Protein AF-A0A7G6RHZ4-F1 (afdb_monomer)

pLDDT: mean 84.51, std 18.0, range [27.69, 98.56]

Nearest PDB structures (foldseek):
  4x7u-assembly1_B  TM=8.320E-01  e=1.067E-09  Micromonospora griseorubida
  4x7v-assembly1_A  TM=8.408E-01  e=1.644E-09  Micromonospora griseorubida
  4x7z-assembly1_B  TM=8.191E-01  e=2.415E-09  Micromonospora griseorubida
  4xvy-assembly1_B  TM=8.371E-01  e=1.123E-08  Micromonospora griseorubida
  1ct9-assembly2_C  TM=7.275E-01  e=1.987E-10  Escherichia coli

Structure (mmCIF, N/CA/C/O backbone):
data_AF-A0A7G6RHZ4-F1
#
_entry.id   AF-A0A7G6RHZ4-F1
#
loop_
_atom_site.group_PDB
_atom_site.id
_atom_site.type_symbol
_atom_site.label_atom_id
_atom_site.label_alt_id
_atom_site.label_comp_id
_atom_site.label_asym_id
_atom_site.label_entity_id
_atom_site.label_seq_id
_atom_site.pdbx_PDB_ins_code
_atom_site.Cartn_x
_atom_site.Cartn_y
_atom_site.Cartn_z
_atom_site.occupancy
_atom_site.B_iso_or_equiv
_atom_site.auth_seq_id
_atom_site.auth_comp_id
_atom_site.auth_asym_id
_atom_site.auth_atom_id
_atom_site.pdbx_PDB_model_num
ATOM 1 N N . MET A 1 1 ? 2.937 14.760 -0.536 1.00 91.75 1 MET A N 1
ATOM 2 C CA . MET A 1 1 ? 3.507 13.493 -1.042 1.00 91.75 1 MET A CA 1
ATOM 3 C C . MET A 1 1 ? 4.912 13.254 -0.520 1.00 91.75 1 MET A C 1
ATOM 5 O O . MET A 1 1 ? 5.028 12.586 0.490 1.00 91.75 1 MET A O 1
ATOM 9 N N . LEU A 1 2 ? 5.969 13.823 -1.119 1.00 94.19 2 LEU A N 1
ATOM 10 C CA . LEU A 1 2 ? 7.360 13.476 -0.768 1.00 94.19 2 LEU A CA 1
ATOM 11 C C . LEU A 1 2 ? 7.678 13.629 0.728 1.00 94.19 2 LEU A C 1
ATOM 13 O O . LEU A 1 2 ? 8.354 12.790 1.310 1.00 94.19 2 LEU A O 1
ATOM 17 N N . SER A 1 3 ? 7.156 14.670 1.374 1.00 93.44 3 SER A N 1
ATOM 18 C CA . SER A 1 3 ? 7.444 14.930 2.785 1.00 93.44 3 SER A CA 1
ATOM 19 C C . SER A 1 3 ? 6.814 13.913 3.737 1.00 93.44 3 SER A C 1
ATOM 21 O O . SER A 1 3 ? 7.452 13.548 4.717 1.00 93.44 3 SER A O 1
ATOM 23 N N . LEU A 1 4 ? 5.602 13.437 3.443 1.00 92.94 4 LEU A N 1
ATOM 24 C CA . LEU A 1 4 ? 4.753 12.677 4.374 1.00 92.94 4 LEU A CA 1
ATOM 25 C C . LEU A 1 4 ? 4.381 11.270 3.869 1.00 92.94 4 LEU A C 1
ATOM 27 O O . LEU A 1 4 ? 3.649 10.564 4.541 1.00 92.94 4 LEU A O 1
ATOM 31 N N . GLY A 1 5 ? 4.849 10.859 2.686 1.00 93.94 5 GLY A N 1
ATOM 32 C CA . GLY A 1 5 ? 4.570 9.540 2.099 1.00 93.94 5 GLY A CA 1
ATOM 33 C C . GLY A 1 5 ? 3.263 9.439 1.301 1.00 93.94 5 GLY A C 1
ATOM 34 O O . GLY A 1 5 ? 3.130 8.555 0.464 1.00 93.94 5 GLY A O 1
ATOM 35 N N . SER A 1 6 ? 2.337 10.383 1.480 1.00 94.44 6 SER A N 1
ATOM 36 C CA . SER A 1 6 ? 1.030 10.426 0.806 1.00 94.44 6 SER A CA 1
ATOM 37 C C . SER A 1 6 ? 0.615 11.864 0.456 1.00 94.44 6 SER A C 1
ATOM 39 O O . SER A 1 6 ? 1.293 12.845 0.804 1.00 94.44 6 SER A O 1
ATOM 41 N N . ILE A 1 7 ? -0.457 12.022 -0.322 1.00 92.88 7 ILE A N 1
ATOM 42 C CA . ILE A 1 7 ? -0.979 13.331 -0.747 1.00 92.88 7 ILE A CA 1
ATOM 43 C C . ILE A 1 7 ? -2.126 13.733 0.172 1.00 92.88 7 ILE A C 1
ATOM 45 O O . ILE A 1 7 ? -3.057 12.965 0.379 1.00 92.88 7 ILE A O 1
ATOM 49 N N . TYR A 1 8 ? -2.050 14.944 0.719 1.00 92.19 8 TYR A N 1
ATOM 50 C CA . TYR A 1 8 ? -3.019 15.421 1.695 1.00 92.19 8 TYR A CA 1
ATOM 51 C C . TYR A 1 8 ? -4.157 16.166 0.997 1.00 92.19 8 TYR A C 1
ATOM 53 O O . TYR A 1 8 ? -3.932 17.032 0.142 1.00 92.19 8 TYR A O 1
ATOM 61 N N . GLN A 1 9 ? -5.388 15.839 1.386 1.00 90.44 9 GLN A N 1
ATOM 62 C CA . GLN A 1 9 ? -6.584 16.523 0.902 1.00 90.44 9 GLN A CA 1
ATOM 63 C C . GLN A 1 9 ? -6.530 18.031 1.233 1.00 90.44 9 GLN A C 1
ATOM 65 O O . GLN A 1 9 ? -6.012 18.414 2.286 1.00 90.44 9 GLN A O 1
ATOM 70 N N . PRO A 1 10 ? -7.076 18.908 0.366 1.00 92.06 10 PRO A N 1
ATOM 71 C CA . PRO A 1 10 ? -7.828 18.600 -0.857 1.00 92.06 10 PRO A CA 1
ATOM 72 C C . PRO A 1 10 ? -6.958 18.410 -2.107 1.00 92.06 10 PRO A C 1
ATOM 74 O O . PRO A 1 10 ? -7.494 18.226 -3.196 1.00 92.06 10 PRO A O 1
ATOM 77 N N . THR A 1 11 ? -5.633 18.520 -1.998 1.00 91.31 11 THR A N 1
ATOM 78 C CA . THR A 1 11 ? -4.761 18.482 -3.180 1.00 91.31 11 THR A CA 1
ATOM 79 C C . THR A 1 11 ? -4.702 17.089 -3.804 1.00 91.31 11 THR A C 1
ATOM 81 O O . THR A 1 11 ? -4.869 16.085 -3.112 1.00 91.31 11 THR A O 1
ATOM 84 N N . THR A 1 12 ? -4.457 17.033 -5.114 1.00 92.88 12 THR A N 1
ATOM 85 C CA . THR A 1 12 ? -4.124 15.798 -5.835 1.00 92.88 12 THR A CA 1
ATOM 86 C C . THR A 1 12 ? -2.889 16.021 -6.708 1.00 92.88 12 THR A C 1
ATOM 88 O O . THR A 1 12 ? -2.452 17.161 -6.888 1.00 92.88 12 THR A O 1
ATOM 91 N N . LEU A 1 13 ? -2.314 14.954 -7.271 1.00 88.69 13 LEU A N 1
ATOM 92 C CA . LEU A 1 13 ? -1.255 15.092 -8.284 1.00 88.69 13 LEU A CA 1
ATOM 93 C C . LEU A 1 13 ? -1.750 15.621 -9.637 1.00 88.69 13 LEU A C 1
ATOM 95 O O . LEU A 1 13 ? -0.926 15.955 -10.490 1.00 88.69 13 LEU A O 1
ATOM 99 N N . VAL A 1 14 ? -3.064 15.683 -9.860 1.00 87.88 14 VAL A N 1
ATOM 100 C CA . VAL A 1 14 ? -3.639 16.119 -11.133 1.00 87.88 14 VAL A CA 1
ATOM 101 C C . VAL A 1 14 ? -4.059 17.582 -11.027 1.00 87.88 14 VAL A C 1
ATOM 103 O O . VAL A 1 14 ? -4.879 17.963 -10.194 1.00 87.88 14 VAL A O 1
ATOM 106 N N . GLU A 1 15 ? -3.491 18.421 -11.892 1.00 83.25 15 GLU A N 1
ATOM 107 C CA . GLU A 1 15 ? -3.803 19.850 -11.929 1.00 83.25 15 GLU A CA 1
ATOM 108 C C . GLU A 1 15 ? -5.305 20.088 -12.162 1.00 83.25 15 GLU A C 1
ATOM 110 O O . GLU A 1 15 ? -5.913 19.500 -13.056 1.00 83.25 15 GLU A O 1
ATOM 115 N N . GLY A 1 16 ? -5.906 20.956 -11.343 1.00 88.50 16 GLY A N 1
ATOM 116 C CA . GLY A 1 16 ? -7.334 21.281 -11.408 1.00 88.50 16 GLY A CA 1
ATOM 117 C C . GLY A 1 16 ? -8.267 20.229 -10.798 1.00 88.50 16 GLY A C 1
ATOM 118 O O . GLY A 1 16 ? -9.474 20.461 -10.758 1.00 88.50 16 GLY A O 1
ATOM 119 N N . VAL A 1 17 ? -7.736 19.110 -10.294 1.00 92.25 17 VAL A N 1
ATOM 120 C CA . VAL A 1 17 ? -8.511 18.066 -9.614 1.00 92.25 17 VAL A CA 1
ATOM 121 C C . VAL A 1 17 ? -8.251 18.135 -8.114 1.00 92.25 17 VAL A C 1
ATOM 123 O O . VAL A 1 17 ? -7.105 18.138 -7.658 1.00 92.25 17 VAL A O 1
ATOM 126 N N . PHE A 1 18 ? -9.333 18.167 -7.339 1.00 91.31 18 PHE A N 1
ATOM 127 C CA . PHE A 1 18 ? -9.291 18.285 -5.887 1.00 91.31 18 PHE A CA 1
ATOM 128 C C . PHE A 1 18 ? -10.137 17.190 -5.246 1.00 91.31 18 PHE A C 1
ATOM 130 O O . PHE A 1 18 ? -11.252 16.918 -5.694 1.00 91.31 18 PHE A O 1
ATOM 137 N N . ALA A 1 19 ? -9.621 16.593 -4.177 1.00 92.19 19 ALA A N 1
ATOM 138 C CA . ALA A 1 19 ? -10.394 15.697 -3.333 1.00 92.19 19 ALA A CA 1
ATOM 139 C C . ALA A 1 19 ? -11.414 16.508 -2.520 1.00 92.19 19 ALA A C 1
ATOM 141 O O . ALA A 1 19 ? -11.074 17.553 -1.956 1.00 92.19 19 ALA A O 1
ATOM 142 N N . LEU A 1 20 ? -12.655 16.017 -2.433 1.00 93.06 20 LEU A N 1
ATOM 143 C CA . LEU A 1 20 ? -13.654 16.588 -1.532 1.00 93.06 20 LEU A CA 1
ATOM 144 C C . LEU A 1 20 ? -13.174 16.385 -0.082 1.00 93.06 20 LEU A C 1
ATOM 146 O O . LEU A 1 20 ? -12.995 15.234 0.318 1.00 93.06 20 LEU A O 1
ATOM 150 N N . PRO A 1 21 ? -12.958 17.453 0.713 1.00 91.81 21 PRO A N 1
ATOM 151 C CA . PRO A 1 21 ? -12.487 17.293 2.082 1.00 91.81 21 PRO A CA 1
ATOM 152 C C . PRO A 1 21 ? -13.456 16.455 2.917 1.00 91.81 21 PRO A C 1
ATOM 154 O O . PRO A 1 21 ? -14.670 16.663 2.873 1.00 91.81 21 PRO A O 1
ATOM 157 N N . SER A 1 22 ? -12.923 15.548 3.734 1.00 92.25 22 SER A N 1
ATOM 158 C CA . SER A 1 22 ? -13.732 14.740 4.655 1.00 92.25 22 SER A CA 1
ATOM 159 C C . SER A 1 22 ? -14.636 15.600 5.545 1.00 92.25 22 SER A C 1
ATOM 161 O O . SER A 1 22 ? -14.246 16.709 5.926 1.00 92.25 22 SER A O 1
ATOM 163 N N . ALA A 1 23 ? -15.792 15.070 5.948 1.00 93.75 23 ALA A N 1
ATOM 164 C CA . ALA A 1 23 ? -16.765 15.772 6.789 1.00 93.75 23 ALA A CA 1
ATOM 165 C C . ALA A 1 23 ? -17.296 17.086 6.180 1.00 93.75 23 ALA A C 1
ATOM 167 O O . ALA A 1 23 ? -17.743 17.984 6.902 1.00 93.75 23 ALA A O 1
ATOM 168 N N . HIS A 1 24 ? -17.259 17.203 4.849 1.00 94.38 24 HIS A N 1
ATOM 169 C CA . HIS A 1 24 ? -17.890 18.282 4.099 1.00 94.38 24 HIS A CA 1
ATOM 170 C C . HIS A 1 24 ? -18.900 17.730 3.095 1.00 94.38 24 HIS A C 1
ATOM 172 O O . HIS A 1 24 ? -18.756 16.618 2.598 1.00 94.38 24 HIS A O 1
ATOM 178 N N . TYR A 1 25 ? -19.905 18.536 2.758 1.00 95.50 25 TYR A N 1
ATOM 179 C CA . TYR A 1 25 ? -20.731 18.316 1.575 1.00 95.50 25 TYR A CA 1
ATOM 180 C C . TYR A 1 25 ? -20.530 19.458 0.578 1.00 95.50 25 TYR A C 1
ATOM 182 O O . TYR A 1 25 ? -20.314 20.611 0.967 1.00 95.50 25 TYR A O 1
ATOM 190 N N . LEU A 1 26 ? -20.635 19.134 -0.711 1.00 95.44 26 LEU A N 1
ATOM 191 C CA . LEU A 1 26 ? -20.606 20.086 -1.817 1.00 95.44 26 LEU A CA 1
ATOM 192 C C . LEU A 1 26 ? -22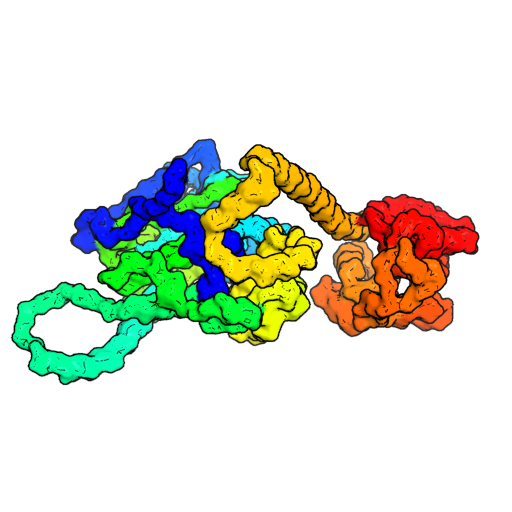.001 20.165 -2.441 1.00 95.44 26 LEU A C 1
ATOM 194 O O . LEU A 1 26 ? -22.497 19.179 -2.978 1.00 95.44 26 LEU A O 1
ATOM 198 N N . ARG A 1 27 ? -22.640 21.336 -2.384 1.00 95.50 27 ARG A N 1
ATOM 199 C CA . ARG A 1 27 ? -23.881 21.603 -3.124 1.00 95.50 27 ARG A CA 1
ATOM 200 C C . ARG A 1 27 ? -23.541 22.352 -4.401 1.00 95.50 27 ARG A C 1
ATOM 202 O O . ARG A 1 27 ? -22.899 23.393 -4.315 1.00 95.50 27 ARG A O 1
ATOM 209 N N . VAL A 1 28 ? -23.999 21.862 -5.549 1.00 95.25 28 VAL A N 1
ATOM 210 C CA . VAL A 1 28 ? -23.862 22.548 -6.842 1.00 95.25 28 VAL A CA 1
ATOM 211 C C . VAL A 1 28 ? -25.249 22.944 -7.334 1.00 95.25 28 VAL A C 1
ATOM 213 O O . VAL A 1 28 ? -26.142 22.104 -7.423 1.00 95.25 28 VAL A O 1
ATOM 216 N N . ASP A 1 29 ? -25.444 24.227 -7.618 1.00 93.62 29 ASP A N 1
ATOM 217 C CA . ASP A 1 29 ? -26.684 24.784 -8.152 1.00 93.62 29 ASP A CA 1
ATOM 218 C C . ASP A 1 29 ? -26.386 25.818 -9.259 1.00 93.62 29 ASP A C 1
ATOM 220 O O . ASP A 1 29 ? -25.241 26.000 -9.676 1.00 93.62 29 ASP A O 1
ATOM 224 N N . ARG A 1 30 ? -27.419 26.480 -9.799 1.00 95.12 30 ARG A N 1
ATOM 225 C CA . ARG A 1 30 ? -27.244 27.461 -10.889 1.00 95.12 30 ARG A CA 1
ATOM 226 C C . ARG A 1 30 ? -26.395 28.677 -10.490 1.00 95.12 30 ARG A C 1
ATOM 228 O O . ARG A 1 30 ? -25.920 29.367 -11.385 1.00 95.12 30 ARG A O 1
ATOM 235 N N . ALA A 1 31 ? -26.235 28.956 -9.195 1.00 92.00 31 ALA A N 1
ATOM 236 C CA . ALA A 1 31 ? -25.433 30.067 -8.687 1.00 92.00 31 ALA A CA 1
ATOM 237 C C . ALA A 1 31 ? -23.962 29.682 -8.439 1.00 92.00 31 ALA A C 1
ATOM 239 O O . ALA A 1 31 ? -23.157 30.555 -8.122 1.00 92.00 31 ALA A O 1
ATOM 240 N N . GLY A 1 32 ? -23.600 28.404 -8.597 1.00 92.75 32 GLY A N 1
ATOM 241 C CA . GLY A 1 32 ? -22.239 27.904 -8.419 1.00 92.75 32 GLY A CA 1
ATOM 242 C C . GLY A 1 32 ? -22.190 26.723 -7.458 1.00 92.75 32 GLY A C 1
ATOM 243 O O . GLY A 1 32 ? -23.083 25.876 -7.445 1.00 92.75 32 GLY A O 1
ATOM 244 N N . PHE A 1 33 ? -21.130 26.650 -6.655 1.00 92.12 33 PHE A N 1
ATOM 245 C CA . PHE A 1 33 ? -20.964 25.594 -5.663 1.00 92.12 33 PHE A CA 1
ATOM 246 C C . PHE A 1 33 ? -20.787 26.157 -4.250 1.00 92.12 33 PHE A C 1
ATOM 248 O O . PHE A 1 33 ? -20.218 27.228 -4.052 1.00 92.12 33 PHE A O 1
ATOM 255 N N . HIS A 1 34 ? -21.260 25.407 -3.257 1.00 92.62 34 HIS A N 1
ATOM 256 C CA . HIS A 1 34 ? -21.127 25.712 -1.838 1.00 92.62 34 HIS A CA 1
ATOM 257 C C . HIS A 1 34 ? -20.572 24.493 -1.103 1.00 92.62 34 HIS A C 1
ATOM 259 O O . HIS A 1 34 ? -21.247 23.467 -0.988 1.00 92.62 34 HIS A O 1
ATOM 265 N N . LEU A 1 35 ? -19.361 24.622 -0.567 1.00 94.31 35 LEU A N 1
ATOM 266 C CA . LEU A 1 35 ? -18.725 23.610 0.271 1.00 94.31 35 LEU A CA 1
ATOM 267 C C . LEU A 1 35 ? -18.989 23.935 1.749 1.00 94.31 35 LEU A C 1
ATOM 269 O O . LEU A 1 35 ? -18.687 25.040 2.194 1.00 94.31 35 LEU A O 1
ATOM 273 N N . LYS A 1 36 ? -19.555 22.998 2.517 1.00 95.44 36 LYS A N 1
ATOM 274 C CA . LYS A 1 36 ? -19.809 23.184 3.957 1.00 95.44 36 LYS A CA 1
ATOM 275 C C . LYS A 1 36 ? -19.283 22.007 4.760 1.00 95.44 36 LYS A C 1
ATOM 277 O O . LYS A 1 36 ? -19.669 20.872 4.494 1.00 95.44 36 LYS A O 1
ATOM 282 N N . ARG A 1 37 ? -18.490 22.293 5.792 1.00 94.75 37 ARG A N 1
ATOM 283 C CA . ARG A 1 37 ? -18.154 21.318 6.832 1.00 94.75 37 ARG A CA 1
ATOM 284 C C . ARG A 1 37 ? -19.389 21.024 7.682 1.00 94.75 37 ARG A C 1
ATOM 286 O O . ARG A 1 37 ? -20.003 21.960 8.195 1.00 94.75 37 ARG A O 1
ATOM 293 N N . TYR A 1 38 ? -19.762 19.756 7.824 1.00 95.69 38 TYR A N 1
ATOM 294 C CA . TYR A 1 38 ? -20.910 19.340 8.639 1.00 95.69 38 TYR A CA 1
ATOM 295 C C . TYR A 1 38 ? -20.507 18.671 9.956 1.00 95.69 38 TYR A C 1
ATOM 297 O O . TYR A 1 38 ? -21.337 18.577 10.855 1.00 95.69 38 TYR A O 1
ATOM 305 N N . TRP A 1 39 ? -19.252 18.233 10.091 1.00 93.94 39 TRP A N 1
ATOM 306 C CA . TRP A 1 39 ? -18.751 17.595 11.306 1.00 93.94 39 TRP A CA 1
ATOM 307 C C . TRP A 1 39 ? -17.274 17.932 11.551 1.00 93.94 39 TRP A C 1
ATOM 309 O O . TRP A 1 39 ? -16.510 18.165 10.614 1.00 93.94 39 TRP A O 1
ATOM 319 N N . SER A 1 40 ? -16.879 17.978 12.819 1.00 91.81 40 SER A N 1
ATOM 320 C CA . SER A 1 40 ? -15.497 18.117 13.297 1.00 91.81 40 SER A CA 1
ATOM 321 C C . SER A 1 40 ? -15.321 17.270 14.551 1.00 91.81 40 SER A C 1
ATOM 323 O O . SER A 1 40 ? -16.325 16.846 15.122 1.00 91.81 40 SER A O 1
ATOM 325 N N . TYR A 1 41 ? -14.095 17.069 15.031 1.00 91.12 41 TYR A N 1
ATOM 326 C CA . TYR A 1 41 ? -13.901 16.473 16.356 1.00 91.12 41 TYR A CA 1
ATOM 327 C C . TYR A 1 41 ? -14.353 17.442 17.462 1.00 91.12 41 TYR A C 1
ATOM 329 O O . TYR A 1 41 ? -14.456 18.654 17.244 1.00 91.12 41 TYR A O 1
ATOM 337 N N . GLY A 1 42 ? -14.644 16.917 18.652 1.00 89.44 42 GLY A N 1
ATOM 338 C CA . GLY A 1 42 ? -14.906 17.721 19.846 1.00 89.44 42 GLY A CA 1
ATOM 339 C C . GLY A 1 42 ? -14.421 17.027 21.113 1.00 89.44 42 GLY A C 1
ATOM 340 O O . GLY A 1 42 ? -14.536 15.810 21.232 1.00 89.44 42 GLY A O 1
ATOM 341 N N . LEU A 1 43 ? -13.879 17.809 22.046 1.00 88.12 43 LEU A N 1
ATOM 342 C CA . LEU A 1 43 ? -13.589 17.341 23.398 1.00 88.12 43 LEU A CA 1
ATOM 343 C C . LEU A 1 43 ? -14.901 17.248 24.188 1.00 88.12 43 LEU A C 1
ATOM 345 O O . LEU A 1 43 ? -15.772 18.104 24.036 1.00 88.12 43 LEU A O 1
ATOM 349 N N . ASP A 1 44 ? -15.026 16.217 25.022 1.00 88.31 44 ASP A N 1
ATOM 350 C CA . ASP A 1 44 ? -16.127 16.049 25.984 1.00 88.31 44 ASP A CA 1
ATOM 351 C C . ASP A 1 44 ? -17.545 15.995 25.361 1.00 88.31 44 ASP A C 1
ATOM 353 O O . ASP A 1 44 ? -18.524 16.475 25.937 1.00 88.31 44 ASP A O 1
ATOM 357 N N . ARG A 1 45 ? -17.682 15.375 24.181 1.00 93.19 45 ARG A N 1
ATOM 358 C CA . ARG A 1 45 ? -18.985 15.108 23.538 1.00 93.19 45 ARG A CA 1
ATOM 359 C C . ARG A 1 45 ? -19.820 14.038 24.238 1.00 93.19 45 ARG A C 1
ATOM 361 O O . ARG A 1 45 ? -21.044 14.052 24.127 1.00 93.19 45 ARG A O 1
ATOM 368 N N . VAL A 1 46 ? -19.180 13.149 24.994 1.00 94.50 46 VAL A N 1
ATOM 369 C CA . VAL A 1 46 ? -19.845 12.196 25.886 1.00 94.50 46 VAL A CA 1
ATOM 370 C C . VAL A 1 46 ? -19.833 12.776 27.297 1.00 94.50 46 VAL A C 1
ATOM 372 O O . VAL A 1 46 ? -18.834 12.712 28.016 1.00 94.50 46 VAL A O 1
ATOM 375 N N . SER A 1 47 ? -20.956 13.387 27.676 1.00 92.25 47 SER A N 1
ATOM 376 C CA . SER A 1 47 ? -21.094 14.105 28.946 1.00 92.25 47 SER A CA 1
ATOM 377 C C . SER A 1 47 ? -20.811 13.204 30.153 1.00 92.25 47 SER A C 1
ATOM 379 O O . SER A 1 47 ? -21.297 12.078 30.228 1.00 92.25 47 SER A O 1
ATOM 381 N N . GLY A 1 48 ? -20.023 13.704 31.109 1.00 91.62 48 GLY A N 1
ATOM 382 C CA . GLY A 1 48 ? -19.724 13.013 32.368 1.00 91.62 48 GLY A CA 1
ATOM 383 C C . GLY A 1 48 ? -18.662 11.910 32.283 1.00 91.62 48 GLY A C 1
ATOM 384 O O . GLY A 1 48 ? -18.186 11.462 33.325 1.00 91.62 48 GLY A O 1
ATOM 385 N N . LEU A 1 49 ? -18.242 11.492 31.079 1.00 94.31 49 LEU A N 1
ATOM 386 C CA . LEU A 1 49 ? -17.340 10.346 30.896 1.00 94.31 49 LEU A CA 1
ATOM 387 C C . LEU A 1 49 ? -15.992 10.535 31.606 1.00 94.31 49 LEU A C 1
ATOM 389 O O . LEU A 1 49 ? -15.478 9.610 32.235 1.00 94.31 49 LEU A O 1
ATOM 393 N N . ARG A 1 50 ? -15.441 11.752 31.556 1.00 92.50 50 ARG A N 1
ATOM 394 C CA . ARG A 1 50 ? -14.158 12.109 32.176 1.00 92.50 50 ARG A CA 1
ATOM 395 C C . ARG A 1 50 ? -14.173 11.983 33.703 1.00 92.50 50 ARG A C 1
ATOM 397 O O . ARG A 1 50 ? -13.122 11.771 34.302 1.00 92.50 50 ARG A O 1
ATOM 404 N N . GLN A 1 51 ? -15.342 12.134 34.325 1.00 94.31 51 GLN A N 1
ATOM 405 C CA . GLN A 1 51 ? -15.530 12.102 35.776 1.00 94.31 51 GLN A CA 1
ATOM 406 C C . GLN A 1 51 ? -15.854 10.701 36.304 1.00 94.31 51 GLN A C 1
ATOM 408 O O . GLN A 1 51 ? -15.756 10.480 37.511 1.00 94.31 51 GLN A O 1
ATOM 413 N N . LEU A 1 52 ? -16.226 9.761 35.430 1.00 96.19 52 LEU A N 1
ATOM 414 C CA . LEU A 1 52 ? -16.515 8.391 35.840 1.00 96.19 52 LEU A CA 1
ATOM 415 C C . LEU A 1 52 ? -15.256 7.690 36.372 1.00 96.19 52 LEU A C 1
ATOM 417 O O . LEU A 1 52 ? -14.160 7.918 35.848 1.00 96.19 52 LEU A O 1
ATOM 421 N N . PRO A 1 53 ? -15.388 6.787 37.358 1.00 97.88 53 PRO A N 1
ATOM 422 C CA . PRO A 1 53 ? -14.322 5.866 37.726 1.00 97.88 53 PRO A CA 1
ATOM 423 C C . PRO A 1 53 ? -13.822 5.072 36.514 1.00 97.88 53 PRO A C 1
ATOM 425 O O . PRO A 1 53 ? -14.597 4.691 35.638 1.00 97.88 53 PRO A O 1
ATOM 428 N N . TYR A 1 54 ? -12.524 4.764 36.479 1.00 97.81 54 TYR A N 1
ATOM 429 C CA . TYR A 1 54 ? -11.901 4.100 35.328 1.00 97.81 54 TYR A CA 1
ATOM 430 C C . TYR A 1 54 ? -12.617 2.804 34.909 1.00 97.81 54 TYR A C 1
ATOM 432 O O . TYR A 1 54 ? -12.854 2.585 33.727 1.00 97.81 54 TYR A O 1
ATOM 440 N N . GLN A 1 55 ? -13.038 1.975 35.867 1.00 97.88 55 GLN A N 1
ATOM 441 C CA . GLN A 1 55 ? -13.722 0.715 35.564 1.00 97.88 55 GLN A CA 1
ATOM 442 C C . GLN A 1 55 ? -15.101 0.911 34.908 1.00 97.88 55 GLN A C 1
ATOM 444 O O . GLN A 1 55 ? -15.528 0.095 34.085 1.00 97.88 55 GLN A O 1
ATOM 449 N N . GLU A 1 56 ? -15.791 2.003 35.241 1.00 98.12 56 GLU A N 1
ATOM 450 C CA . GLU A 1 56 ? -17.041 2.390 34.585 1.00 98.12 56 GLU A CA 1
ATOM 451 C C . GLU A 1 56 ? -16.771 2.892 33.162 1.00 98.12 56 GLU A C 1
ATOM 453 O O . GLU A 1 56 ? -17.496 2.516 32.245 1.00 98.12 56 GLU A O 1
ATOM 458 N N . GLN A 1 57 ? -15.670 3.624 32.940 1.00 98.25 57 GLN A N 1
ATOM 459 C CA . GLN A 1 57 ? -15.228 4.008 31.592 1.00 98.25 57 GLN A CA 1
ATOM 460 C C . GLN A 1 57 ? -14.915 2.781 30.722 1.00 98.25 57 GLN A C 1
ATOM 462 O O . GLN A 1 57 ? -15.347 2.729 29.574 1.00 98.25 57 GLN A O 1
ATOM 467 N N . VAL A 1 58 ? -14.209 1.775 31.261 1.00 98.44 58 VAL A N 1
ATOM 468 C CA . VAL A 1 58 ? -13.912 0.507 30.559 1.00 98.44 58 VAL A CA 1
ATOM 469 C C . VAL A 1 58 ? -15.206 -0.206 30.156 1.00 98.44 58 VAL A C 1
ATOM 471 O O . VAL A 1 58 ? -15.305 -0.745 29.057 1.00 98.44 58 VAL A O 1
ATOM 474 N N . THR A 1 59 ? -16.212 -0.210 31.033 1.00 98.25 59 THR A N 1
ATOM 475 C CA . THR A 1 59 ? -17.502 -0.859 30.756 1.00 98.25 59 THR A CA 1
ATOM 476 C C . THR A 1 59 ? -18.292 -0.101 29.695 1.00 98.25 59 THR A C 1
ATOM 478 O O . THR A 1 59 ? -18.696 -0.711 28.711 1.00 98.25 59 THR A O 1
ATOM 481 N N . ALA A 1 60 ? -18.397 1.224 29.817 1.00 98.06 60 ALA A N 1
ATOM 482 C CA . ALA A 1 60 ? -19.046 2.062 28.814 1.00 98.06 60 ALA A CA 1
ATOM 483 C C . ALA A 1 60 ? -18.355 1.971 27.440 1.00 98.06 60 ALA A C 1
ATOM 485 O O . ALA A 1 60 ? -19.028 1.943 26.413 1.00 98.06 60 ALA A O 1
ATOM 486 N N . PHE A 1 61 ? -17.021 1.872 27.411 1.00 98.38 61 PHE A N 1
ATOM 487 C CA . PHE A 1 61 ? -16.275 1.679 26.168 1.00 98.38 61 PHE A CA 1
ATOM 488 C C . PHE A 1 61 ? -16.563 0.317 25.534 1.00 98.38 61 PHE A C 1
ATOM 490 O O . PHE A 1 61 ? -16.773 0.238 24.325 1.00 98.38 61 PHE A O 1
ATOM 497 N N . ALA A 1 62 ? -16.599 -0.750 26.339 1.00 98.38 62 ALA A N 1
ATOM 498 C CA . ALA A 1 62 ? -16.933 -2.085 25.854 1.00 98.38 62 ALA A CA 1
ATOM 499 C C . ALA A 1 62 ? -18.324 -2.121 25.204 1.00 98.38 62 ALA A C 1
ATOM 501 O O . ALA A 1 62 ? -18.477 -2.718 24.140 1.00 98.38 62 ALA A O 1
ATOM 502 N N . ASP A 1 63 ? -19.308 -1.455 25.813 1.00 97.75 63 ASP A N 1
ATOM 503 C CA . ASP A 1 63 ? -20.674 -1.384 25.290 1.00 97.75 63 ASP A CA 1
ATOM 504 C C . ASP A 1 63 ? -20.743 -0.556 23.999 1.00 97.75 63 ASP A C 1
ATOM 506 O O . ASP A 1 63 ? -21.334 -0.998 23.014 1.00 97.75 63 ASP A O 1
ATOM 510 N N . ALA A 1 64 ? -20.076 0.604 23.963 1.00 98.19 64 ALA A N 1
ATOM 511 C CA . ALA A 1 64 ? -20.023 1.451 22.773 1.00 98.19 64 ALA A CA 1
ATOM 512 C C . ALA A 1 64 ? -19.348 0.739 21.589 1.00 98.19 64 ALA A C 1
ATOM 514 O O . ALA A 1 64 ? -19.872 0.753 20.475 1.00 98.19 64 ALA A O 1
ATOM 515 N N . LEU A 1 65 ? -18.204 0.083 21.821 1.00 98.50 65 LEU A N 1
ATOM 516 C CA . LEU A 1 65 ? -17.486 -0.642 20.772 1.00 98.50 65 LEU A CA 1
ATOM 517 C C . LEU A 1 65 ? -18.274 -1.861 20.289 1.00 98.50 65 LEU A C 1
ATOM 519 O O . LEU A 1 65 ? -18.304 -2.122 19.088 1.00 98.50 65 LEU A O 1
ATOM 523 N N . LYS A 1 66 ? -18.945 -2.579 21.199 1.00 98.31 66 LYS A N 1
ATOM 524 C CA . LYS A 1 66 ? -19.843 -3.678 20.832 1.00 98.31 66 LYS A CA 1
ATOM 525 C C . LYS A 1 66 ? -20.959 -3.191 19.908 1.00 98.31 66 LYS A C 1
ATOM 527 O O . LYS A 1 66 ? -21.215 -3.838 18.896 1.00 98.31 66 LYS A O 1
ATOM 532 N N . GLU A 1 67 ? -21.594 -2.065 20.227 1.00 98.38 67 GLU A N 1
ATOM 533 C CA . GLU A 1 67 ? -22.652 -1.498 19.385 1.00 98.38 67 GLU A CA 1
ATOM 534 C C . GLU A 1 67 ? -22.116 -1.057 18.016 1.00 98.38 67 GLU A C 1
ATOM 536 O O . GLU A 1 67 ? -22.722 -1.378 16.996 1.00 98.38 67 GLU A O 1
ATOM 541 N N . SER A 1 68 ? -20.942 -0.415 17.966 1.00 98.56 68 SER A N 1
ATOM 542 C CA . SER A 1 68 ? -20.281 -0.061 16.699 1.00 98.56 68 SER A CA 1
ATOM 543 C C . SER A 1 68 ? -20.029 -1.295 15.820 1.00 98.56 68 SER A C 1
ATOM 545 O O . SER A 1 68 ? -20.404 -1.315 14.647 1.00 98.56 68 SER A O 1
ATOM 547 N N . VAL A 1 69 ? -19.468 -2.370 16.391 1.00 98.31 69 VAL A N 1
ATOM 548 C CA . VAL A 1 69 ? -19.245 -3.635 15.669 1.00 98.31 69 VAL A CA 1
ATOM 549 C C . VAL A 1 69 ? -20.564 -4.213 15.167 1.00 98.31 69 VAL A C 1
ATOM 551 O O . VAL A 1 69 ? -20.667 -4.557 13.992 1.00 98.31 69 VAL A O 1
ATOM 554 N N . LYS A 1 70 ? -21.591 -4.265 16.018 1.00 97.50 70 LYS A N 1
ATOM 555 C CA . LYS A 1 70 ? -22.912 -4.781 15.655 1.00 97.50 70 LYS A CA 1
ATOM 556 C C . LYS A 1 70 ? -23.533 -4.016 14.484 1.00 97.50 70 LYS A C 1
ATOM 558 O O . LYS A 1 70 ? -24.010 -4.640 13.539 1.00 97.50 70 LYS A O 1
ATOM 563 N N . LEU A 1 71 ? -23.502 -2.683 14.514 1.00 97.81 71 LEU A N 1
ATOM 564 C CA . LEU A 1 71 ? -24.022 -1.848 13.427 1.00 97.81 71 LEU A CA 1
ATOM 565 C C . LEU A 1 71 ? -23.240 -2.063 12.126 1.00 97.81 71 LEU A C 1
ATOM 567 O O . LEU A 1 71 ? -23.837 -2.156 11.055 1.00 97.81 71 LEU A O 1
ATOM 571 N N . GLN A 1 72 ? -21.916 -2.205 12.208 1.00 97.56 72 GLN A N 1
ATOM 572 C CA . GLN A 1 72 ? -21.076 -2.441 11.033 1.00 97.56 72 GLN A CA 1
ATOM 573 C C . GLN A 1 72 ? -21.141 -3.880 10.502 1.00 97.56 72 GLN A C 1
ATOM 575 O O . GLN A 1 72 ? -20.731 -4.115 9.367 1.00 97.56 72 GLN A O 1
ATOM 580 N N . MET A 1 73 ? -21.712 -4.827 11.250 1.00 96.75 73 MET A N 1
ATOM 581 C CA . MET A 1 73 ? -22.022 -6.179 10.768 1.00 96.75 73 MET A CA 1
ATOM 582 C C . MET A 1 73 ? -23.329 -6.260 9.962 1.00 96.75 73 MET A C 1
ATOM 584 O O . MET A 1 73 ? -23.598 -7.301 9.367 1.00 96.75 73 MET A O 1
ATOM 588 N N . ILE A 1 74 ? -24.140 -5.195 9.905 1.00 96.44 74 ILE A N 1
ATOM 589 C CA . ILE A 1 74 ? -25.390 -5.185 9.130 1.00 96.44 74 ILE A CA 1
ATOM 590 C C . ILE A 1 74 ? -25.068 -5.257 7.630 1.00 96.44 74 ILE A C 1
ATOM 592 O O . ILE A 1 74 ? -24.564 -4.295 7.044 1.00 96.44 74 ILE A O 1
ATOM 596 N N . ALA A 1 75 ? -25.357 -6.394 7.001 1.00 94.56 75 ALA A N 1
ATOM 597 C CA . ALA A 1 75 ? -25.196 -6.607 5.566 1.00 94.56 75 ALA A CA 1
ATOM 598 C C . ALA A 1 75 ? -26.110 -7.740 5.068 1.00 94.56 75 ALA A C 1
ATOM 600 O O . ALA A 1 75 ? -26.320 -8.723 5.773 1.00 94.56 75 ALA A O 1
ATOM 601 N N . ASP A 1 76 ? -26.578 -7.636 3.821 1.00 94.62 76 ASP A N 1
ATOM 602 C CA . ASP A 1 76 ? -27.335 -8.697 3.128 1.00 94.62 76 ASP A CA 1
ATOM 603 C C . ASP A 1 76 ? -26.416 -9.734 2.445 1.00 94.62 76 ASP A C 1
ATOM 605 O O . ASP A 1 76 ? -26.846 -10.551 1.631 1.00 94.62 76 ASP A O 1
ATOM 609 N N . VAL A 1 77 ? -25.119 -9.670 2.740 1.00 94.50 77 VAL A N 1
ATOM 610 C CA . VAL A 1 77 ? -24.039 -10.415 2.089 1.00 94.50 77 VAL A CA 1
ATOM 611 C C . VAL A 1 77 ? -23.037 -10.904 3.140 1.00 94.50 77 VAL A C 1
ATOM 613 O O . VAL A 1 77 ? -22.998 -10.346 4.239 1.00 94.50 77 VAL A O 1
ATOM 616 N N . PRO A 1 78 ? -22.215 -11.930 2.847 1.00 92.81 78 PRO A N 1
ATOM 617 C CA . PRO A 1 78 ? -21.257 -12.450 3.817 1.00 92.81 78 PRO A CA 1
ATOM 618 C C . PRO A 1 78 ? -20.266 -11.383 4.305 1.00 92.81 78 PRO A C 1
ATOM 620 O O . PRO A 1 78 ? -19.647 -10.680 3.500 1.00 92.81 78 PRO A O 1
ATOM 623 N N . VAL A 1 79 ? -20.097 -11.320 5.629 1.00 96.31 79 VAL A N 1
ATOM 624 C CA . VAL A 1 79 ? -19.190 -10.403 6.334 1.00 96.31 79 VAL A CA 1
ATOM 625 C C . VAL A 1 79 ? -18.039 -11.195 6.951 1.00 96.31 79 VAL A C 1
ATOM 627 O O . VAL A 1 79 ? -18.256 -12.216 7.604 1.00 96.31 79 VAL A O 1
ATOM 630 N N . GLY A 1 80 ? -16.815 -10.715 6.757 1.00 97.25 80 GLY A N 1
ATOM 631 C CA . GLY A 1 80 ? -15.603 -11.249 7.372 1.00 97.25 80 GLY A CA 1
ATOM 632 C C . GLY A 1 80 ? -14.826 -10.182 8.133 1.00 97.25 80 GLY A C 1
ATOM 633 O O . GLY A 1 80 ? -15.323 -9.080 8.373 1.00 97.25 80 GLY A O 1
ATOM 634 N N . ALA A 1 81 ? -13.594 -10.504 8.516 1.00 97.62 81 ALA A N 1
ATOM 635 C CA . ALA A 1 81 ? -12.691 -9.555 9.156 1.00 97.62 81 ALA A CA 1
ATOM 636 C C . ALA A 1 81 ? -11.224 -9.805 8.807 1.00 97.62 81 ALA A C 1
ATOM 638 O O . ALA A 1 81 ? -10.796 -10.944 8.604 1.00 97.62 81 ALA A O 1
ATOM 639 N N . PHE A 1 82 ? -10.432 -8.737 8.815 1.00 96.44 82 PHE A N 1
ATOM 640 C CA . PHE A 1 82 ? -8.976 -8.835 8.794 1.00 96.44 82 PHE A CA 1
ATOM 641 C C . PHE A 1 82 ? -8.454 -9.126 10.205 1.00 96.44 82 PHE A C 1
ATOM 643 O O . PHE A 1 82 ? -8.771 -8.407 11.154 1.00 96.44 82 PHE A O 1
ATOM 650 N N . LEU A 1 83 ? -7.626 -10.163 10.344 1.00 94.50 83 LEU A N 1
ATOM 651 C CA . LEU A 1 83 ? -7.046 -10.592 11.614 1.00 94.50 83 LEU A CA 1
ATOM 652 C C . LEU A 1 83 ? -5.517 -10.593 11.523 1.00 94.50 83 LEU A C 1
ATOM 654 O O . LEU A 1 83 ? -4.933 -11.391 10.802 1.00 94.50 83 LEU A O 1
ATOM 658 N N . SER A 1 84 ? -4.875 -9.706 12.284 1.00 88.50 84 SER A N 1
ATOM 659 C CA . SER A 1 84 ? -3.413 -9.522 12.290 1.00 88.50 84 SER A CA 1
ATOM 660 C C . SER A 1 84 ? -2.727 -10.038 13.559 1.00 88.50 84 SER A C 1
ATOM 662 O O . SER A 1 84 ? -1.542 -9.820 13.754 1.00 88.50 84 SER A O 1
ATOM 664 N N . GLY A 1 85 ? -3.474 -10.626 14.499 1.00 85.06 85 GLY A N 1
ATOM 665 C CA . 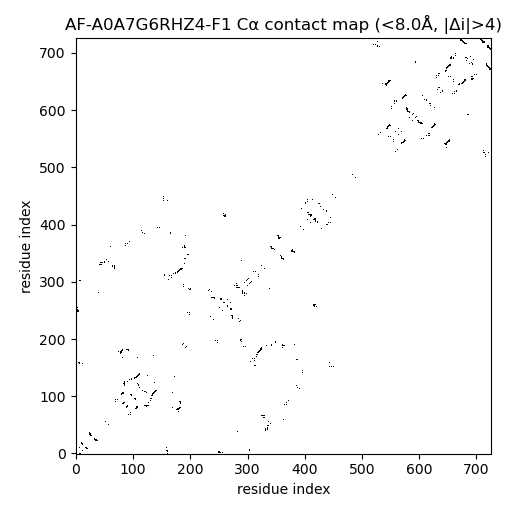GLY A 1 85 ? -2.939 -11.040 15.805 1.00 85.06 85 GLY A CA 1
ATOM 666 C C . GLY A 1 85 ? -2.663 -9.890 16.791 1.00 85.06 85 GLY A C 1
ATOM 667 O O . GLY A 1 85 ? -2.365 -10.146 17.961 1.00 85.06 85 GLY A O 1
ATOM 668 N N . GLY A 1 86 ? -2.805 -8.631 16.360 1.00 91.81 86 GLY A N 1
ATOM 669 C CA . GLY A 1 86 ? -2.772 -7.442 17.216 1.00 91.81 86 GLY A CA 1
ATOM 670 C C . GLY A 1 86 ? -4.050 -7.258 18.044 1.00 91.81 86 GLY A C 1
ATOM 671 O O . GLY A 1 86 ? -5.087 -7.855 17.754 1.00 91.81 86 GLY A O 1
ATOM 672 N N . VAL A 1 87 ? -3.992 -6.414 19.082 1.00 95.38 87 VAL A N 1
ATOM 673 C CA . VAL A 1 87 ? -5.110 -6.243 20.033 1.00 95.38 87 VAL A CA 1
ATOM 674 C C . VAL A 1 87 ? -6.381 -5.685 19.380 1.00 95.38 87 VAL A C 1
ATOM 676 O O . VAL A 1 87 ? -7.472 -6.140 19.708 1.00 95.38 87 VAL A O 1
ATOM 679 N N . ASP A 1 88 ? -6.252 -4.762 18.423 1.00 96.00 88 ASP A N 1
ATOM 680 C CA . ASP A 1 88 ? -7.405 -4.107 17.789 1.00 96.00 88 ASP A CA 1
ATOM 681 C C . ASP A 1 88 ? -8.211 -5.093 16.942 1.00 96.00 88 ASP A C 1
ATOM 683 O O . ASP A 1 88 ? -9.404 -5.276 17.169 1.00 96.00 88 ASP A O 1
ATOM 687 N N . SER A 1 89 ? -7.554 -5.766 15.990 1.00 95.62 89 SER A N 1
ATOM 688 C CA . SER A 1 89 ? -8.198 -6.752 15.118 1.00 95.62 89 SER A CA 1
ATOM 689 C C . SER A 1 89 ? -8.741 -7.933 15.925 1.00 95.62 89 SER A C 1
ATOM 691 O O . SER A 1 89 ? -9.871 -8.356 15.698 1.00 95.62 89 SER A O 1
ATOM 693 N N . SER A 1 90 ? -8.000 -8.399 16.936 1.00 96.06 90 SER A N 1
ATOM 694 C CA . SER A 1 90 ? -8.453 -9.474 17.827 1.00 96.06 90 SER A CA 1
ATOM 695 C C . SER A 1 90 ? -9.699 -9.085 18.630 1.00 96.06 90 SER A C 1
ATOM 697 O O . SER A 1 90 ? -10.604 -9.903 18.780 1.00 96.06 90 SER A O 1
ATOM 699 N N . LEU A 1 91 ? -9.786 -7.842 19.122 1.00 97.88 91 LEU A N 1
ATOM 700 C CA . LEU A 1 91 ? -10.966 -7.358 19.843 1.00 97.88 91 LEU A CA 1
ATOM 701 C C . LEU A 1 91 ? -12.183 -7.228 18.918 1.00 97.88 91 LEU A C 1
ATOM 703 O O . LEU A 1 91 ? -13.272 -7.654 19.300 1.00 97.88 91 LEU A O 1
ATOM 707 N N . ILE A 1 92 ? -12.007 -6.699 17.702 1.00 98.19 92 ILE A N 1
ATOM 708 C CA . ILE A 1 92 ? -13.087 -6.641 16.705 1.00 98.19 92 ILE A CA 1
ATOM 709 C C . ILE A 1 92 ? -13.600 -8.048 16.394 1.00 98.19 92 ILE A C 1
ATOM 711 O O . ILE A 1 92 ? -14.798 -8.293 16.513 1.00 98.19 92 ILE A O 1
ATOM 715 N N . VAL A 1 93 ? -12.708 -8.992 16.087 1.00 97.50 93 VAL A N 1
ATOM 716 C CA . VAL A 1 93 ? -13.086 -10.379 15.784 1.00 97.50 93 VAL A CA 1
ATOM 717 C C . VAL A 1 93 ? -13.776 -11.049 16.973 1.00 97.50 93 VAL A C 1
ATOM 719 O O . VAL A 1 93 ? -14.781 -11.727 16.780 1.00 97.50 93 VAL A O 1
ATOM 722 N N . ALA A 1 94 ? -13.308 -10.829 18.205 1.00 96.81 94 ALA A N 1
ATOM 723 C CA . ALA A 1 94 ? -13.953 -11.381 19.395 1.00 96.81 94 ALA A CA 1
ATOM 724 C C . ALA A 1 94 ? -15.384 -10.852 19.585 1.00 96.81 94 ALA A C 1
ATOM 726 O O . ALA A 1 94 ? -16.290 -11.617 19.922 1.00 96.81 94 ALA A O 1
ATOM 727 N N . LEU A 1 95 ? -15.604 -9.554 19.350 1.00 97.50 95 LEU A N 1
ATOM 728 C CA . LEU A 1 95 ? -16.935 -8.948 19.403 1.00 97.50 95 LEU A CA 1
ATOM 729 C C . LEU A 1 95 ? -17.836 -9.480 18.282 1.00 97.50 95 LEU A C 1
ATOM 731 O O . LEU A 1 95 ? -18.978 -9.846 18.557 1.00 97.50 95 LEU A O 1
ATOM 735 N N . MET A 1 96 ? -17.312 -9.603 17.059 1.00 97.56 96 MET A N 1
ATOM 736 C CA . MET A 1 96 ? -18.047 -10.182 15.932 1.00 97.56 96 MET A CA 1
ATOM 737 C C . MET A 1 96 ? -18.438 -11.637 16.187 1.00 97.56 96 MET A C 1
ATOM 739 O O . MET A 1 96 ? -19.587 -12.010 15.970 1.00 97.56 96 MET A O 1
ATOM 743 N N . ALA A 1 97 ? -17.506 -12.459 16.677 1.00 94.88 97 ALA A N 1
ATOM 744 C CA . ALA A 1 97 ? -17.749 -13.868 16.967 1.00 94.88 97 ALA A CA 1
ATOM 745 C C . ALA A 1 97 ? -18.847 -14.044 18.023 1.00 94.88 97 ALA A C 1
ATOM 747 O O . ALA A 1 97 ? -19.701 -14.918 17.882 1.00 94.88 97 ALA A O 1
ATOM 748 N N . ARG A 1 98 ? -18.883 -13.181 19.050 1.00 92.38 98 ARG A N 1
ATOM 749 C CA . ARG A 1 98 ? -19.962 -13.195 20.048 1.00 92.38 98 ARG A CA 1
ATOM 750 C C . ARG A 1 98 ? -21.306 -12.735 19.495 1.00 92.38 98 ARG A C 1
ATOM 752 O O . ARG A 1 98 ? -22.319 -13.282 19.915 1.00 92.38 98 ARG A O 1
ATOM 759 N N . GLU A 1 99 ? -21.324 -11.747 18.604 1.00 93.25 99 GLU A N 1
ATOM 760 C CA . GLU A 1 99 ? -22.572 -11.260 18.003 1.00 93.25 99 GLU A CA 1
ATOM 761 C C . GLU A 1 99 ? -23.146 -12.267 16.991 1.00 93.25 99 GLU A C 1
ATOM 763 O O . GLU A 1 99 ? -24.356 -12.471 16.957 1.00 93.25 99 GLU A O 1
ATOM 768 N N . ALA A 1 100 ? -22.293 -12.947 16.216 1.00 89.25 100 ALA A N 1
ATOM 769 C CA . ALA A 1 100 ? -22.712 -13.951 15.233 1.00 89.25 100 ALA A CA 1
ATOM 770 C C . ALA A 1 100 ? -22.929 -15.364 15.806 1.00 89.25 100 ALA A C 1
ATOM 772 O O . ALA A 1 100 ? -23.561 -16.187 15.149 1.00 89.25 100 ALA A O 1
ATOM 773 N N . GLY A 1 101 ? -22.435 -15.653 17.016 1.00 80.50 101 GLY A N 1
ATOM 774 C CA . GLY A 1 101 ? -22.552 -16.974 17.647 1.00 80.50 101 GLY A CA 1
ATOM 775 C C . GLY A 1 101 ? -21.515 -18.005 17.177 1.00 80.50 101 GLY A C 1
ATOM 776 O O . GLY A 1 101 ? -21.820 -19.194 17.160 1.00 80.50 101 GLY A O 1
ATOM 777 N N . GLY A 1 102 ? -20.303 -17.562 16.814 1.00 67.38 102 GLY A N 1
ATOM 778 C CA . GLY A 1 102 ? -19.281 -18.378 16.138 1.00 67.38 102 GLY A CA 1
ATOM 779 C C . GLY A 1 102 ? -19.495 -18.408 14.617 1.00 67.38 102 GLY A C 1
ATOM 780 O O . GLY A 1 102 ? -20.568 -18.053 14.148 1.00 67.38 102 GLY A O 1
ATOM 781 N N . HIS A 1 103 ? -18.487 -18.795 13.826 1.00 74.38 103 HIS A N 1
ATOM 782 C CA . HIS A 1 103 ? -18.524 -18.828 12.340 1.00 74.38 103 HIS A CA 1
ATOM 783 C C . HIS A 1 103 ? -18.299 -17.499 11.589 1.00 74.38 103 HIS A C 1
ATOM 785 O O . HIS A 1 103 ? -18.818 -17.296 10.491 1.00 74.38 103 HIS A O 1
ATOM 791 N N . ILE A 1 104 ? -17.470 -16.603 12.127 1.00 93.69 104 ILE A N 1
ATOM 792 C CA . ILE A 1 104 ? -16.961 -15.461 11.350 1.00 93.69 104 ILE A CA 1
ATOM 793 C C . ILE A 1 104 ? -15.798 -15.914 10.468 1.00 93.69 104 ILE A C 1
ATOM 795 O O . ILE A 1 104 ? -14.903 -16.612 10.947 1.00 93.69 104 ILE A O 1
ATOM 799 N N . LYS A 1 105 ? -15.783 -15.475 9.206 1.00 96.00 105 LYS A N 1
ATOM 800 C CA . LYS A 1 105 ? -14.627 -15.648 8.322 1.00 96.00 105 LYS A CA 1
ATOM 801 C C . LYS A 1 105 ? -13.555 -14.619 8.646 1.00 96.00 105 LYS A C 1
ATOM 803 O O . LYS A 1 105 ? -13.831 -13.419 8.652 1.00 96.00 105 LYS A O 1
ATOM 808 N N . THR A 1 106 ? -12.335 -15.068 8.897 1.00 96.88 106 THR A N 1
ATOM 809 C CA . THR A 1 106 ? -11.206 -14.186 9.202 1.00 96.88 106 THR A CA 1
ATOM 810 C C . THR A 1 106 ? -10.055 -14.421 8.238 1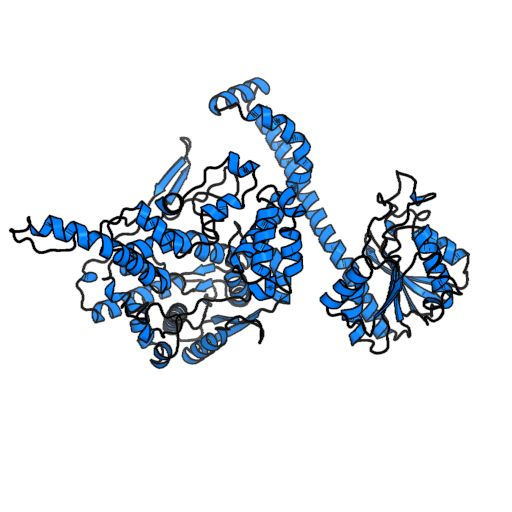.00 96.88 106 THR A C 1
ATOM 812 O O . THR A 1 106 ? -9.806 -15.545 7.813 1.00 96.88 106 THR A O 1
ATOM 815 N N . TYR A 1 107 ? -9.341 -13.351 7.899 1.00 95.62 107 TYR A N 1
ATOM 816 C CA . TYR A 1 107 ? -8.291 -13.381 6.886 1.00 95.62 107 TYR A CA 1
ATOM 817 C C . TYR A 1 107 ? -7.003 -12.769 7.424 1.00 95.62 107 TYR A C 1
ATOM 819 O O . TYR A 1 107 ? -7.029 -11.683 8.006 1.00 95.62 107 TYR A O 1
ATOM 827 N N . SER A 1 108 ? -5.883 -13.456 7.217 1.00 92.44 108 SER A N 1
ATOM 828 C CA . SER A 1 108 ? -4.538 -12.949 7.494 1.00 92.44 108 SER A CA 1
ATOM 829 C C . SER A 1 108 ? -3.638 -13.131 6.276 1.00 92.44 108 SER A C 1
ATOM 831 O O . SER A 1 108 ? -3.866 -14.009 5.439 1.00 92.44 108 SER A O 1
ATOM 833 N N . VAL A 1 109 ? -2.613 -12.290 6.178 1.00 87.00 109 VAL A N 1
ATOM 834 C CA . VAL A 1 109 ? -1.565 -12.408 5.165 1.00 87.00 109 VAL A CA 1
ATOM 835 C C . VAL A 1 109 ? -0.251 -12.717 5.868 1.00 87.00 109 VAL A C 1
ATOM 837 O O . VAL A 1 109 ? 0.112 -12.014 6.810 1.00 87.00 109 VAL A O 1
ATOM 840 N N . GLY A 1 110 ? 0.421 -13.770 5.416 1.00 84.06 110 GLY A N 1
ATOM 841 C CA . GLY A 1 110 ? 1.778 -14.143 5.805 1.00 84.06 110 GLY A CA 1
ATOM 842 C C . GLY A 1 110 ? 2.724 -14.156 4.607 1.00 84.06 110 GLY A C 1
ATOM 843 O O . GLY A 1 110 ? 2.322 -13.843 3.484 1.00 84.06 110 GLY A O 1
ATOM 844 N N . PHE A 1 111 ? 3.977 -14.540 4.840 1.00 79.25 111 PHE A N 1
ATOM 845 C CA . PHE A 1 111 ? 5.046 -14.509 3.833 1.00 79.25 111 PHE A CA 1
ATOM 846 C C . PHE A 1 111 ? 5.846 -15.810 3.837 1.00 79.25 111 PHE A C 1
ATOM 848 O O . PHE A 1 111 ? 5.780 -16.583 4.791 1.00 79.25 111 PHE A O 1
ATOM 855 N N . GLU A 1 112 ? 6.585 -16.066 2.758 1.00 75.50 112 GLU A N 1
ATOM 856 C CA . GLU A 1 112 ? 7.465 -17.234 2.674 1.00 75.50 112 GLU A CA 1
ATOM 857 C C . GLU A 1 112 ? 8.546 -17.202 3.765 1.00 75.50 112 GLU A C 1
ATOM 859 O O . GLU A 1 112 ? 9.067 -16.140 4.132 1.00 75.50 112 GLU A O 1
ATOM 864 N N . GLU A 1 113 ? 8.900 -18.379 4.288 1.00 62.59 113 GLU A N 1
ATOM 865 C CA . GLU A 1 113 ? 9.959 -18.498 5.289 1.00 62.59 113 GLU A CA 1
ATOM 866 C C . GLU A 1 113 ? 11.277 -17.919 4.752 1.00 62.59 113 GLU A C 1
ATOM 868 O O . GLU A 1 113 ? 11.735 -18.259 3.663 1.00 62.59 113 GLU A O 1
ATOM 873 N N . GLY A 1 114 ? 11.900 -17.034 5.534 1.00 57.62 114 GLY A N 1
ATOM 874 C CA . GLY A 1 114 ? 13.153 -16.375 5.155 1.00 57.62 114 GLY A CA 1
ATOM 875 C C . GLY A 1 114 ? 12.997 -15.035 4.430 1.00 57.62 114 GLY A C 1
ATOM 876 O O . GLY A 1 114 ? 14.010 -14.388 4.181 1.00 57.62 114 GLY A O 1
ATOM 877 N N . ALA A 1 115 ? 11.774 -14.554 4.177 1.00 57.03 115 ALA A N 1
ATOM 878 C CA . ALA A 1 115 ? 11.517 -13.272 3.508 1.00 57.03 115 ALA A CA 1
ATOM 879 C C . ALA A 1 115 ? 11.908 -12.008 4.316 1.00 57.03 115 ALA A C 1
ATOM 881 O O . ALA A 1 115 ? 11.515 -10.913 3.945 1.00 57.03 115 ALA A O 1
ATOM 882 N N . GLY A 1 116 ? 12.629 -12.112 5.439 1.00 58.12 116 GLY A N 1
ATOM 883 C CA . GLY A 1 116 ? 13.126 -10.960 6.215 1.00 58.12 116 GLY A CA 1
ATOM 884 C C . GLY A 1 116 ? 12.069 -10.132 6.972 1.00 58.12 116 GLY A C 1
ATOM 885 O O . GLY A 1 116 ? 12.426 -9.365 7.869 1.00 58.12 116 GLY A O 1
ATOM 886 N N . ALA A 1 117 ? 10.777 -10.300 6.671 1.00 64.62 117 ALA A N 1
ATOM 887 C CA . ALA A 1 117 ? 9.660 -9.706 7.405 1.00 64.62 117 ALA A CA 1
ATOM 888 C C . ALA A 1 117 ? 9.204 -10.586 8.582 1.00 64.62 117 ALA A C 1
ATOM 890 O O . ALA A 1 117 ? 9.303 -11.812 8.547 1.00 64.62 117 ALA A O 1
ATOM 891 N N . VAL A 1 118 ? 8.676 -9.950 9.632 1.00 65.38 118 VAL A N 1
ATOM 892 C CA . VAL A 1 118 ? 8.039 -10.658 10.751 1.00 65.38 118 VAL A CA 1
ATOM 893 C C . VAL A 1 118 ? 6.652 -11.110 10.307 1.00 65.38 118 VAL A C 1
ATOM 895 O O . VAL A 1 118 ? 5.800 -10.272 10.018 1.00 65.38 118 VAL A O 1
ATOM 898 N N . ASP A 1 119 ? 6.429 -12.421 10.258 1.00 75.38 119 ASP A N 1
ATOM 899 C CA . ASP A 1 119 ? 5.143 -12.991 9.864 1.00 75.38 119 ASP A CA 1
ATOM 900 C C . ASP A 1 119 ? 4.172 -13.081 11.059 1.00 75.38 119 ASP A C 1
ATOM 902 O O . ASP A 1 119 ? 4.219 -14.031 11.837 1.00 75.38 119 ASP A O 1
ATOM 906 N N . GLU A 1 120 ? 3.276 -12.093 11.182 1.00 75.25 120 GLU A N 1
ATOM 907 C CA . GLU A 1 120 ? 2.236 -12.017 12.229 1.00 75.25 120 GLU A CA 1
ATOM 908 C C . GLU A 1 120 ? 1.061 -12.997 12.010 1.00 75.25 120 GLU A C 1
ATOM 910 O O . GLU A 1 120 ? 0.150 -13.109 12.840 1.00 75.25 120 GLU A O 1
ATOM 915 N N . SER A 1 121 ? 1.021 -13.699 10.872 1.00 79.56 121 SER A N 1
ATOM 916 C CA . SER A 1 121 ? -0.106 -14.576 10.534 1.00 79.56 121 SER A CA 1
ATOM 917 C C . SER A 1 121 ? -0.168 -15.839 11.402 1.00 79.56 121 SER A C 1
ATOM 919 O O . SER A 1 121 ? -1.235 -16.441 11.541 1.00 79.56 121 SER A O 1
ATOM 921 N N . HIS A 1 122 ? 0.937 -16.214 12.053 1.00 83.38 122 HIS A N 1
ATOM 922 C CA . HIS A 1 122 ? 0.949 -17.279 13.056 1.00 83.38 122 HIS A CA 1
ATOM 923 C C . HIS A 1 122 ? 0.176 -16.862 14.313 1.00 83.38 122 HIS A C 1
ATOM 925 O O . HIS A 1 122 ? -0.710 -17.586 14.771 1.00 83.38 122 HIS A O 1
ATOM 931 N N . GLU A 1 123 ? 0.427 -15.657 14.826 1.00 86.38 123 GLU A N 1
ATOM 932 C CA . GLU A 1 123 ? -0.313 -15.097 15.952 1.00 86.38 123 GLU A CA 1
ATOM 933 C C . GLU A 1 123 ? -1.793 -14.878 15.620 1.00 86.38 123 GLU A C 1
ATOM 935 O O . GLU A 1 123 ? -2.646 -15.044 16.497 1.00 86.38 123 GLU A O 1
ATOM 940 N N . ALA A 1 124 ? -2.109 -14.513 14.374 1.00 90.38 124 ALA A N 1
ATOM 941 C CA . ALA A 1 124 ? -3.482 -14.430 13.885 1.00 90.38 124 ALA A CA 1
ATOM 942 C C . ALA A 1 124 ? -4.179 -15.801 13.911 1.00 90.38 124 ALA A C 1
ATOM 944 O O . ALA A 1 124 ? -5.307 -15.898 14.394 1.00 90.38 124 ALA A O 1
ATOM 945 N N . ALA A 1 125 ? -3.498 -16.865 13.475 1.00 91.56 125 ALA A N 1
ATOM 946 C CA . ALA A 1 125 ? -4.029 -18.225 13.512 1.00 91.56 125 ALA A CA 1
ATOM 947 C C . ALA A 1 125 ? -4.288 -18.717 14.949 1.00 91.56 125 ALA A C 1
ATOM 949 O O . ALA A 1 125 ? -5.287 -19.392 15.203 1.00 91.56 125 ALA A O 1
ATOM 950 N N . ASP A 1 126 ? -3.439 -18.356 15.915 1.00 91.44 126 ASP A N 1
ATOM 951 C CA . ASP A 1 126 ? -3.671 -18.660 17.335 1.00 91.44 126 ASP A CA 1
ATOM 952 C C . ASP A 1 126 ? -4.953 -18.010 17.859 1.00 91.44 126 ASP A C 1
ATOM 954 O O . ASP A 1 126 ? -5.753 -18.656 18.539 1.00 91.44 126 ASP A O 1
ATOM 958 N N . ILE A 1 127 ? -5.170 -16.739 17.514 1.00 92.19 127 ILE A N 1
ATOM 959 C CA . ILE A 1 127 ? -6.369 -15.997 17.915 1.00 92.19 127 ILE A CA 1
ATOM 960 C C . ILE A 1 127 ? -7.610 -16.547 17.223 1.00 92.19 127 ILE A C 1
ATOM 962 O O . ILE A 1 127 ? -8.641 -16.717 17.867 1.00 92.19 127 ILE A O 1
ATOM 966 N N . ALA A 1 128 ? -7.510 -16.886 15.942 1.00 93.94 128 ALA A N 1
ATOM 967 C CA . ALA A 1 128 ? -8.593 -17.527 15.216 1.00 93.94 128 ALA A CA 1
ATOM 968 C C . ALA A 1 128 ? -9.021 -18.856 15.850 1.00 93.94 128 ALA A C 1
ATOM 970 O O . ALA A 1 128 ? -10.217 -19.118 15.957 1.00 93.94 128 ALA A O 1
ATOM 971 N N . ARG A 1 129 ? -8.058 -19.678 16.298 1.00 93.25 129 ARG A N 1
ATOM 972 C CA . ARG A 1 129 ? -8.338 -20.929 17.019 1.00 93.25 129 ARG A CA 1
ATOM 973 C C . ARG A 1 129 ? -9.011 -20.670 18.361 1.00 93.25 129 ARG A C 1
ATOM 975 O O . ARG A 1 129 ? -9.979 -21.345 18.685 1.00 93.25 129 ARG A O 1
ATOM 982 N N . LEU A 1 130 ? -8.520 -19.688 19.118 1.00 91.88 130 LEU A N 1
ATOM 983 C CA . LEU A 1 130 ? -9.097 -19.294 20.406 1.00 91.88 130 LEU A CA 1
ATOM 984 C C . LEU A 1 130 ? -10.546 -18.797 20.272 1.00 91.88 130 LEU A C 1
ATOM 986 O O . LEU A 1 130 ? -11.365 -19.060 21.146 1.00 91.88 130 LEU A O 1
ATOM 990 N N . LEU A 1 131 ? -10.840 -18.050 19.207 1.00 92.56 131 LEU A N 1
ATOM 991 C CA . LEU A 1 131 ? -12.148 -17.442 18.952 1.00 92.56 131 LEU A CA 1
ATOM 992 C C . LEU A 1 131 ? -13.056 -18.304 18.059 1.00 92.56 131 LEU A C 1
ATOM 994 O O . LEU A 1 131 ? -14.143 -17.854 17.703 1.00 92.56 131 LEU A O 1
ATOM 998 N N . GLU A 1 132 ? -12.613 -19.511 17.694 1.00 93.00 132 GLU A N 1
ATOM 999 C CA . GLU A 1 132 ? -13.351 -20.479 16.872 1.00 93.00 132 GLU A CA 1
ATOM 1000 C C . GLU A 1 132 ? -13.870 -19.884 15.541 1.00 93.00 132 GLU A C 1
ATOM 1002 O O . GLU A 1 132 ? -15.022 -20.071 15.140 1.00 93.00 132 GLU A O 1
ATOM 1007 N N . THR A 1 133 ? -13.009 -19.135 14.842 1.00 94.12 133 THR A N 1
ATOM 1008 C CA . THR A 1 133 ? -13.333 -18.509 13.543 1.00 94.12 133 THR A CA 1
ATOM 1009 C C . THR A 1 133 ? -12.906 -19.364 12.349 1.00 94.12 133 THR A C 1
ATOM 1011 O O . THR A 1 133 ? -11.919 -20.094 12.436 1.00 94.12 133 THR A O 1
ATOM 1014 N N . ASP A 1 134 ? -13.584 -19.207 11.208 1.00 93.88 134 ASP A N 1
ATOM 1015 C CA . ASP A 1 134 ? -13.180 -19.795 9.924 1.00 93.88 134 ASP A CA 1
ATOM 1016 C C . ASP A 1 134 ? -12.030 -18.971 9.324 1.00 93.88 134 ASP A C 1
ATOM 1018 O O . ASP A 1 134 ? -12.246 -17.932 8.695 1.00 93.88 134 ASP A O 1
ATOM 1022 N N . HIS A 1 135 ? -10.794 -19.376 9.618 1.00 94.56 135 HIS A N 1
ATOM 1023 C CA . HIS A 1 135 ? -9.606 -18.585 9.313 1.00 94.56 135 HIS A CA 1
ATOM 1024 C C . HIS A 1 135 ? -8.908 -19.025 8.035 1.00 94.56 135 HIS A C 1
ATOM 1026 O O . HIS A 1 135 ? -8.468 -20.166 7.906 1.00 94.56 135 HIS A O 1
ATOM 1032 N N . THR A 1 136 ? -8.714 -18.071 7.130 1.00 93.56 136 THR A N 1
ATOM 1033 C CA . THR A 1 136 ? -7.899 -18.228 5.929 1.00 93.56 136 THR A CA 1
ATOM 1034 C C . THR A 1 136 ? -6.617 -17.414 6.071 1.00 93.56 136 THR A C 1
ATOM 1036 O O . THR A 1 136 ? -6.643 -16.184 6.122 1.00 93.56 136 THR A O 1
ATOM 1039 N N . ARG A 1 137 ? -5.479 -18.108 6.092 1.00 90.06 137 ARG A N 1
ATOM 1040 C CA . ARG A 1 137 ? -4.152 -17.500 5.965 1.00 90.06 137 ARG A CA 1
ATOM 1041 C C . ARG A 1 137 ? -3.709 -17.581 4.509 1.00 90.06 137 ARG A C 1
ATOM 1043 O O . ARG A 1 137 ? -3.672 -18.675 3.951 1.00 90.06 137 ARG A O 1
ATOM 1050 N N . VAL A 1 138 ? -3.336 -16.449 3.922 1.00 85.81 138 VAL A N 1
ATOM 1051 C CA . VAL A 1 138 ? -2.747 -16.388 2.577 1.00 85.81 138 VAL A CA 1
ATOM 1052 C C . VAL A 1 138 ? -1.272 -16.047 2.691 1.00 85.81 138 VAL A C 1
ATOM 1054 O O . VAL A 1 138 ? -0.916 -15.046 3.302 1.00 85.81 138 VAL A O 1
ATOM 1057 N N . VAL A 1 139 ? -0.414 -16.884 2.116 1.00 87.75 139 VAL A N 1
ATOM 1058 C CA . VAL A 1 139 ? 1.022 -16.609 2.012 1.00 87.75 139 VAL A CA 1
ATOM 1059 C C . VAL A 1 139 ? 1.263 -15.877 0.700 1.00 87.75 139 VAL A C 1
ATOM 1061 O O . VAL A 1 139 ? 0.877 -16.382 -0.348 1.00 87.75 139 VAL A O 1
ATOM 1064 N N . VAL A 1 140 ? 1.859 -14.688 0.763 1.00 85.75 140 VAL A N 1
ATOM 1065 C CA . VAL A 1 140 ? 2.200 -13.892 -0.423 1.00 85.75 140 VAL A CA 1
ATOM 1066 C C . VAL A 1 140 ? 3.661 -14.125 -0.771 1.00 85.75 140 VAL A C 1
ATOM 1068 O O . VAL A 1 140 ? 4.555 -13.774 0.005 1.00 85.75 140 VAL A O 1
ATOM 1071 N N . THR A 1 141 ? 3.891 -14.695 -1.948 1.00 84.38 141 THR A N 1
ATOM 1072 C CA . THR A 1 141 ? 5.231 -14.912 -2.500 1.00 84.38 141 THR A CA 1
ATOM 1073 C C . THR A 1 141 ? 5.722 -13.682 -3.271 1.00 84.38 141 THR A C 1
ATOM 1075 O O . THR A 1 141 ? 4.961 -12.760 -3.591 1.00 84.38 141 THR A O 1
ATOM 1078 N N . ALA A 1 142 ? 7.014 -13.654 -3.601 1.00 81.06 142 ALA A N 1
ATOM 1079 C CA . ALA A 1 142 ? 7.556 -12.648 -4.515 1.00 81.06 142 ALA A CA 1
ATOM 1080 C C . ALA A 1 142 ? 6.886 -12.687 -5.903 1.00 81.06 142 ALA A C 1
ATOM 1082 O O . ALA A 1 142 ? 6.642 -11.634 -6.497 1.00 81.06 142 ALA A O 1
ATOM 1083 N N . ASP A 1 143 ? 6.560 -13.883 -6.394 1.00 78.38 143 ASP A N 1
ATOM 1084 C CA . ASP A 1 143 ? 5.923 -14.079 -7.696 1.00 78.38 143 ASP A CA 1
ATOM 1085 C C . ASP A 1 143 ? 4.468 -13.606 -7.684 1.00 78.38 143 ASP A C 1
ATOM 1087 O O . ASP A 1 143 ? 4.046 -12.912 -8.611 1.00 78.38 143 ASP A O 1
ATOM 1091 N N . ASP A 1 144 ? 3.720 -13.877 -6.607 1.00 80.69 144 ASP A N 1
ATOM 1092 C CA . ASP A 1 144 ? 2.375 -13.318 -6.415 1.00 80.69 144 ASP A CA 1
ATOM 1093 C C . ASP A 1 144 ? 2.422 -11.794 -6.416 1.00 80.69 144 ASP A C 1
ATOM 1095 O O . ASP A 1 144 ? 1.582 -11.129 -7.034 1.00 80.69 144 ASP A O 1
ATOM 1099 N N . MET A 1 145 ? 3.428 -11.233 -5.742 1.00 84.19 145 MET A N 1
ATOM 1100 C CA . MET A 1 145 ? 3.638 -9.799 -5.715 1.00 84.19 145 MET A CA 1
ATOM 1101 C C . MET A 1 145 ? 3.881 -9.249 -7.120 1.00 84.19 145 MET A C 1
ATOM 1103 O O . MET A 1 145 ? 3.140 -8.359 -7.541 1.00 84.19 145 MET A O 1
ATOM 1107 N N . LEU A 1 146 ? 4.818 -9.819 -7.882 1.00 79.75 146 LEU A N 1
ATOM 1108 C CA . LEU A 1 146 ? 5.104 -9.405 -9.259 1.00 79.75 146 LEU A CA 1
ATOM 1109 C C . LEU A 1 146 ? 3.888 -9.541 -10.183 1.00 79.75 146 LEU A C 1
ATOM 1111 O O . LEU A 1 146 ? 3.574 -8.611 -10.932 1.00 79.75 146 LEU A O 1
ATOM 1115 N N . ALA A 1 147 ? 3.171 -10.664 -10.100 1.00 79.06 147 ALA A N 1
ATOM 1116 C CA . ALA A 1 147 ? 1.997 -10.944 -10.920 1.00 79.06 147 ALA A CA 1
ATOM 1117 C C . ALA A 1 147 ? 0.869 -9.927 -10.687 1.00 79.06 147 ALA A C 1
ATOM 1119 O O . ALA A 1 147 ? 0.166 -9.537 -11.623 1.00 79.06 147 ALA A O 1
ATOM 1120 N N . ASN A 1 148 ? 0.713 -9.455 -9.447 1.00 83.62 148 ASN A N 1
ATOM 1121 C CA . ASN A 1 148 ? -0.330 -8.502 -9.078 1.00 83.62 148 ASN A CA 1
ATOM 1122 C C . ASN A 1 148 ? 0.135 -7.038 -9.091 1.00 83.62 148 ASN A C 1
ATOM 1124 O O . ASN A 1 148 ? -0.705 -6.135 -9.039 1.00 83.62 148 ASN A O 1
ATOM 1128 N N . PHE A 1 149 ? 1.440 -6.774 -9.209 1.00 86.94 149 PHE A N 1
ATOM 1129 C CA . PHE A 1 149 ? 2.008 -5.442 -9.008 1.00 86.94 149 PHE A CA 1
ATOM 1130 C C . PHE A 1 149 ? 1.399 -4.395 -9.945 1.00 86.94 149 PHE A C 1
ATOM 1132 O O . PHE A 1 149 ? 0.977 -3.327 -9.508 1.00 86.94 149 PHE A O 1
ATOM 1139 N N . SER A 1 150 ? 1.245 -4.719 -11.231 1.00 83.12 150 SER A N 1
ATOM 1140 C CA . SER A 1 150 ? 0.631 -3.805 -12.206 1.00 83.12 150 SER A CA 1
ATOM 1141 C C . SER A 1 150 ? -0.824 -3.451 -11.864 1.00 83.12 150 SER A C 1
ATOM 1143 O O . SER A 1 150 ? -1.230 -2.292 -11.994 1.00 83.12 150 SER A O 1
ATOM 1145 N N . ARG A 1 151 ? -1.610 -4.427 -11.390 1.00 87.12 151 ARG A N 1
ATOM 1146 C CA . ARG A 1 151 ? -3.003 -4.227 -10.972 1.00 87.12 151 ARG A CA 1
ATOM 1147 C C . ARG A 1 151 ? -3.077 -3.407 -9.690 1.00 87.12 151 ARG A C 1
ATOM 1149 O O . ARG A 1 151 ? -3.932 -2.531 -9.609 1.00 87.12 151 ARG A O 1
ATOM 1156 N N . PHE A 1 152 ? -2.165 -3.633 -8.745 1.00 92.31 152 PHE A N 1
ATOM 1157 C CA . PHE A 1 152 ? -2.014 -2.799 -7.554 1.00 92.31 152 PHE A CA 1
ATOM 1158 C C . PHE A 1 152 ? -1.767 -1.327 -7.925 1.00 92.31 152 PHE A C 1
ATOM 1160 O O . PHE A 1 152 ? -2.536 -0.463 -7.509 1.00 92.31 152 PHE A O 1
ATOM 1167 N N . ILE A 1 153 ? -0.789 -1.032 -8.795 1.00 91.38 153 ILE A N 1
ATOM 1168 C CA . ILE A 1 153 ? -0.502 0.349 -9.233 1.00 91.38 153 ILE A CA 1
ATOM 1169 C C . ILE A 1 153 ? -1.724 1.012 -9.880 1.00 91.38 153 ILE A C 1
ATOM 1171 O O . ILE A 1 153 ? -2.017 2.175 -9.603 1.00 91.38 153 ILE A O 1
ATOM 1175 N N . ARG A 1 154 ? -2.451 0.283 -10.739 1.00 87.69 154 ARG A N 1
ATOM 1176 C CA . ARG A 1 154 ? -3.671 0.793 -11.390 1.00 87.69 154 ARG A CA 1
ATOM 1177 C C . ARG A 1 154 ? -4.828 0.996 -10.412 1.00 87.69 154 ARG A C 1
ATOM 1179 O O . ARG A 1 154 ? -5.674 1.854 -10.671 1.00 87.69 154 ARG A O 1
ATOM 1186 N N . GLY A 1 155 ? -4.874 0.216 -9.335 1.00 90.44 155 GLY A N 1
ATOM 1187 C CA . GLY A 1 155 ? -5.863 0.332 -8.265 1.00 90.44 155 GLY A CA 1
ATOM 1188 C C . GLY A 1 155 ? -5.688 1.594 -7.422 1.00 90.44 155 GLY A C 1
ATOM 1189 O O . GLY A 1 155 ? -6.671 2.147 -6.941 1.00 90.44 155 GLY A O 1
ATOM 1190 N N . LEU A 1 156 ? -4.458 2.106 -7.303 1.00 92.50 156 LEU A N 1
ATOM 1191 C CA . LEU A 1 156 ? -4.187 3.341 -6.568 1.00 92.50 156 LEU A CA 1
ATOM 1192 C C . LEU A 1 156 ? -4.775 4.569 -7.284 1.00 92.50 156 LEU A C 1
ATOM 1194 O O . LEU A 1 156 ? -4.452 4.879 -8.440 1.00 92.50 156 LEU A O 1
ATOM 1198 N N . ASP A 1 157 ? -5.593 5.332 -6.562 1.00 89.44 157 ASP A N 1
ATOM 1199 C CA . ASP A 1 157 ? -6.110 6.628 -7.009 1.00 89.44 157 ASP A CA 1
ATOM 1200 C C . ASP A 1 157 ? -4.979 7.668 -7.109 1.00 89.44 157 ASP A C 1
ATOM 1202 O O . ASP A 1 157 ? -4.912 8.427 -8.076 1.00 89.44 157 ASP A O 1
ATOM 1206 N N . GLN A 1 158 ? -4.030 7.641 -6.169 1.00 93.00 158 GLN A N 1
ATOM 1207 C CA . GLN A 1 158 ? -2.794 8.431 -6.167 1.00 93.00 158 GLN A CA 1
ATOM 1208 C C . GLN A 1 158 ? -1.635 7.625 -5.546 1.00 93.00 158 GLN A C 1
ATOM 1210 O O . GLN A 1 158 ? -1.886 6.763 -4.699 1.00 93.00 158 GLN A O 1
ATOM 1215 N N . PRO A 1 159 ? -0.366 7.902 -5.897 1.00 94.25 159 PRO A N 1
ATOM 1216 C CA . PRO A 1 159 ? 0.771 7.164 -5.363 1.00 94.25 159 PRO A CA 1
ATOM 1217 C C . PRO A 1 159 ? 0.897 7.345 -3.847 1.00 94.25 159 PRO A C 1
ATOM 1219 O O . PRO A 1 159 ? 0.644 8.425 -3.302 1.00 94.25 159 PRO A O 1
ATOM 1222 N N . SER A 1 160 ? 1.307 6.268 -3.185 1.00 94.81 160 SER A N 1
ATOM 1223 C CA . SER A 1 160 ? 1.485 6.181 -1.738 1.00 94.81 160 SER A CA 1
ATOM 1224 C C . SER A 1 160 ? 2.722 5.363 -1.392 1.00 94.81 160 SER A C 1
ATOM 1226 O O . SER A 1 160 ? 3.195 4.564 -2.203 1.00 94.81 160 SER A O 1
ATOM 1228 N N . VAL A 1 161 ? 3.220 5.527 -0.168 1.00 94.06 161 VAL A N 1
ATOM 1229 C CA . VAL A 1 161 ? 4.210 4.609 0.421 1.00 94.06 161 VAL A CA 1
ATOM 1230 C C . VAL A 1 161 ? 3.600 3.302 0.936 1.00 94.06 161 VAL A C 1
ATOM 1232 O O . VAL A 1 161 ? 4.346 2.424 1.354 1.00 94.06 161 VAL A O 1
ATOM 1235 N N . ASP A 1 162 ? 2.274 3.176 0.918 1.00 91.81 162 ASP A N 1
ATOM 1236 C CA . ASP A 1 162 ? 1.522 2.077 1.528 1.00 91.81 162 ASP A CA 1
ATOM 1237 C C . ASP A 1 162 ? 0.468 1.506 0.555 1.00 91.81 162 ASP A C 1
ATOM 1239 O O . ASP A 1 162 ? 0.392 1.914 -0.607 1.00 91.81 162 ASP A O 1
ATOM 1243 N N . GLY A 1 163 ? -0.309 0.522 1.008 1.00 92.00 163 GLY A N 1
ATOM 1244 C CA . GLY A 1 163 ? -1.456 -0.046 0.297 1.00 92.00 163 GLY A CA 1
ATOM 1245 C C . GLY A 1 163 ? -1.262 -1.482 -0.183 1.00 92.00 163 GLY A C 1
ATOM 1246 O O . GLY A 1 163 ? -2.239 -2.220 -0.282 1.00 92.00 163 GLY A O 1
ATOM 1247 N N . LEU A 1 164 ? -0.026 -1.934 -0.424 1.00 91.88 164 LEU A N 1
ATOM 1248 C CA . LEU A 1 164 ? 0.219 -3.295 -0.930 1.00 91.88 164 LEU A CA 1
ATOM 1249 C C . LEU A 1 164 ? -0.234 -4.375 0.072 1.00 91.88 164 LEU A C 1
ATOM 1251 O O . LEU A 1 164 ? -0.734 -5.429 -0.309 1.00 91.88 164 LEU A O 1
ATOM 1255 N N . ASN A 1 165 ? -0.123 -4.085 1.367 1.00 88.50 165 ASN A N 1
ATOM 1256 C CA . ASN A 1 165 ? -0.658 -4.910 2.452 1.00 88.50 165 ASN A CA 1
ATOM 1257 C C . ASN A 1 165 ? -2.175 -5.080 2.334 1.00 88.50 165 ASN A C 1
ATOM 1259 O O . ASN A 1 165 ? -2.700 -6.192 2.371 1.00 88.50 165 ASN A O 1
ATOM 1263 N N . SER A 1 166 ? -2.860 -3.954 2.153 1.00 93.12 166 SER A N 1
ATOM 1264 C CA . SER A 1 166 ? -4.307 -3.860 2.030 1.00 93.12 166 SER A CA 1
ATOM 1265 C C . SER A 1 166 ? -4.787 -4.541 0.754 1.00 93.12 166 SER A C 1
ATOM 1267 O O . SER A 1 166 ? -5.837 -5.175 0.764 1.00 93.12 166 SER A O 1
ATOM 1269 N N . TYR A 1 167 ? -3.997 -4.476 -0.319 1.00 95.31 167 TYR A N 1
ATOM 1270 C CA . TYR A 1 167 ? -4.251 -5.179 -1.571 1.00 95.31 167 TYR A CA 1
ATOM 1271 C C . TYR A 1 167 ? -4.318 -6.694 -1.362 1.00 95.31 167 TYR A C 1
ATOM 1273 O O . TYR A 1 167 ? -5.354 -7.296 -1.634 1.00 95.31 167 TYR A O 1
ATOM 1281 N N . PHE A 1 168 ? -3.269 -7.312 -0.809 1.00 93.12 168 PHE A N 1
ATOM 1282 C CA . PHE A 1 168 ? -3.234 -8.772 -0.661 1.00 93.12 168 PHE A CA 1
ATOM 1283 C C . PHE A 1 168 ? -4.255 -9.305 0.340 1.00 93.12 168 PHE A C 1
ATOM 1285 O O . PHE A 1 168 ? -4.918 -10.305 0.064 1.00 93.12 168 PHE A O 1
ATOM 1292 N N . VAL A 1 169 ? -4.446 -8.631 1.479 1.00 92.94 169 VAL A N 1
ATOM 1293 C CA . VAL A 1 169 ? -5.456 -9.083 2.451 1.00 92.94 169 VAL A CA 1
ATOM 1294 C C . VAL A 1 169 ? -6.873 -8.923 1.894 1.00 92.94 169 VAL A C 1
ATOM 1296 O O . VAL A 1 169 ? -7.733 -9.770 2.141 1.00 92.94 169 VAL A O 1
ATOM 1299 N N . SER A 1 170 ? -7.115 -7.894 1.076 1.00 96.44 170 SER A N 1
ATOM 1300 C CA . SER A 1 170 ? -8.403 -7.719 0.402 1.00 96.44 170 SER A CA 1
ATOM 1301 C C . SER A 1 170 ? -8.613 -8.742 -0.706 1.00 96.44 170 SER A C 1
ATOM 1303 O O . SER A 1 170 ? -9.711 -9.275 -0.830 1.00 96.44 170 SER A O 1
ATOM 1305 N N . GLN A 1 171 ? -7.572 -9.067 -1.476 1.00 94.75 171 GLN A N 1
ATOM 1306 C CA . GLN A 1 171 ? -7.613 -10.138 -2.470 1.00 94.75 171 GLN A CA 1
ATOM 1307 C C . GLN A 1 171 ? -8.009 -11.469 -1.823 1.00 94.75 171 GLN A C 1
ATOM 1309 O O . GLN A 1 171 ? -8.886 -12.158 -2.340 1.00 94.75 171 GLN A O 1
ATOM 1314 N N . ALA A 1 172 ? -7.406 -11.795 -0.677 1.00 92.50 172 ALA A N 1
ATOM 1315 C CA . ALA A 1 172 ? -7.730 -12.986 0.097 1.00 92.50 172 ALA A CA 1
ATOM 1316 C C . ALA A 1 172 ? -9.192 -12.984 0.569 1.00 92.50 172 ALA A C 1
ATOM 1318 O O . ALA A 1 172 ? -9.928 -13.940 0.318 1.00 92.50 172 ALA A O 1
ATOM 1319 N N . ALA A 1 173 ? -9.635 -11.902 1.213 1.00 96.06 173 ALA A N 1
ATOM 1320 C CA . ALA A 1 173 ? -10.987 -11.805 1.757 1.00 96.06 173 ALA A CA 1
ATOM 1321 C C . ALA A 1 173 ? -12.075 -11.832 0.673 1.00 96.06 173 ALA A C 1
ATOM 1323 O O . ALA A 1 173 ? -13.089 -12.512 0.838 1.00 96.06 173 ALA A O 1
ATOM 1324 N N . ALA A 1 174 ? -11.836 -11.183 -0.470 1.00 96.00 174 ALA A N 1
ATOM 1325 C CA . ALA A 1 174 ? -12.776 -11.123 -1.591 1.00 96.00 174 ALA A CA 1
ATOM 1326 C C . ALA A 1 174 ? -13.128 -12.501 -2.185 1.00 96.00 174 ALA A C 1
ATOM 1328 O O . ALA A 1 174 ? -14.123 -12.634 -2.894 1.00 96.00 174 ALA A O 1
ATOM 1329 N N . THR A 1 175 ? -12.348 -13.546 -1.887 1.00 92.56 175 THR A N 1
ATOM 1330 C CA . THR A 1 175 ? -12.673 -14.923 -2.296 1.00 92.56 175 THR A CA 1
ATOM 1331 C C . THR A 1 175 ? -13.871 -15.512 -1.549 1.00 92.56 175 THR A C 1
ATOM 1333 O O . THR A 1 175 ? -14.494 -16.452 -2.042 1.00 92.56 175 THR A O 1
ATOM 1336 N N . GLY A 1 176 ? -14.198 -14.995 -0.359 1.00 92.62 176 GLY A N 1
ATOM 1337 C CA . GLY A 1 176 ? -15.195 -15.603 0.520 1.00 92.62 176 GLY A CA 1
ATOM 1338 C C . GLY A 1 176 ? -16.195 -14.645 1.158 1.00 92.62 176 GLY A C 1
ATOM 1339 O O . GLY A 1 176 ? -17.182 -15.144 1.712 1.00 92.62 176 GLY A O 1
ATOM 1340 N N . VAL A 1 177 ? -15.955 -13.331 1.089 1.00 96.44 177 VAL A N 1
ATOM 1341 C CA . VAL A 1 177 ? -16.821 -12.267 1.620 1.00 96.44 177 VAL A CA 1
ATOM 1342 C C . VAL A 1 177 ? -16.813 -11.037 0.711 1.00 96.44 177 VAL A C 1
ATOM 1344 O O . VAL A 1 177 ? -15.887 -10.836 -0.068 1.00 96.44 177 VAL A O 1
ATOM 1347 N N . THR A 1 178 ? -17.836 -10.193 0.832 1.00 97.25 178 THR A N 1
ATOM 1348 C CA . THR A 1 178 ? -17.920 -8.898 0.123 1.00 97.25 178 THR A CA 1
ATOM 1349 C C . THR A 1 178 ? -17.746 -7.706 1.060 1.00 97.25 178 THR A C 1
ATOM 1351 O O . THR A 1 178 ? -17.537 -6.589 0.596 1.00 97.25 178 THR A O 1
ATOM 1354 N N . VAL A 1 179 ? -17.819 -7.941 2.373 1.00 98.19 179 VAL A N 1
ATOM 1355 C CA . VAL A 1 179 ? -17.588 -6.944 3.421 1.00 98.19 179 VAL A CA 1
ATOM 1356 C C . VAL A 1 179 ? -16.573 -7.505 4.411 1.00 98.19 179 VAL A C 1
ATOM 1358 O O . VAL A 1 179 ? -16.690 -8.658 4.823 1.00 98.19 179 VAL A O 1
ATOM 1361 N N . SER A 1 180 ? -15.597 -6.700 4.824 1.00 98.06 180 SER A N 1
ATOM 1362 C CA . SER A 1 180 ? -14.623 -7.063 5.856 1.00 98.06 180 SER A CA 1
ATOM 1363 C C . SER A 1 180 ? -14.492 -5.966 6.910 1.00 98.06 180 SER A C 1
ATOM 1365 O O . SER A 1 180 ? -14.374 -4.791 6.572 1.00 98.06 180 SER A O 1
ATOM 1367 N N . LEU A 1 181 ? -14.492 -6.325 8.193 1.00 98.44 181 LEU A N 1
ATOM 1368 C CA . LEU A 1 181 ? -14.193 -5.394 9.283 1.00 98.44 181 LEU A CA 1
ATOM 1369 C C . LEU A 1 181 ? -12.682 -5.359 9.564 1.00 98.44 181 LEU A C 1
ATOM 1371 O O . LEU A 1 181 ? -12.011 -6.392 9.604 1.00 98.44 181 LEU A O 1
ATOM 1375 N N . SER A 1 182 ? -12.151 -4.161 9.801 1.00 97.31 182 SER A N 1
ATOM 1376 C CA . SER A 1 182 ? -10.749 -3.908 10.142 1.00 97.31 182 SER A CA 1
ATOM 1377 C C . SER A 1 182 ? -10.610 -3.237 11.511 1.00 97.31 182 SER A C 1
ATOM 1379 O O . SER A 1 182 ? -11.431 -2.411 11.906 1.00 97.31 182 SER A O 1
ATOM 1381 N N . GLY A 1 183 ? -9.516 -3.539 12.215 1.00 96.06 183 GLY A N 1
ATOM 1382 C CA . GLY A 1 183 ? -9.128 -2.868 13.462 1.00 96.06 183 GLY A CA 1
ATOM 1383 C C . GLY A 1 183 ? -8.537 -1.458 13.285 1.00 96.06 183 GLY A C 1
ATOM 1384 O O . GLY A 1 183 ? -8.134 -0.848 14.273 1.00 96.06 183 GLY A O 1
ATOM 1385 N N . THR A 1 184 ? -8.450 -0.936 12.055 1.00 96.12 184 THR A N 1
ATOM 1386 C CA . THR A 1 184 ? -7.891 0.397 11.754 1.00 96.12 184 THR A CA 1
ATOM 1387 C C . THR A 1 184 ? -8.583 1.504 12.562 1.00 96.12 184 THR A C 1
ATOM 1389 O O . THR A 1 184 ? -9.809 1.535 12.655 1.00 96.12 184 THR A O 1
ATOM 1392 N N . GLY A 1 185 ? -7.800 2.436 13.121 1.00 96.31 185 GLY A N 1
ATOM 1393 C CA . GLY A 1 185 ? -8.279 3.537 13.966 1.00 96.31 185 GLY A CA 1
ATOM 1394 C C . GLY A 1 185 ? -8.073 3.328 15.466 1.00 96.31 185 GLY A C 1
ATOM 1395 O O . GLY A 1 185 ? -8.071 4.304 16.220 1.00 96.31 185 GLY A O 1
ATOM 1396 N N . GLY A 1 186 ? -7.886 2.080 15.914 1.00 96.88 186 GLY A N 1
ATOM 1397 C CA . GLY A 1 186 ? -7.655 1.767 17.326 1.00 96.88 186 GLY A CA 1
ATOM 1398 C C . GLY A 1 186 ? -6.365 2.395 17.860 1.00 96.88 186 GLY A C 1
ATOM 1399 O O . GLY A 1 186 ? -6.355 3.003 18.932 1.00 96.88 186 GLY A O 1
ATOM 1400 N N . ASP A 1 187 ? -5.284 2.324 17.080 1.00 95.31 187 ASP A N 1
ATOM 1401 C CA . ASP A 1 187 ? -4.009 2.977 17.383 1.00 95.31 187 ASP A CA 1
ATOM 1402 C C . ASP A 1 187 ? -4.131 4.504 17.490 1.00 95.31 187 ASP A C 1
ATOM 1404 O O . ASP A 1 187 ? -3.599 5.111 18.424 1.00 95.31 187 ASP A O 1
ATOM 1408 N N . GLU A 1 188 ? -4.839 5.137 16.563 1.00 95.94 188 GLU A N 1
ATOM 1409 C CA . GLU A 1 188 ? -4.893 6.593 16.469 1.00 95.94 188 GLU A CA 1
ATOM 1410 C C . GLU A 1 188 ? -5.785 7.224 17.527 1.00 95.94 188 GLU A C 1
ATOM 1412 O O . GLU A 1 188 ? -5.410 8.247 18.105 1.00 95.94 188 GLU A O 1
ATOM 1417 N N . LEU A 1 189 ? -6.927 6.605 17.832 1.00 97.38 189 LEU A N 1
ATOM 1418 C CA . LEU A 1 189 ? -7.856 7.097 18.850 1.00 97.38 189 LEU A CA 1
ATOM 1419 C C . LEU A 1 189 ? -7.377 6.815 20.276 1.00 97.38 189 LEU A C 1
ATOM 1421 O O . LEU A 1 189 ? -7.561 7.653 21.163 1.00 97.38 189 LEU A O 1
ATOM 1425 N N . PHE A 1 190 ? -6.741 5.662 20.504 1.00 97.38 190 PHE A N 1
ATOM 1426 C CA . PHE A 1 190 ? -6.376 5.184 21.842 1.00 97.38 190 PHE A CA 1
ATOM 1427 C C . PHE A 1 190 ? -4.871 5.219 22.126 1.00 97.38 190 PHE A C 1
ATOM 1429 O O . PHE A 1 190 ? -4.404 4.548 23.044 1.00 97.38 190 PHE A O 1
ATOM 1436 N N . LEU A 1 191 ? -4.125 6.060 21.399 1.00 95.06 191 LEU A N 1
ATOM 1437 C CA . LEU A 1 191 ? -2.703 6.346 21.642 1.00 95.06 191 LEU A CA 1
ATOM 1438 C C . LEU A 1 191 ? -1.840 5.076 21.628 1.00 95.06 191 LEU A C 1
ATOM 1440 O O . LEU A 1 191 ? -1.051 4.815 22.536 1.00 95.06 191 LEU A O 1
ATOM 1444 N N . GLY A 1 192 ? -2.034 4.265 20.593 1.00 92.56 192 GLY A N 1
ATOM 1445 C CA . GLY A 1 192 ? -1.402 2.962 20.448 1.00 92.56 192 GLY A CA 1
ATOM 1446 C C . GLY A 1 192 ? 0.017 2.974 19.906 1.00 92.56 192 GLY A C 1
ATOM 1447 O O . GLY A 1 192 ? 0.774 2.035 20.149 1.00 92.56 192 GLY A O 1
ATOM 1448 N N . TYR A 1 193 ? 0.404 4.049 19.222 1.00 89.75 193 TYR A N 1
ATOM 1449 C CA . TYR A 1 193 ? 1.760 4.184 18.720 1.00 89.75 193 TYR A CA 1
ATOM 1450 C C . TYR A 1 193 ? 2.726 4.697 19.801 1.00 89.75 193 TYR A C 1
ATOM 1452 O O . TYR A 1 193 ? 2.496 5.777 20.355 1.00 89.75 193 TYR A O 1
ATOM 1460 N N . PRO A 1 194 ? 3.862 4.010 20.042 1.00 84.31 194 PRO A N 1
ATOM 1461 C CA . PRO A 1 194 ? 4.880 4.452 21.000 1.00 84.31 194 PRO A CA 1
ATOM 1462 C C . PRO A 1 194 ? 5.338 5.903 20.799 1.00 84.31 194 PRO A C 1
ATOM 1464 O O . PRO A 1 194 ? 5.555 6.642 21.760 1.00 84.31 194 PRO A O 1
ATOM 1467 N N . TRP A 1 195 ? 5.422 6.361 19.545 1.00 85.75 195 TRP A N 1
ATOM 1468 C CA . TRP A 1 195 ? 5.888 7.708 19.214 1.00 85.75 195 TRP A CA 1
ATOM 1469 C C . TRP A 1 195 ? 4.977 8.832 19.737 1.00 85.75 195 TRP A C 1
ATOM 1471 O O . TRP A 1 195 ? 5.458 9.958 19.875 1.00 85.75 195 TRP A O 1
ATOM 1481 N N . PHE A 1 196 ? 3.719 8.565 20.124 1.00 87.25 196 PHE A N 1
ATOM 1482 C CA . PHE A 1 196 ? 2.888 9.559 20.822 1.00 87.25 196 PHE A CA 1
ATOM 1483 C C . PHE A 1 196 ? 3.550 10.023 22.129 1.00 87.25 196 PHE A C 1
ATOM 1485 O O . PHE A 1 196 ? 3.597 11.223 22.416 1.00 87.25 196 PHE A O 1
ATOM 1492 N N . ALA A 1 197 ? 4.137 9.092 22.890 1.00 82.69 197 ALA A N 1
ATOM 1493 C CA . ALA A 1 197 ? 4.921 9.426 24.078 1.00 82.69 197 ALA A CA 1
ATOM 1494 C C . ALA A 1 197 ? 6.204 10.194 23.708 1.00 82.69 197 ALA A C 1
ATOM 1496 O O . ALA A 1 197 ? 6.602 11.116 24.419 1.00 82.69 197 ALA A O 1
ATOM 1497 N N . GLY A 1 198 ? 6.807 9.879 22.557 1.00 79.38 198 GLY A N 1
ATOM 1498 C CA . GLY A 1 198 ? 7.982 10.569 22.019 1.00 79.38 198 GLY A CA 1
ATOM 1499 C C . GLY A 1 198 ? 7.728 12.049 21.713 1.00 79.38 198 GLY A C 1
ATOM 1500 O O . GLY A 1 198 ? 8.534 12.897 22.101 1.00 79.38 198 GLY A O 1
ATOM 1501 N N . VAL A 1 199 ? 6.584 12.383 21.098 1.00 75.50 199 VAL A N 1
ATOM 1502 C CA . VAL A 1 199 ? 6.168 13.782 20.855 1.00 75.50 199 VAL A CA 1
ATOM 1503 C C . VAL A 1 199 ? 6.063 14.544 22.171 1.00 75.50 199 VAL A C 1
ATOM 1505 O O . VAL A 1 199 ? 6.626 15.632 22.307 1.00 75.50 199 VAL A O 1
ATOM 1508 N N . LYS A 1 200 ? 5.377 13.956 23.159 1.00 76.75 200 LYS A N 1
ATOM 1509 C CA . LYS A 1 200 ? 5.214 14.563 24.481 1.00 76.75 200 LYS A CA 1
ATOM 1510 C C . LYS A 1 200 ? 6.573 14.810 25.146 1.00 76.75 200 LYS A C 1
ATOM 1512 O O . LYS A 1 200 ? 6.849 15.932 25.567 1.00 76.75 200 LYS A O 1
ATOM 1517 N N . ASN A 1 201 ? 7.438 13.797 25.180 1.00 76.62 201 ASN A N 1
ATOM 1518 C CA . ASN A 1 201 ? 8.759 13.887 25.803 1.00 76.62 201 ASN A CA 1
ATOM 1519 C C . ASN A 1 201 ? 9.645 14.935 25.115 1.00 76.62 201 ASN A C 1
ATOM 1521 O O . ASN A 1 201 ? 10.264 15.747 25.795 1.00 76.62 201 ASN A O 1
ATOM 1525 N N . SER A 1 202 ? 9.658 14.982 23.777 1.00 70.56 202 SER A N 1
ATOM 1526 C CA . SER A 1 202 ? 10.439 15.970 23.022 1.00 70.56 202 SER A CA 1
ATOM 1527 C C . SER A 1 202 ? 10.045 17.410 23.360 1.00 70.56 202 SER A C 1
ATOM 1529 O O . SER A 1 202 ? 10.912 18.283 23.433 1.00 70.56 202 SER A O 1
ATOM 1531 N N . LEU A 1 203 ? 8.751 17.671 23.552 1.00 69.31 203 LEU A N 1
ATOM 1532 C CA . LEU A 1 203 ? 8.241 19.002 23.882 1.00 69.31 203 LEU A CA 1
ATOM 1533 C C . LEU A 1 203 ? 8.480 19.352 25.358 1.00 69.31 203 LEU A C 1
ATOM 1535 O O . LEU A 1 203 ? 8.843 20.487 25.668 1.00 69.31 203 LEU A O 1
ATOM 1539 N N . ASP A 1 204 ? 8.368 18.378 26.263 1.00 69.56 204 ASP A N 1
ATOM 1540 C CA . ASP A 1 204 ? 8.663 18.562 27.688 1.00 69.56 204 ASP A CA 1
ATOM 1541 C C . ASP A 1 204 ? 10.164 18.776 27.960 1.00 69.56 204 ASP A C 1
ATOM 1543 O O . ASP A 1 204 ? 10.530 19.629 28.773 1.00 69.56 204 ASP A O 1
ATOM 1547 N N . SER A 1 205 ? 11.057 18.084 27.244 1.00 59.78 205 SER A N 1
ATOM 1548 C CA . SER A 1 205 ? 12.511 18.284 27.352 1.00 59.78 205 SER A CA 1
ATOM 1549 C C . SER A 1 205 ? 12.959 19.652 26.824 1.00 59.78 205 SER A C 1
ATOM 1551 O O . SER A 1 205 ? 13.816 20.288 27.439 1.00 59.78 205 SER A O 1
ATOM 1553 N N . GLY A 1 206 ? 12.339 20.159 25.749 1.00 55.84 206 GLY A N 1
ATOM 1554 C CA . GLY A 1 206 ? 12.578 21.523 25.251 1.00 55.84 206 GLY A CA 1
ATOM 1555 C C . GLY A 1 206 ? 12.216 22.609 26.274 1.00 55.84 206 GLY A C 1
ATOM 1556 O O . GLY A 1 206 ? 12.875 23.645 26.358 1.00 55.84 206 GLY A O 1
ATOM 1557 N N . ARG A 1 207 ? 11.233 22.334 27.140 1.00 53.03 207 ARG A N 1
ATOM 1558 C CA . ARG A 1 207 ? 10.794 23.232 28.221 1.00 53.03 207 ARG A CA 1
ATOM 1559 C C . ARG A 1 207 ? 11.709 23.236 29.440 1.00 53.03 207 ARG A C 1
ATOM 1561 O O . ARG A 1 207 ? 11.702 24.217 30.181 1.00 53.03 207 ARG A O 1
ATOM 1568 N N . GLY A 1 208 ? 12.504 22.189 29.669 1.00 43.03 208 GLY A N 1
ATOM 1569 C CA . GLY A 1 208 ? 13.458 22.134 30.786 1.00 43.03 208 GLY A CA 1
ATOM 1570 C C . GLY A 1 208 ? 14.521 23.238 30.716 1.00 43.03 208 GLY A C 1
ATOM 1571 O O . GLY A 1 208 ? 14.869 23.839 31.735 1.00 43.03 208 GLY A O 1
ATOM 1572 N N . ALA A 1 209 ? 14.967 23.580 29.503 1.00 44.50 209 ALA A N 1
ATOM 1573 C CA . ALA A 1 209 ? 15.922 24.661 29.270 1.00 44.50 209 ALA A CA 1
ATOM 1574 C C . ALA A 1 209 ? 15.309 26.054 29.519 1.00 44.50 209 ALA A C 1
ATOM 1576 O O . ALA A 1 209 ? 15.942 26.904 30.151 1.00 44.50 209 ALA A O 1
ATOM 1577 N N . GLU A 1 210 ? 14.059 26.282 29.099 1.00 43.66 210 GLU A N 1
ATOM 1578 C CA . GLU A 1 210 ? 13.373 27.576 29.243 1.00 43.66 210 GLU A CA 1
ATOM 1579 C C . GLU A 1 210 ? 12.784 27.810 30.641 1.00 43.66 210 GLU A C 1
ATOM 1581 O O . GLU A 1 210 ? 12.880 28.923 31.170 1.00 43.66 210 GLU A O 1
ATOM 1586 N N . ARG A 1 211 ? 12.269 26.765 31.309 1.00 43.03 211 ARG A N 1
ATOM 1587 C CA . ARG A 1 211 ? 11.804 26.848 32.706 1.00 43.03 211 ARG A CA 1
ATOM 1588 C C . ARG A 1 211 ? 12.914 27.311 33.647 1.00 43.03 211 ARG A C 1
ATOM 1590 O O . ARG A 1 211 ? 12.624 28.078 34.557 1.00 43.03 211 ARG A O 1
ATOM 1597 N N . SER A 1 212 ? 14.176 26.944 33.404 1.00 45.84 212 SER A N 1
ATOM 1598 C CA . SER A 1 212 ? 15.311 27.407 34.224 1.00 45.84 212 SER A CA 1
ATOM 1599 C C . SER A 1 212 ? 15.523 28.931 34.182 1.00 45.84 212 SER A C 1
ATOM 1601 O O . SER A 1 212 ? 15.997 29.521 35.153 1.00 45.84 212 SER A O 1
ATOM 1603 N N . ARG A 1 213 ? 15.144 29.586 33.074 1.00 44.56 213 ARG A N 1
ATOM 1604 C CA . ARG A 1 213 ? 15.293 31.035 32.868 1.00 44.56 213 ARG A CA 1
ATOM 1605 C C . ARG A 1 213 ? 14.057 31.804 33.322 1.00 44.56 213 ARG A C 1
ATOM 1607 O O . ARG A 1 213 ? 14.187 32.819 33.999 1.00 44.56 213 ARG A O 1
ATOM 1614 N N . VAL A 1 214 ? 12.868 31.293 33.003 1.00 46.38 214 VAL A N 1
ATOM 1615 C CA . VAL A 1 214 ? 11.586 31.935 33.332 1.00 46.38 214 VAL A CA 1
ATOM 1616 C C . VAL A 1 214 ? 11.224 31.755 34.811 1.00 46.38 214 VAL A C 1
ATOM 1618 O O . VAL A 1 214 ? 10.779 32.712 35.441 1.00 46.38 214 VAL A O 1
ATOM 1621 N N . ALA A 1 215 ? 11.496 30.593 35.420 1.00 44.56 215 ALA A N 1
ATOM 1622 C CA . ALA A 1 215 ? 11.265 30.382 36.855 1.00 44.56 215 ALA A CA 1
ATOM 1623 C C . ALA A 1 215 ? 12.150 31.283 37.734 1.00 44.56 215 ALA A C 1
ATOM 1625 O O . ALA A 1 215 ? 11.722 31.687 38.810 1.00 44.56 215 ALA A O 1
ATOM 1626 N N . ARG A 1 216 ? 13.343 31.662 37.251 1.00 46.12 216 ARG A N 1
ATOM 1627 C CA . ARG A 1 216 ? 14.250 32.612 37.920 1.00 46.12 216 ARG A CA 1
ATOM 1628 C C . ARG A 1 216 ? 13.759 34.063 37.852 1.00 46.12 216 ARG A C 1
ATOM 1630 O O . ARG A 1 216 ? 14.136 34.869 38.693 1.00 46.12 216 ARG A O 1
ATOM 1637 N N . LEU A 1 217 ? 12.934 34.388 36.853 1.00 43.56 217 LEU A N 1
ATOM 1638 C CA . LEU A 1 217 ? 12.318 35.706 36.675 1.00 43.56 217 LEU A CA 1
ATOM 1639 C C . LEU A 1 217 ? 10.975 35.815 37.422 1.00 43.56 217 LEU A C 1
ATOM 1641 O O . LEU A 1 217 ? 10.663 36.854 37.997 1.00 43.56 217 LEU A O 1
ATOM 1645 N N . LEU A 1 218 ? 10.184 34.735 37.430 1.00 41.84 218 LEU A N 1
ATOM 1646 C CA . LEU A 1 218 ? 8.846 34.689 38.033 1.00 41.84 218 LEU A CA 1
ATOM 1647 C C . LEU A 1 218 ? 8.848 34.383 39.538 1.00 41.84 218 LEU A C 1
ATOM 1649 O O . LEU A 1 218 ? 7.851 34.659 40.207 1.00 41.84 218 LEU A O 1
ATOM 1653 N N . SER A 1 219 ? 9.966 33.910 40.105 1.00 44.19 219 SER A N 1
ATOM 1654 C CA . SER A 1 219 ? 10.139 33.745 41.559 1.00 44.19 219 SER A CA 1
ATOM 1655 C C . SER A 1 219 ? 10.042 35.057 42.351 1.00 44.19 219 SER A C 1
ATOM 1657 O O . SER A 1 219 ? 10.011 35.026 43.577 1.00 44.19 219 SER A O 1
ATOM 1659 N N . HIS A 1 220 ? 9.965 36.206 41.672 1.00 44.94 220 HIS A N 1
ATOM 1660 C CA . HIS A 1 220 ? 9.755 37.516 42.287 1.00 44.94 220 HIS A CA 1
ATOM 1661 C C . HIS A 1 220 ? 8.297 38.006 42.287 1.00 44.94 220 HIS A C 1
ATOM 1663 O O . HIS A 1 220 ? 8.031 39.030 42.909 1.00 44.94 220 HIS A O 1
ATOM 1669 N N . PHE A 1 221 ? 7.350 37.310 41.639 1.00 44.00 221 PHE A N 1
ATOM 1670 C CA . PHE A 1 221 ? 6.029 37.898 41.348 1.00 44.00 221 PHE A CA 1
ATOM 1671 C C . PHE A 1 221 ? 4.784 37.100 41.753 1.00 44.00 221 PHE A C 1
ATOM 1673 O O . PHE A 1 221 ? 3.680 37.592 41.533 1.00 44.00 221 PHE A O 1
ATOM 1680 N N . SER A 1 222 ? 4.890 35.925 42.379 1.00 35.19 222 SER A N 1
ATOM 1681 C CA . SER A 1 222 ? 3.690 35.123 42.673 1.00 35.19 222 SER A CA 1
ATOM 1682 C C . SER A 1 222 ? 3.382 34.999 44.165 1.00 35.19 222 SER A C 1
ATOM 1684 O O . SER A 1 222 ? 3.592 33.957 44.778 1.00 35.19 222 SER A O 1
ATOM 1686 N N . ALA A 1 223 ? 2.813 36.067 44.723 1.00 39.22 223 ALA A N 1
ATOM 1687 C CA . ALA A 1 223 ? 2.027 36.040 45.952 1.00 39.22 223 ALA A CA 1
ATOM 1688 C C . ALA A 1 223 ? 0.579 36.416 45.601 1.00 39.22 223 ALA A C 1
ATOM 1690 O O . ALA A 1 223 ? 0.224 37.585 45.666 1.00 39.22 223 ALA A O 1
ATOM 1691 N N . ASN A 1 224 ? -0.227 35.452 45.136 1.00 34.88 224 ASN A N 1
ATOM 1692 C CA . ASN A 1 224 ? -1.688 35.439 45.315 1.00 34.88 224 ASN A CA 1
ATOM 1693 C C . ASN A 1 224 ? -2.306 34.138 44.774 1.00 34.88 224 ASN A C 1
ATOM 1695 O O . ASN A 1 224 ? -2.123 33.770 43.615 1.00 34.88 224 ASN A O 1
ATOM 1699 N N . GLY A 1 225 ? -3.031 33.435 45.647 1.00 37.53 225 GLY A N 1
ATOM 1700 C CA . GLY A 1 225 ? -3.522 32.076 45.436 1.00 37.53 225 GLY A CA 1
ATOM 1701 C C . GLY A 1 225 ? -4.671 31.951 44.433 1.00 37.53 225 GLY A C 1
ATOM 1702 O O . GLY A 1 225 ? -5.827 32.222 44.753 1.00 37.53 225 GLY A O 1
ATOM 1703 N N . ARG A 1 226 ? -4.357 31.416 43.250 1.00 28.50 226 ARG A N 1
ATOM 1704 C CA . ARG A 1 226 ? -5.307 30.725 42.367 1.00 28.50 226 ARG A CA 1
ATOM 1705 C C . ARG A 1 226 ? -4.852 29.276 42.185 1.00 28.50 226 ARG A C 1
ATOM 1707 O O . ARG A 1 226 ? -3.690 29.035 41.872 1.00 28.50 226 ARG A O 1
ATOM 1714 N N . ASN A 1 227 ? -5.771 28.330 42.387 1.00 31.23 227 ASN A N 1
ATOM 1715 C CA . ASN A 1 227 ? -5.566 26.909 42.094 1.00 31.23 227 ASN A CA 1
ATOM 1716 C C . ASN A 1 227 ? -5.194 26.726 40.608 1.00 31.23 227 ASN A C 1
ATOM 1718 O O . ASN A 1 227 ? -5.944 27.209 39.754 1.00 31.23 227 ASN A O 1
ATOM 1722 N N . PRO A 1 228 ? -4.095 26.029 40.268 1.00 32.47 228 PRO A N 1
ATOM 1723 C CA . PRO A 1 228 ? -3.687 25.819 38.887 1.00 32.47 228 PRO A CA 1
ATOM 1724 C C . PRO A 1 228 ? -4.457 24.634 38.288 1.00 32.47 228 PRO A C 1
ATOM 1726 O O . PRO A 1 228 ? -3.943 23.526 38.173 1.00 32.47 228 PRO A O 1
ATOM 1729 N N . GLY A 1 229 ? -5.710 24.867 37.897 1.00 32.88 229 GLY A N 1
ATOM 1730 C CA . GLY A 1 229 ? -6.311 24.099 36.807 1.00 32.88 229 GLY A CA 1
ATOM 1731 C C . GLY A 1 229 ? -5.580 24.476 35.519 1.00 32.88 229 GLY A C 1
ATOM 1732 O O . GLY A 1 229 ? -5.448 25.664 35.239 1.00 32.88 229 GLY A O 1
ATOM 1733 N N . SER A 1 230 ? -5.038 23.475 34.822 1.00 37.72 230 SER A N 1
ATOM 1734 C CA . SER A 1 230 ? -4.154 23.551 33.649 1.00 37.72 230 SER A CA 1
ATOM 1735 C C . SER A 1 230 ? -4.346 24.797 32.774 1.00 37.72 230 SER A C 1
ATOM 1737 O O . SER A 1 230 ? -5.147 24.805 31.839 1.00 37.72 230 SER A O 1
ATOM 1739 N N . VAL A 1 231 ? -3.561 25.842 33.044 1.00 35.72 231 VAL A N 1
ATOM 1740 C CA . VAL A 1 231 ? -3.231 26.837 32.024 1.00 35.72 231 VAL A CA 1
ATOM 1741 C C . VAL A 1 231 ? -2.503 26.047 30.949 1.00 35.72 231 VAL A C 1
ATOM 1743 O O . VAL A 1 231 ? -1.458 25.461 31.236 1.00 35.72 231 VAL A O 1
ATOM 1746 N N . GLY A 1 232 ? -3.143 25.937 29.785 1.00 40.34 232 GLY A N 1
ATOM 1747 C CA . GLY A 1 232 ? -2.720 25.089 28.685 1.00 40.34 232 GLY A CA 1
ATOM 1748 C C . GLY A 1 232 ? -1.227 25.211 28.443 1.00 40.34 232 GLY A C 1
ATOM 1749 O O . GLY A 1 232 ? -0.641 26.293 28.501 1.00 40.34 232 GLY A O 1
ATOM 1750 N N . ASP A 1 233 ? -0.624 24.063 28.197 1.00 47.41 233 ASP A N 1
ATOM 1751 C CA . ASP A 1 233 ? 0.705 23.909 27.655 1.00 47.41 233 ASP A CA 1
ATOM 1752 C C . ASP A 1 233 ? 0.790 24.617 26.288 1.00 47.41 233 ASP A C 1
ATOM 1754 O O . ASP A 1 233 ? 0.820 23.952 25.260 1.00 47.41 233 ASP A O 1
ATOM 1758 N N . LEU A 1 234 ? 0.804 25.956 26.267 1.00 53.28 234 LEU A N 1
ATOM 1759 C CA . LEU A 1 234 ? 0.824 26.790 25.065 1.00 53.28 234 LEU A CA 1
ATOM 1760 C C . LEU A 1 234 ? 2.162 26.587 24.346 1.00 53.28 234 LEU A C 1
ATOM 1762 O O . LEU A 1 234 ? 3.137 27.301 24.564 1.00 53.28 234 LEU A O 1
ATOM 1766 N N . VAL A 1 235 ? 2.224 25.535 23.537 1.00 68.56 235 VAL A N 1
ATOM 1767 C CA . VAL A 1 235 ? 3.265 25.311 22.542 1.00 68.56 235 VAL A CA 1
ATOM 1768 C C . VAL A 1 235 ? 2.838 26.071 21.298 1.00 68.56 235 VAL A C 1
ATOM 1770 O O . VAL A 1 235 ? 1.701 25.921 20.845 1.00 68.56 235 VAL A O 1
ATOM 1773 N N . ASP A 1 236 ? 3.753 26.871 20.751 1.00 81.31 236 ASP A N 1
ATOM 1774 C CA . ASP A 1 236 ? 3.550 27.530 19.464 1.00 81.31 236 ASP A CA 1
ATOM 1775 C C . ASP A 1 236 ? 2.998 26.518 18.437 1.00 81.31 236 ASP A C 1
ATOM 1777 O O . ASP A 1 236 ? 3.604 25.456 18.239 1.00 81.31 236 ASP A O 1
ATOM 1781 N N . PRO A 1 237 ? 1.842 26.791 17.800 1.00 85.62 237 PRO A N 1
ATOM 1782 C CA . PRO A 1 237 ? 1.212 25.813 16.926 1.00 85.62 237 PRO A CA 1
ATOM 1783 C C . PRO A 1 237 ? 2.107 25.347 15.776 1.00 85.62 237 PRO A C 1
ATOM 1785 O O . PRO A 1 237 ? 2.062 24.175 15.407 1.00 85.62 237 PRO A O 1
ATOM 1788 N N . SER A 1 238 ? 2.953 26.232 15.244 1.00 87.12 238 SER A N 1
ATOM 1789 C CA . SER A 1 238 ? 3.908 25.875 14.195 1.00 87.12 238 SER A CA 1
ATOM 1790 C C . SER A 1 238 ? 4.979 24.916 14.726 1.00 87.12 238 SER A C 1
ATOM 1792 O O . SER A 1 238 ? 5.188 23.845 14.156 1.00 87.12 238 SER A O 1
ATOM 1794 N N . ALA A 1 239 ? 5.586 25.224 15.876 1.00 85.75 239 ALA A N 1
ATOM 1795 C CA . ALA A 1 239 ? 6.578 24.368 16.524 1.00 85.75 239 ALA A CA 1
ATOM 1796 C C . ALA A 1 239 ? 6.032 22.970 16.862 1.00 85.75 239 ALA A C 1
ATOM 1798 O O . ALA A 1 239 ? 6.739 21.972 16.685 1.00 85.75 239 ALA A O 1
ATOM 1799 N N . PHE A 1 240 ? 4.773 22.882 17.304 1.00 88.31 240 PHE A N 1
ATOM 1800 C CA . PHE A 1 240 ? 4.106 21.602 17.538 1.00 88.31 240 PHE A CA 1
ATOM 1801 C C . PHE A 1 240 ? 3.968 20.790 16.247 1.00 88.31 240 PHE A C 1
ATOM 1803 O O . PHE A 1 240 ? 4.387 19.633 16.209 1.00 88.31 240 PHE A O 1
ATOM 1810 N N . ARG A 1 241 ? 3.438 21.394 15.176 1.00 90.69 241 ARG A N 1
ATOM 1811 C CA . ARG A 1 241 ? 3.262 20.713 13.883 1.00 90.69 241 ARG A CA 1
ATOM 1812 C C . ARG A 1 241 ? 4.591 20.265 13.277 1.00 90.69 241 ARG A C 1
ATOM 1814 O O . ARG A 1 241 ? 4.668 19.172 12.724 1.00 90.69 241 ARG A O 1
ATOM 1821 N N . GLU A 1 242 ? 5.652 21.051 13.443 1.00 89.94 242 GLU A N 1
ATOM 1822 C CA . GLU A 1 242 ? 7.014 20.660 13.068 1.00 89.94 242 GLU A CA 1
ATOM 1823 C C . GLU A 1 242 ? 7.510 19.438 13.855 1.00 89.94 242 GLU A C 1
ATOM 1825 O O . GLU A 1 242 ? 8.087 18.513 13.280 1.00 89.94 242 GLU A O 1
ATOM 1830 N N . ALA A 1 243 ? 7.294 19.412 15.173 1.00 86.44 243 ALA A N 1
ATOM 1831 C CA . ALA A 1 243 ? 7.676 18.280 16.015 1.00 86.44 243 ALA A CA 1
ATOM 1832 C C . ALA A 1 243 ? 6.875 17.016 15.680 1.00 86.44 243 ALA A C 1
ATOM 1834 O O . ALA A 1 243 ? 7.462 15.939 15.590 1.00 86.44 243 ALA A O 1
ATOM 1835 N N . PHE A 1 244 ? 5.570 17.162 15.447 1.00 90.00 244 PHE A N 1
ATOM 1836 C CA . PHE A 1 244 ? 4.692 16.077 15.026 1.00 90.00 244 PHE A CA 1
ATOM 1837 C C . PHE A 1 244 ? 5.111 15.518 13.661 1.00 90.00 244 PHE A C 1
ATOM 1839 O O . PHE A 1 244 ? 5.343 14.318 13.537 1.00 90.00 244 PHE A O 1
ATOM 1846 N N . GLY A 1 245 ? 5.293 16.383 12.656 1.00 90.00 245 GLY A N 1
ATOM 1847 C CA . GLY A 1 245 ? 5.686 15.975 11.306 1.00 90.00 245 GLY A CA 1
ATOM 1848 C C . GLY A 1 245 ? 6.992 15.180 11.281 1.00 90.00 245 GLY A C 1
ATOM 1849 O O . GLY A 1 245 ? 7.088 14.183 10.571 1.00 90.00 245 GLY A O 1
ATOM 1850 N N . ARG A 1 246 ? 7.970 15.532 12.127 1.00 88.12 246 ARG A N 1
ATOM 1851 C CA . ARG A 1 246 ? 9.234 14.784 12.246 1.00 88.12 246 ARG A CA 1
ATOM 1852 C C . ARG A 1 246 ? 9.071 13.336 12.712 1.00 88.12 246 ARG A C 1
ATOM 1854 O O . ARG A 1 246 ? 9.922 12.527 12.362 1.00 88.12 246 ARG A O 1
ATOM 1861 N N . GLN A 1 247 ? 8.020 12.992 13.453 1.00 82.94 247 GLN A N 1
ATOM 1862 C CA . GLN A 1 247 ? 7.817 11.612 13.917 1.00 82.94 247 GLN A CA 1
ATOM 1863 C C . GLN A 1 247 ? 7.290 10.677 12.827 1.00 82.94 247 GLN A C 1
ATOM 1865 O O . GLN A 1 247 ? 7.463 9.469 12.937 1.00 82.94 247 GLN A O 1
ATOM 1870 N N . TYR A 1 248 ? 6.650 11.225 11.789 1.00 78.75 248 TYR A N 1
ATOM 1871 C CA . TYR A 1 248 ? 5.883 10.441 10.817 1.00 78.75 248 TYR A CA 1
ATOM 1872 C C . TYR A 1 248 ? 6.177 10.837 9.357 1.00 78.75 248 TYR A C 1
ATOM 1874 O O . TYR A 1 248 ? 5.326 10.769 8.477 1.00 78.75 248 TYR A O 1
ATOM 1882 N N . HIS A 1 249 ? 7.381 11.330 9.078 1.00 88.38 249 HIS A N 1
ATOM 1883 C CA . HIS A 1 249 ? 7.739 11.776 7.735 1.00 88.38 249 HIS A CA 1
ATOM 1884 C C . HIS A 1 249 ? 8.299 10.648 6.867 1.00 88.38 249 HIS A C 1
ATOM 1886 O O . HIS A 1 249 ? 8.871 9.685 7.368 1.00 88.38 249 HIS A O 1
ATOM 1892 N N . CYS A 1 250 ? 8.177 10.818 5.548 1.00 93.62 250 CYS A N 1
ATOM 1893 C CA . CYS A 1 250 ? 8.935 10.041 4.570 1.00 93.62 250 CYS A CA 1
ATOM 1894 C C . CYS A 1 250 ? 10.278 10.749 4.322 1.00 93.62 250 CYS A C 1
ATOM 1896 O O . CYS A 1 250 ? 11.189 10.650 5.133 1.00 93.62 250 CYS A O 1
ATOM 1898 N N . PHE A 1 251 ? 10.393 11.578 3.280 1.00 94.00 251 PHE A N 1
ATOM 1899 C CA . PHE A 1 251 ? 11.616 12.354 3.046 1.00 94.00 251 PHE A CA 1
ATOM 1900 C C . PHE A 1 251 ? 11.720 13.627 3.899 1.00 94.00 251 PHE A C 1
ATOM 1902 O O . PHE A 1 251 ? 12.806 14.183 4.067 1.00 94.00 251 PHE A O 1
ATOM 1909 N N . GLY A 1 252 ? 10.592 14.140 4.394 1.00 93.56 252 GLY A N 1
ATOM 1910 C CA . GLY A 1 252 ? 10.503 15.474 4.986 1.00 93.56 252 GLY A CA 1
ATOM 1911 C C . GLY A 1 252 ? 10.587 16.614 3.951 1.00 93.56 252 GLY A C 1
ATOM 1912 O O . GLY A 1 252 ? 10.769 16.367 2.754 1.00 93.56 252 GLY A O 1
ATOM 1913 N N . PRO A 1 253 ? 10.401 17.883 4.359 1.00 93.25 253 PRO A N 1
ATOM 1914 C CA . PRO A 1 253 ? 10.168 18.980 3.423 1.00 93.25 253 PRO A CA 1
ATOM 1915 C C . PRO A 1 253 ? 11.431 19.410 2.682 1.00 93.25 253 PRO A C 1
ATOM 1917 O O . PRO A 1 253 ? 11.407 19.550 1.462 1.00 93.25 253 PRO A O 1
ATOM 1920 N N . SER A 1 254 ? 12.559 19.539 3.387 1.00 92.62 254 SER A N 1
ATOM 1921 C CA . SER A 1 254 ? 13.825 19.971 2.780 1.00 92.62 254 SER A CA 1
ATOM 1922 C C . SER A 1 254 ? 14.370 18.959 1.773 1.00 92.62 254 SER A C 1
ATOM 1924 O O . SER A 1 254 ? 14.676 19.317 0.636 1.00 92.62 254 SER A O 1
ATOM 1926 N N . PHE A 1 255 ? 14.464 17.682 2.159 1.00 93.75 255 PHE A N 1
ATOM 1927 C CA . PHE A 1 255 ? 14.966 16.652 1.252 1.00 93.75 255 PHE A CA 1
ATOM 1928 C C . PHE A 1 255 ? 13.965 16.365 0.129 1.00 93.75 255 PHE A C 1
ATOM 1930 O O . PHE A 1 255 ? 14.374 16.299 -1.027 1.00 93.75 255 PHE A O 1
ATOM 1937 N N . GLY A 1 256 ? 12.663 16.302 0.433 1.00 95.19 256 GLY A N 1
ATOM 1938 C CA . GLY A 1 256 ? 11.611 16.174 -0.576 1.00 95.19 256 GLY A CA 1
ATOM 1939 C C . GLY A 1 256 ? 11.668 17.275 -1.640 1.00 95.19 256 GLY A C 1
ATOM 1940 O O . GLY A 1 256 ? 11.622 16.977 -2.829 1.00 95.19 256 GLY A O 1
ATOM 1941 N N . TYR A 1 257 ? 11.858 18.536 -1.245 1.00 95.81 257 TYR A N 1
ATOM 1942 C CA . TYR A 1 257 ? 12.021 19.643 -2.192 1.00 95.81 257 TYR A CA 1
ATOM 1943 C C . TYR A 1 257 ? 13.279 19.487 -3.062 1.00 95.81 257 TYR A C 1
ATOM 1945 O O . TYR A 1 257 ? 13.223 19.695 -4.273 1.00 95.81 257 TYR A O 1
ATOM 1953 N N . SER A 1 258 ? 14.398 19.051 -2.469 1.00 95.38 258 SER A N 1
ATOM 1954 C CA . SER A 1 258 ? 15.655 18.803 -3.196 1.00 95.38 258 SER A CA 1
ATOM 1955 C C . SER A 1 258 ? 15.582 17.672 -4.226 1.00 95.38 258 SER A C 1
ATOM 1957 O O . SER A 1 258 ? 16.409 17.634 -5.135 1.00 95.38 258 SER A O 1
ATOM 1959 N N . LEU A 1 259 ? 14.606 16.765 -4.098 1.00 96.88 259 LEU A N 1
ATOM 1960 C CA . LEU A 1 259 ? 14.373 15.691 -5.063 1.00 96.88 259 LEU A CA 1
ATOM 1961 C C . LEU A 1 259 ? 13.663 16.189 -6.321 1.00 96.88 259 LEU A C 1
ATOM 1963 O O . LEU A 1 259 ? 13.737 15.524 -7.349 1.00 96.88 259 LEU A O 1
ATOM 1967 N N . LEU A 1 260 ? 12.968 17.328 -6.261 1.00 96.56 260 LEU A N 1
ATOM 1968 C CA . LEU A 1 260 ? 12.261 17.882 -7.413 1.00 96.56 260 LEU A CA 1
ATOM 1969 C C . LEU A 1 260 ? 13.245 18.308 -8.502 1.00 96.56 260 LEU A C 1
ATOM 1971 O O . LEU A 1 260 ? 14.344 18.784 -8.213 1.00 96.56 260 LEU A O 1
ATOM 1975 N N . SER A 1 261 ? 12.824 18.218 -9.763 1.00 95.75 261 SER A N 1
ATOM 1976 C CA . SER A 1 261 ? 13.620 18.737 -10.874 1.00 95.75 261 SER A CA 1
ATOM 1977 C C . SER A 1 261 ? 13.873 20.245 -10.719 1.00 95.75 261 SER A C 1
ATOM 1979 O O . SER A 1 261 ? 13.040 20.994 -10.200 1.00 95.75 261 SER A O 1
ATOM 1981 N N . ARG A 1 262 ? 15.015 20.738 -11.224 1.00 93.31 262 ARG A N 1
ATOM 1982 C CA . ARG A 1 262 ? 15.372 22.174 -11.158 1.00 93.31 262 ARG A CA 1
ATOM 1983 C C . ARG A 1 262 ? 14.311 23.103 -11.759 1.00 93.31 262 ARG A C 1
ATOM 1985 O O . ARG A 1 262 ? 14.233 24.267 -11.378 1.00 93.31 262 ARG A O 1
ATOM 1992 N N . HIS A 1 263 ? 13.526 22.611 -12.716 1.00 93.12 263 HIS A N 1
ATOM 1993 C CA . HIS A 1 263 ? 12.407 23.353 -13.289 1.00 93.12 263 HIS A CA 1
ATOM 1994 C C . HIS A 1 263 ? 11.274 23.532 -12.273 1.00 93.12 263 HIS A C 1
ATOM 1996 O O . HIS A 1 263 ? 10.840 24.660 -12.051 1.00 93.12 263 HIS A O 1
ATOM 2002 N N . LEU A 1 264 ? 10.854 22.449 -11.612 1.00 93.00 264 LEU A N 1
ATOM 2003 C CA . LEU A 1 264 ? 9.780 22.486 -10.620 1.00 93.00 264 LEU A CA 1
ATOM 2004 C C . LEU A 1 264 ? 10.177 23.260 -9.364 1.00 93.00 264 LEU A C 1
ATOM 2006 O O . LEU A 1 264 ? 9.378 24.055 -8.881 1.00 93.00 264 LEU A O 1
ATOM 2010 N N . GLN A 1 265 ? 11.426 23.140 -8.897 1.00 94.00 265 GLN A N 1
ATOM 2011 C CA . GLN A 1 265 ? 11.933 23.952 -7.778 1.00 94.00 265 GLN A CA 1
ATOM 2012 C C . GLN A 1 265 ? 11.797 25.467 -8.031 1.00 94.00 265 GLN A C 1
ATOM 2014 O O . GLN A 1 265 ? 11.649 26.245 -7.102 1.00 94.00 265 GLN A O 1
ATOM 2019 N N . ARG A 1 266 ? 11.814 25.928 -9.289 1.00 93.25 266 ARG A N 1
ATOM 2020 C CA . ARG A 1 266 ? 11.611 27.357 -9.607 1.00 93.25 266 ARG A CA 1
ATOM 2021 C C . ARG A 1 266 ? 10.141 27.777 -9.625 1.00 93.25 266 ARG A C 1
ATOM 2023 O O . ARG A 1 266 ? 9.864 28.971 -9.630 1.00 93.25 266 ARG A O 1
ATOM 2030 N N . GLN A 1 267 ? 9.221 26.819 -9.692 1.00 92.31 267 GLN A N 1
ATOM 2031 C CA . GLN A 1 267 ? 7.780 27.056 -9.793 1.00 92.31 267 GLN A CA 1
ATOM 2032 C C . GLN A 1 267 ? 7.057 26.894 -8.460 1.00 92.31 267 GLN A C 1
ATOM 2034 O O . GLN A 1 267 ? 5.995 27.484 -8.272 1.00 92.31 267 GLN A O 1
ATOM 2039 N N . VAL A 1 268 ? 7.614 26.102 -7.544 1.00 90.12 268 VAL A N 1
ATOM 2040 C CA . VAL A 1 268 ? 6.992 25.806 -6.253 1.00 90.12 268 VAL A CA 1
ATOM 2041 C C . VAL A 1 268 ? 7.843 26.330 -5.105 1.00 90.12 268 VAL A C 1
ATOM 2043 O O . VAL A 1 268 ? 9.069 26.324 -5.159 1.00 90.12 268 VAL A O 1
ATOM 2046 N N . LYS A 1 269 ? 7.185 26.774 -4.035 1.00 91.94 269 LYS A N 1
ATOM 2047 C CA . LYS A 1 269 ? 7.851 27.141 -2.783 1.00 91.94 269 LYS A CA 1
ATOM 2048 C C . LYS A 1 269 ? 8.136 25.869 -1.981 1.00 91.94 269 LYS A C 1
ATOM 2050 O O . LYS A 1 269 ? 7.257 25.015 -1.862 1.00 91.94 269 LYS A O 1
ATOM 2055 N N . GLN A 1 270 ? 9.319 25.774 -1.377 1.00 92.69 270 GLN A N 1
ATOM 2056 C CA . GLN A 1 270 ? 9.564 24.790 -0.324 1.00 92.69 270 GLN A CA 1
ATOM 2057 C C . GLN A 1 270 ? 8.633 25.078 0.861 1.00 92.69 270 GLN A C 1
ATOM 2059 O O . GLN A 1 270 ? 8.676 26.171 1.432 1.00 92.69 270 GLN A O 1
ATOM 2064 N N . ARG A 1 271 ? 7.800 24.097 1.213 1.00 91.38 271 ARG A N 1
ATOM 2065 C CA . ARG A 1 271 ? 6.905 24.166 2.372 1.00 91.38 271 ARG A CA 1
ATOM 2066 C C . ARG A 1 271 ? 7.563 23.576 3.615 1.00 91.38 271 ARG A C 1
ATOM 2068 O O . ARG A 1 271 ? 8.570 22.876 3.504 1.00 91.38 271 ARG A O 1
ATOM 2075 N N . SER A 1 272 ? 7.018 23.871 4.787 1.00 93.56 272 SER A N 1
ATOM 2076 C CA . SER A 1 272 ? 7.396 23.252 6.062 1.00 93.56 272 SER A CA 1
ATOM 2077 C C . SER A 1 272 ? 6.324 22.265 6.543 1.00 93.56 272 SER A C 1
ATOM 2079 O O . SER A 1 272 ? 5.200 22.266 6.035 1.00 93.56 272 SER A O 1
ATOM 2081 N N . PHE A 1 273 ? 6.632 21.433 7.544 1.00 92.44 273 PHE A N 1
ATOM 2082 C CA . PHE A 1 273 ? 5.612 20.555 8.130 1.00 92.44 273 PHE A CA 1
ATOM 2083 C C . PHE A 1 273 ? 4.478 21.363 8.760 1.00 92.44 273 PHE A C 1
ATOM 2085 O O . PHE A 1 273 ? 3.319 20.971 8.660 1.00 92.44 273 PHE A O 1
ATOM 2092 N N . ALA A 1 274 ? 4.793 22.501 9.381 1.00 91.75 274 ALA A N 1
ATOM 2093 C CA . ALA A 1 274 ? 3.781 23.384 9.942 1.00 91.75 274 ALA A CA 1
ATOM 2094 C C . ALA A 1 274 ? 2.790 23.917 8.906 1.00 91.75 274 ALA A C 1
ATOM 2096 O O . ALA A 1 274 ? 1.616 24.059 9.246 1.00 91.75 274 ALA A O 1
ATOM 2097 N N . GLU A 1 275 ? 3.246 24.198 7.682 1.00 92.06 275 GLU A N 1
ATOM 2098 C CA . GLU A 1 275 ? 2.385 24.610 6.568 1.00 92.06 275 GLU A CA 1
ATOM 2099 C C . GLU A 1 275 ? 1.595 23.414 6.004 1.00 92.06 275 GLU A C 1
ATOM 2101 O O . GLU A 1 275 ? 0.417 23.549 5.683 1.00 92.06 275 GLU A O 1
ATOM 2106 N N . ASP A 1 276 ? 2.213 22.238 5.856 1.00 90.00 276 ASP A N 1
ATOM 2107 C CA . ASP A 1 276 ? 1.556 21.045 5.289 1.00 90.00 276 ASP A CA 1
ATOM 2108 C C . ASP A 1 276 ? 0.507 20.424 6.221 1.00 90.00 276 ASP A C 1
ATOM 2110 O O . ASP A 1 276 ? -0.467 19.833 5.757 1.00 90.00 276 ASP A O 1
ATOM 2114 N N . LEU A 1 277 ? 0.686 20.571 7.533 1.00 92.38 277 LEU A N 1
ATOM 2115 C CA . LEU A 1 277 ? -0.168 19.967 8.555 1.00 92.38 277 LEU A CA 1
ATOM 2116 C C . LEU A 1 277 ? -1.141 20.956 9.210 1.00 92.38 277 LEU A C 1
ATOM 2118 O O . LEU A 1 277 ? -1.847 20.581 10.144 1.00 92.38 277 LEU A O 1
ATOM 2122 N N . GLU A 1 278 ? -1.190 22.209 8.752 1.00 91.56 278 GLU A N 1
ATOM 2123 C CA . GLU A 1 278 ? -2.043 23.258 9.328 1.00 91.56 278 GLU A CA 1
ATOM 2124 C C . GLU A 1 278 ? -3.519 22.838 9.377 1.00 91.56 278 GLU A C 1
ATOM 2126 O O . GLU A 1 278 ? -4.158 22.928 10.422 1.00 91.56 278 GLU A O 1
ATOM 2131 N N . SER A 1 279 ? -4.044 22.293 8.276 1.00 88.88 279 SER A N 1
ATOM 2132 C CA . SER A 1 279 ? -5.441 21.848 8.179 1.00 88.88 279 SER A CA 1
ATOM 2133 C C . SER A 1 279 ? -5.761 20.608 9.021 1.00 88.88 279 SER A C 1
ATOM 2135 O O . SER A 1 279 ? -6.935 20.286 9.211 1.00 88.88 279 SER A O 1
ATOM 2137 N N . CYS A 1 280 ? -4.741 19.900 9.517 1.00 91.88 280 CYS A N 1
ATOM 2138 C CA . CYS A 1 280 ? -4.909 18.699 10.335 1.00 91.88 280 CYS A CA 1
ATOM 2139 C C . CYS A 1 280 ? -5.092 19.017 11.826 1.00 91.88 280 CYS A C 1
ATOM 2141 O O . CYS A 1 280 ? -5.557 18.167 12.585 1.00 91.88 280 CYS A O 1
ATOM 2143 N N . ASP A 1 281 ? -4.728 20.222 12.251 1.00 90.69 281 ASP A N 1
ATOM 2144 C CA . ASP A 1 281 ? -4.604 20.626 13.649 1.00 90.69 281 ASP A CA 1
ATOM 2145 C C . ASP A 1 281 ? -5.886 21.307 14.164 1.00 90.69 281 ASP A C 1
ATOM 2147 O O . ASP A 1 281 ? -5.939 22.517 14.368 1.00 90.69 281 ASP A O 1
ATOM 2151 N N . GLU A 1 282 ? -6.955 20.525 14.349 1.00 87.62 282 GLU A N 1
ATOM 2152 C CA . GLU A 1 282 ? -8.261 21.044 14.807 1.00 87.62 282 GLU A CA 1
ATOM 2153 C C . GLU A 1 282 ? -8.298 21.383 16.303 1.00 87.62 282 GLU A C 1
ATOM 2155 O O . GLU A 1 282 ? -9.172 22.122 16.750 1.00 87.62 282 GLU A O 1
ATOM 2160 N N . PHE A 1 283 ? -7.371 20.822 17.080 1.00 86.50 283 PHE A N 1
ATOM 2161 C CA . PHE A 1 283 ? -7.352 20.848 18.543 1.00 86.50 283 PHE A CA 1
ATOM 2162 C C . PHE A 1 283 ? -6.146 21.637 19.073 1.00 86.50 283 PHE A C 1
ATOM 2164 O O . PHE A 1 283 ? -5.429 21.168 19.958 1.00 86.50 283 PHE A O 1
ATOM 2171 N N . SER A 1 284 ? -5.914 22.847 18.552 1.00 78.31 284 SER A N 1
ATOM 2172 C CA . SER A 1 284 ? -4.758 23.673 18.943 1.00 78.31 284 SER A CA 1
ATOM 2173 C C . SER A 1 284 ? -4.656 23.913 20.454 1.00 78.31 284 SER A C 1
ATOM 2175 O O . SER A 1 284 ? -3.549 23.991 20.983 1.00 78.31 284 SER A O 1
ATOM 2177 N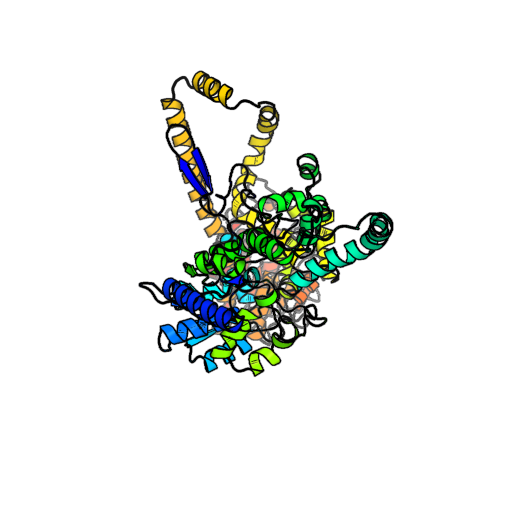 N . GLU A 1 285 ? -5.806 23.955 21.134 1.00 75.81 285 GLU A N 1
ATOM 2178 C CA . GLU A 1 285 ? -5.940 24.218 22.572 1.00 75.81 285 GLU A CA 1
ATOM 2179 C C . GLU A 1 285 ? -5.986 22.951 23.448 1.00 75.81 285 GLU A C 1
ATOM 2181 O O . GLU A 1 285 ? -6.064 23.049 24.674 1.00 75.81 285 GLU A O 1
ATOM 2186 N N . ALA A 1 286 ? -5.975 21.751 22.855 1.00 84.56 286 ALA A N 1
ATOM 2187 C CA . ALA A 1 286 ? -6.029 20.502 23.612 1.00 84.56 286 ALA A CA 1
ATOM 2188 C C . ALA A 1 286 ? -4.662 20.119 24.204 1.00 84.56 286 ALA A C 1
ATOM 2190 O O . ALA A 1 286 ? -3.606 20.604 23.790 1.00 84.56 286 ALA A O 1
ATOM 2191 N N . GLY A 1 287 ? -4.672 19.175 25.151 1.00 85.69 287 GLY A N 1
ATOM 2192 C CA . GLY A 1 287 ? -3.443 18.550 25.639 1.00 85.69 287 GLY A CA 1
ATOM 2193 C C . GLY A 1 287 ? -2.669 17.865 24.505 1.00 85.69 287 GLY A C 1
ATOM 2194 O O . GLY A 1 287 ? -3.267 17.340 23.565 1.00 85.69 287 GLY A O 1
ATOM 2195 N N . LEU A 1 288 ? -1.334 17.836 24.611 1.00 88.69 288 LEU A N 1
ATOM 2196 C CA . LEU A 1 288 ? -0.435 17.416 23.523 1.00 88.69 288 LEU A CA 1
ATOM 2197 C C . LEU A 1 288 ? -0.802 16.061 22.900 1.00 88.69 288 LEU A C 1
ATOM 2199 O O . LEU A 1 288 ? -0.762 15.926 21.683 1.00 88.69 288 LEU A O 1
ATOM 2203 N N . LEU A 1 289 ? -1.191 15.076 23.715 1.00 90.56 289 LEU A N 1
ATOM 2204 C CA . LEU A 1 289 ? -1.526 13.731 23.236 1.00 90.56 289 LEU A CA 1
ATOM 2205 C C . LEU A 1 289 ? -2.860 13.677 22.477 1.00 90.56 289 LEU A C 1
ATOM 2207 O O . LEU A 1 289 ? -2.925 13.046 21.425 1.00 90.56 289 LEU A O 1
ATOM 2211 N N . ASP A 1 290 ? -3.898 14.372 22.951 1.00 91.75 290 ASP A N 1
ATOM 2212 C CA . ASP A 1 290 ? -5.178 14.466 22.230 1.00 91.75 290 ASP A CA 1
ATOM 2213 C C . ASP A 1 290 ? -5.009 15.233 20.915 1.00 91.75 290 ASP A C 1
ATOM 2215 O O . ASP A 1 290 ? -5.523 14.819 19.875 1.00 91.75 290 ASP A O 1
ATOM 2219 N N . ARG A 1 291 ? -4.215 16.310 20.936 1.00 92.19 291 ARG A N 1
ATOM 2220 C CA . ARG A 1 291 ? -3.868 17.075 19.737 1.00 92.19 291 ARG A CA 1
ATOM 2221 C C . ARG A 1 291 ? -3.086 16.228 18.729 1.00 92.19 291 ARG A C 1
ATOM 2223 O O . ARG A 1 291 ? -3.421 16.231 17.548 1.00 92.19 291 ARG A O 1
ATOM 2230 N N . SER A 1 292 ? -2.090 15.456 19.179 1.00 92.56 292 SER A N 1
ATOM 2231 C CA . SER A 1 292 ? -1.353 14.518 18.318 1.00 92.56 292 SER A CA 1
ATOM 2232 C C . SER A 1 292 ? -2.260 13.432 17.738 1.00 92.56 292 SER A C 1
ATOM 2234 O O . SER A 1 292 ? -2.103 13.085 16.571 1.00 92.56 292 SER A O 1
ATOM 2236 N N . SER A 1 293 ? -3.209 12.908 18.519 1.00 94.62 293 SER A N 1
ATOM 2237 C CA . SER A 1 293 ? -4.185 11.913 18.055 1.00 94.62 293 SER A CA 1
ATOM 2238 C C . SER A 1 293 ? -5.051 12.466 16.917 1.00 94.62 293 SER A C 1
ATOM 2240 O O . SER A 1 293 ? -5.088 11.870 15.840 1.00 94.62 293 SER A O 1
ATOM 2242 N N . VAL A 1 294 ? -5.644 13.657 17.076 1.00 94.44 294 VAL A N 1
ATOM 2243 C CA . VAL A 1 294 ? -6.416 14.305 15.996 1.00 94.44 294 VAL A CA 1
ATOM 2244 C C . VAL A 1 294 ? -5.552 14.613 14.775 1.00 94.44 294 VAL A C 1
ATOM 2246 O O . VAL A 1 294 ? -5.990 14.387 13.647 1.00 94.44 294 VAL A O 1
ATOM 2249 N N . MET A 1 295 ? -4.313 15.076 14.964 1.00 93.38 295 MET A N 1
ATOM 2250 C CA . MET A 1 295 ? -3.390 15.291 13.846 1.00 93.38 295 MET A CA 1
ATOM 2251 C C . MET A 1 295 ? -3.069 13.997 13.092 1.00 93.38 295 MET A C 1
ATOM 2253 O O . MET A 1 295 ? -2.976 14.013 11.865 1.00 93.38 295 MET A O 1
ATOM 2257 N N . CYS A 1 296 ? -2.922 12.879 13.805 1.00 95.06 296 CYS A N 1
ATOM 2258 C CA . CYS A 1 296 ? -2.709 11.565 13.206 1.00 95.06 296 CYS A CA 1
ATOM 2259 C C . CYS A 1 296 ? -3.927 11.139 12.376 1.00 95.06 296 CYS A C 1
ATOM 2261 O O . CYS A 1 296 ? -3.769 10.823 11.197 1.00 95.06 296 CYS A O 1
ATOM 2263 N N . LEU A 1 297 ? -5.135 11.262 12.941 1.00 95.75 297 LEU A N 1
ATOM 2264 C CA . LEU A 1 297 ? -6.396 10.955 12.259 1.00 95.75 297 LEU A CA 1
ATOM 2265 C C . LEU A 1 297 ? -6.598 11.800 10.995 1.00 95.75 297 LEU A C 1
ATOM 2267 O O . LEU A 1 297 ? -6.920 11.283 9.925 1.00 95.75 297 LEU A O 1
ATOM 2271 N N . ASN A 1 298 ? -6.392 13.112 11.104 1.00 94.44 298 ASN A N 1
ATOM 2272 C CA . ASN A 1 298 ? -6.589 14.049 10.002 1.00 94.44 298 ASN A CA 1
ATOM 2273 C C . ASN A 1 298 ? -5.501 13.976 8.929 1.00 94.44 298 ASN A C 1
ATOM 2275 O O . ASN A 1 298 ? -5.768 14.318 7.773 1.00 94.44 298 ASN A O 1
ATOM 2279 N N . GLY A 1 299 ? -4.295 13.573 9.327 1.00 93.50 299 GLY A N 1
ATOM 2280 C CA . GLY A 1 299 ? -3.135 13.419 8.470 1.00 93.50 299 GLY A CA 1
ATOM 2281 C C . GLY A 1 299 ? -2.975 11.982 7.996 1.00 93.50 299 GLY A C 1
ATOM 2282 O O . GLY A 1 299 ? -3.548 11.598 6.978 1.00 93.50 299 GLY A O 1
ATOM 2283 N N . TYR A 1 300 ? -2.183 11.205 8.728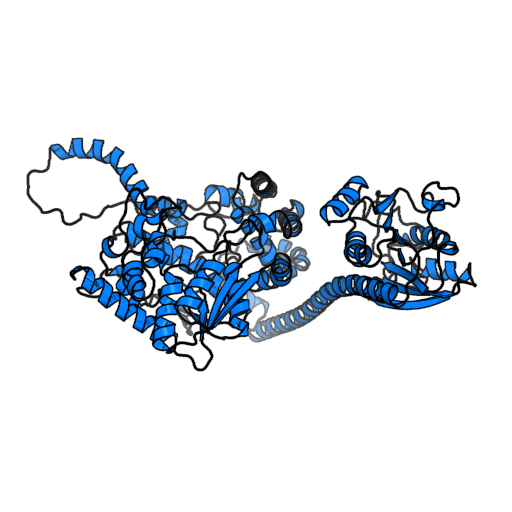 1.00 92.88 300 TYR A N 1
ATOM 2284 C CA . TYR A 1 300 ? -1.783 9.853 8.349 1.00 92.88 300 TYR A CA 1
ATOM 2285 C C . TYR A 1 300 ? -2.973 8.917 8.082 1.00 92.88 300 TYR A C 1
ATOM 2287 O O . TYR A 1 300 ? -3.049 8.314 7.013 1.00 92.88 300 TYR A O 1
ATOM 2295 N N . THR A 1 301 ? -3.940 8.836 8.998 1.00 95.38 301 THR A N 1
ATOM 2296 C CA . THR A 1 301 ? -5.060 7.889 8.873 1.00 95.38 301 THR A CA 1
ATOM 2297 C C . THR A 1 301 ? -5.920 8.191 7.661 1.00 95.38 301 THR A C 1
ATOM 2299 O O . THR A 1 301 ? -6.175 7.314 6.846 1.00 95.38 301 THR A O 1
ATOM 2302 N N . ARG A 1 302 ? -6.347 9.447 7.512 1.00 94.94 302 ARG A N 1
ATOM 2303 C CA . ARG A 1 302 ? -7.198 9.872 6.400 1.00 94.94 302 ARG A CA 1
ATOM 2304 C C . ARG A 1 302 ? -6.501 9.749 5.049 1.00 94.94 302 ARG A C 1
ATOM 2306 O O . ARG A 1 302 ? -7.104 9.258 4.102 1.00 94.94 302 ARG A O 1
ATOM 2313 N N . ASN A 1 303 ? -5.282 10.276 4.940 1.00 94.19 303 ASN A N 1
ATOM 2314 C CA . ASN A 1 303 ? -4.648 10.504 3.638 1.00 94.19 303 ASN A CA 1
ATOM 2315 C C . ASN A 1 303 ? -3.795 9.317 3.164 1.00 94.19 303 ASN A C 1
ATOM 2317 O O . ASN A 1 303 ? -3.481 9.245 1.976 1.00 94.19 303 ASN A O 1
ATOM 2321 N N . GLN A 1 304 ? -3.446 8.393 4.064 1.00 94.38 304 GLN A N 1
ATOM 2322 C CA . GLN A 1 304 ? -2.708 7.174 3.742 1.00 94.38 304 GLN A CA 1
ATOM 2323 C C . GLN A 1 304 ? -3.536 5.934 4.076 1.00 94.38 304 GLN A C 1
ATOM 2325 O O . GLN A 1 304 ? -4.063 5.322 3.159 1.00 94.38 304 GLN A O 1
ATOM 2330 N N . LEU A 1 305 ? -3.745 5.614 5.360 1.00 94.62 305 LEU A N 1
ATOM 2331 C CA . LEU A 1 305 ? -4.347 4.331 5.755 1.00 94.62 305 LEU A CA 1
ATOM 2332 C C . LEU A 1 305 ? -5.719 4.080 5.120 1.00 94.62 305 LEU A C 1
ATOM 2334 O O . LEU A 1 305 ? -5.897 3.099 4.412 1.00 94.62 305 LEU A O 1
ATOM 2338 N N . LEU A 1 306 ? -6.691 4.963 5.357 1.00 96.75 306 LEU A N 1
ATOM 2339 C CA . LEU A 1 306 ? -8.060 4.773 4.873 1.00 96.75 306 LEU A CA 1
ATOM 2340 C C . LEU A 1 306 ? -8.148 4.868 3.357 1.00 96.75 306 LEU A C 1
ATOM 2342 O O . LEU A 1 306 ? -8.845 4.068 2.746 1.00 96.75 306 LEU A O 1
ATOM 2346 N N . ARG A 1 307 ? -7.436 5.825 2.758 1.00 96.19 307 ARG A N 1
ATOM 2347 C CA . ARG A 1 307 ? -7.419 6.000 1.304 1.00 96.19 307 ARG A CA 1
ATOM 2348 C C . ARG A 1 307 ? -6.843 4.770 0.608 1.00 96.19 307 ARG A C 1
ATOM 2350 O O . ARG A 1 307 ? -7.435 4.283 -0.348 1.00 96.19 307 ARG A O 1
ATOM 2357 N N . ASP A 1 308 ? -5.709 4.272 1.089 1.00 96.19 308 ASP A N 1
ATOM 2358 C CA . ASP A 1 308 ? -5.020 3.149 0.462 1.00 96.19 308 ASP A CA 1
ATOM 2359 C C . ASP A 1 308 ? -5.784 1.838 0.706 1.00 96.19 308 ASP A C 1
ATOM 2361 O O . ASP A 1 308 ? -5.902 1.034 -0.218 1.00 96.19 308 ASP A O 1
ATOM 2365 N N . ILE A 1 309 ? -6.371 1.644 1.899 1.00 96.50 309 ILE A N 1
ATOM 2366 C CA . ILE A 1 309 ? -7.280 0.521 2.185 1.00 96.50 309 ILE A CA 1
ATOM 2367 C C . ILE A 1 309 ? -8.489 0.553 1.247 1.00 96.50 309 ILE A C 1
ATOM 2369 O O . ILE A 1 309 ? -8.799 -0.468 0.636 1.00 96.50 309 ILE A O 1
ATOM 2373 N N . ASP A 1 310 ? -9.160 1.697 1.104 1.00 97.31 310 ASP A N 1
ATOM 2374 C CA . ASP A 1 310 ? -10.338 1.850 0.243 1.00 97.31 310 ASP A CA 1
ATOM 2375 C C . ASP A 1 310 ? -9.994 1.563 -1.227 1.00 97.31 310 ASP A C 1
ATOM 2377 O O . ASP A 1 310 ? -10.572 0.664 -1.835 1.00 97.31 310 ASP A O 1
ATOM 2381 N N . ALA A 1 311 ? -8.962 2.217 -1.771 1.00 96.50 311 ALA A N 1
ATOM 2382 C CA . ALA A 1 311 ? -8.534 2.021 -3.156 1.00 96.50 311 ALA A CA 1
ATOM 2383 C C . ALA A 1 311 ? -8.120 0.563 -3.449 1.00 96.50 311 ALA A C 1
ATOM 2385 O O . ALA A 1 311 ? -8.514 -0.029 -4.463 1.00 96.50 311 ALA A O 1
ATOM 2386 N N . CYS A 1 312 ? -7.346 -0.050 -2.549 1.00 96.62 312 CYS A N 1
ATOM 2387 C CA . CYS A 1 312 ? -6.876 -1.420 -2.735 1.00 96.62 312 CYS A CA 1
ATOM 2388 C C . CYS A 1 312 ? -8.003 -2.443 -2.563 1.00 96.62 312 CYS A C 1
ATOM 2390 O O . CYS A 1 312 ? -8.114 -3.361 -3.372 1.00 96.62 312 CYS A O 1
ATOM 2392 N N . SER A 1 313 ? -8.872 -2.281 -1.565 1.00 97.62 313 SER A N 1
ATOM 2393 C CA . SER A 1 313 ? -9.997 -3.197 -1.343 1.00 97.62 313 SER A CA 1
ATOM 2394 C C . SER A 1 313 ? -11.045 -3.119 -2.455 1.00 97.62 313 SER A C 1
ATOM 2396 O O . SER A 1 313 ? -11.485 -4.155 -2.966 1.00 97.62 313 SER A O 1
ATOM 2398 N N . MET A 1 314 ? -11.342 -1.915 -2.954 1.00 97.12 314 MET A N 1
ATOM 2399 C CA . MET A 1 314 ? -12.239 -1.716 -4.096 1.00 97.12 314 MET A CA 1
ATOM 2400 C C . MET A 1 314 ? -11.701 -2.318 -5.397 1.00 97.12 314 MET A C 1
ATOM 2402 O O . MET A 1 314 ? -12.490 -2.745 -6.242 1.00 97.12 314 MET A O 1
ATOM 2406 N N . THR A 1 315 ? -10.380 -2.467 -5.543 1.00 95.75 315 THR A N 1
ATOM 2407 C CA . THR A 1 315 ? -9.780 -3.200 -6.677 1.00 95.75 315 THR A CA 1
ATOM 2408 C C . THR A 1 315 ? -10.209 -4.678 -6.714 1.00 95.75 315 THR A C 1
ATOM 2410 O O . THR A 1 315 ? -10.133 -5.324 -7.768 1.00 95.75 315 THR A O 1
ATOM 2413 N N . HIS A 1 316 ? -10.703 -5.206 -5.591 1.00 95.75 316 HIS A N 1
ATOM 2414 C CA . HIS A 1 316 ? -11.257 -6.552 -5.435 1.00 95.75 316 HIS A CA 1
ATOM 2415 C C . HIS A 1 316 ? -12.762 -6.555 -5.126 1.00 95.75 316 HIS A C 1
ATOM 2417 O O . HIS A 1 316 ? -13.293 -7.591 -4.740 1.00 95.75 316 HIS A O 1
ATOM 2423 N N . SER A 1 317 ? -13.453 -5.420 -5.299 1.00 96.81 317 SER A N 1
ATOM 2424 C CA . SER A 1 317 ? -14.881 -5.269 -4.973 1.00 96.81 317 SER A CA 1
ATOM 2425 C C . SER A 1 317 ? -15.228 -5.661 -3.527 1.00 96.81 317 SER A C 1
ATOM 2427 O O . SER A 1 317 ? -16.308 -6.190 -3.269 1.00 96.81 317 SER A O 1
ATOM 2429 N N . LEU A 1 318 ? -14.311 -5.405 -2.589 1.00 98.31 318 LEU A N 1
ATOM 2430 C CA . LEU A 1 318 ? -14.469 -5.710 -1.168 1.00 98.31 318 LEU A CA 1
ATOM 2431 C C . LEU A 1 318 ? -14.674 -4.421 -0.370 1.00 98.31 318 LEU A C 1
ATOM 2433 O O . LEU A 1 318 ? -13.775 -3.592 -0.320 1.00 98.31 318 LEU A O 1
ATOM 2437 N N . GLU A 1 319 ? -15.811 -4.269 0.306 1.00 98.56 319 GLU A N 1
ATOM 2438 C CA . GLU A 1 319 ? -16.053 -3.154 1.228 1.00 98.56 319 GLU A CA 1
ATOM 2439 C C . GLU A 1 319 ? -15.308 -3.378 2.551 1.00 98.56 319 GLU A C 1
ATOM 2441 O O . GLU A 1 319 ? -15.531 -4.383 3.227 1.00 98.56 319 GLU A O 1
ATOM 2446 N N . VAL A 1 320 ? -14.452 -2.437 2.961 1.00 98.50 320 VAL A N 1
ATOM 2447 C CA . VAL A 1 320 ? -13.793 -2.484 4.275 1.00 98.50 320 VAL A CA 1
ATOM 2448 C C . VAL A 1 320 ? -14.449 -1.501 5.240 1.00 98.50 320 VAL A C 1
ATOM 2450 O O . VAL A 1 320 ? -14.543 -0.306 4.968 1.00 98.50 320 VAL A O 1
ATOM 2453 N N . ARG A 1 321 ? -14.868 -2.004 6.402 1.00 98.50 321 ARG A N 1
ATOM 2454 C CA . ARG A 1 321 ? -15.502 -1.240 7.484 1.00 98.50 321 ARG A CA 1
ATOM 2455 C C . ARG A 1 321 ? -14.562 -1.119 8.683 1.00 98.50 321 ARG A C 1
ATOM 2457 O O . ARG A 1 321 ? -13.766 -2.017 8.949 1.00 98.50 321 ARG A O 1
ATOM 2464 N N . VAL A 1 322 ? -14.629 -0.003 9.404 1.00 98.25 322 VAL A N 1
ATOM 2465 C CA . VAL A 1 322 ? -13.665 0.375 10.456 1.00 98.25 322 VAL A CA 1
ATOM 2466 C C . VAL A 1 322 ? -14.384 0.750 11.763 1.00 98.25 322 VAL A C 1
ATOM 2468 O O . VAL A 1 322 ? -14.607 1.934 12.025 1.00 98.25 322 VAL A O 1
ATOM 2471 N N . PRO A 1 323 ? -14.755 -0.224 12.622 1.00 98.44 323 PRO A N 1
ATOM 2472 C CA . PRO A 1 323 ? -15.579 0.026 13.813 1.00 98.44 323 PRO A CA 1
ATOM 2473 C C . PRO A 1 323 ? -14.982 1.012 14.816 1.00 98.44 323 PRO A C 1
ATOM 2475 O O . PRO A 1 323 ? -15.714 1.773 15.449 1.00 98.44 323 PRO A O 1
ATOM 2478 N N . PHE A 1 324 ? -13.654 1.052 14.942 1.00 98.44 324 PHE A N 1
ATOM 2479 C CA . PHE A 1 324 ? -12.992 2.030 15.804 1.00 98.44 324 PHE A CA 1
ATOM 2480 C C . PHE A 1 324 ? -13.212 3.474 15.341 1.00 98.44 324 PHE A C 1
ATOM 2482 O O . PHE A 1 324 ? -13.234 4.366 16.178 1.00 98.44 324 PHE A O 1
ATOM 2489 N N . LEU A 1 325 ? -13.399 3.712 14.041 1.00 97.75 325 LEU A N 1
ATOM 2490 C CA . LEU A 1 325 ? -13.582 5.050 13.470 1.00 97.75 325 LEU A CA 1
ATOM 2491 C C . LEU A 1 325 ? -15.054 5.457 13.334 1.00 97.75 325 LEU A C 1
ATOM 2493 O O . LEU A 1 325 ? -15.352 6.464 12.689 1.00 97.75 325 LEU A O 1
ATOM 2497 N N . ASP A 1 326 ? -15.974 4.715 13.955 1.00 97.25 326 ASP A N 1
ATOM 2498 C CA . ASP A 1 326 ? -17.342 5.190 14.135 1.00 97.25 326 ASP A CA 1
ATOM 2499 C C . ASP A 1 326 ? -17.343 6.521 14.908 1.00 97.25 326 ASP A C 1
ATOM 2501 O O . ASP A 1 326 ? -16.601 6.707 15.878 1.00 97.25 326 ASP A O 1
ATOM 2505 N N . THR A 1 327 ? -18.193 7.458 14.487 1.00 95.06 327 THR A N 1
ATOM 2506 C CA . THR A 1 327 ? -18.308 8.787 15.104 1.00 95.06 327 THR A CA 1
ATOM 2507 C C . THR A 1 327 ? -18.566 8.736 16.610 1.00 95.06 327 THR A C 1
ATOM 2509 O O . THR A 1 327 ? -18.003 9.551 17.338 1.00 95.06 327 THR A O 1
ATOM 2512 N N . ALA A 1 328 ? -19.341 7.763 17.099 1.00 95.88 328 ALA A N 1
ATOM 2513 C CA . ALA A 1 328 ? -19.604 7.581 18.521 1.00 95.88 328 ALA A CA 1
ATOM 2514 C C . ALA A 1 328 ? -18.349 7.125 19.279 1.00 95.88 328 ALA A C 1
ATOM 2516 O O . ALA A 1 328 ? -18.111 7.576 20.398 1.00 95.88 328 ALA A O 1
ATOM 2517 N N . ILE A 1 329 ? -17.512 6.281 18.665 1.00 98.19 329 ILE A N 1
ATOM 2518 C CA . ILE A 1 329 ? -16.242 5.836 19.253 1.00 98.19 329 ILE A CA 1
ATOM 2519 C C . ILE A 1 329 ? -15.216 6.966 19.252 1.00 98.19 329 ILE A C 1
ATOM 2521 O O . ILE A 1 329 ? -14.520 7.156 20.250 1.00 98.19 329 ILE A O 1
ATOM 2525 N N . ALA A 1 330 ? -15.160 7.762 18.182 1.00 96.31 330 ALA A N 1
ATOM 2526 C CA . ALA A 1 330 ? -14.320 8.951 18.134 1.00 96.31 330 ALA A CA 1
ATOM 2527 C C . ALA A 1 330 ? -14.722 9.972 19.213 1.00 96.31 330 ALA A C 1
ATOM 2529 O O . ALA A 1 330 ? -13.876 10.422 19.991 1.00 96.31 330 ALA A O 1
ATOM 2530 N N . ASP A 1 331 ? -16.016 10.286 19.316 1.00 95.62 331 ASP A N 1
ATOM 2531 C CA . ASP A 1 331 ? -16.549 11.189 20.339 1.00 95.62 331 ASP A CA 1
ATOM 2532 C C . ASP A 1 331 ? -16.281 10.647 21.758 1.00 95.62 331 ASP A C 1
ATOM 2534 O O . ASP A 1 331 ? -15.914 11.411 22.656 1.00 95.62 331 ASP A O 1
ATOM 2538 N N . PHE A 1 332 ? -16.377 9.329 21.965 1.00 97.62 332 PHE A N 1
ATOM 2539 C CA . PHE A 1 332 ? -16.022 8.673 23.225 1.00 97.62 332 PHE A CA 1
ATOM 2540 C C . PHE A 1 332 ? -14.529 8.825 23.548 1.00 97.62 332 PHE A C 1
ATOM 2542 O O . PHE A 1 332 ? -14.172 9.279 24.636 1.00 97.62 332 PHE A O 1
ATOM 2549 N N . ALA A 1 333 ? -13.643 8.508 22.602 1.00 97.25 333 ALA A N 1
ATOM 2550 C CA . ALA A 1 333 ? -12.192 8.537 22.792 1.00 97.25 333 ALA A CA 1
ATOM 2551 C C . ALA A 1 333 ? -11.651 9.934 23.147 1.00 97.25 333 ALA A C 1
ATOM 2553 O O . ALA A 1 333 ? -10.704 10.050 23.935 1.00 97.25 333 ALA A O 1
ATOM 2554 N N . PHE A 1 334 ? -12.251 10.999 22.604 1.00 95.75 334 PHE A N 1
ATOM 2555 C CA . PHE A 1 334 ? -11.901 12.391 22.930 1.00 95.75 334 PHE A CA 1
ATOM 2556 C C . PHE A 1 334 ? -12.625 12.951 24.162 1.00 95.75 334 PHE A C 1
ATOM 2558 O O . PHE A 1 334 ? -12.275 14.027 24.648 1.00 95.75 334 PHE A O 1
ATOM 2565 N N . SER A 1 335 ? -13.588 12.210 24.711 1.00 95.75 335 SER A N 1
ATOM 2566 C CA . SER A 1 335 ? -14.235 12.515 25.996 1.00 95.75 335 SER A CA 1
ATOM 2567 C C . SER A 1 335 ? -13.578 11.788 27.179 1.00 95.75 335 SER A C 1
ATOM 2569 O O . SER A 1 335 ? -13.884 12.073 28.338 1.00 95.75 335 SER A O 1
ATOM 2571 N N . LEU A 1 336 ? -12.660 10.851 26.911 1.00 96.25 336 LEU A N 1
ATOM 2572 C CA . LEU A 1 336 ? -11.882 10.158 27.936 1.00 96.25 336 LEU A CA 1
ATOM 2573 C C . LEU A 1 336 ? -10.753 11.037 28.502 1.00 96.25 336 LEU A C 1
ATOM 2575 O O . LEU A 1 336 ? -10.131 11.815 27.773 1.00 96.25 336 LEU A O 1
ATOM 2579 N N . PRO A 1 337 ? -10.375 10.847 29.779 1.00 94.00 337 PRO A N 1
ATOM 2580 C CA . PRO A 1 337 ? -9.079 11.299 30.261 1.00 94.00 337 PRO A CA 1
ATOM 2581 C C . PRO A 1 337 ? -7.953 10.598 29.483 1.00 94.00 337 PRO A C 1
ATOM 2583 O O . PRO A 1 337 ? -7.992 9.387 29.272 1.00 94.00 337 PRO A O 1
ATOM 2586 N N . VAL A 1 338 ? -6.885 11.323 29.136 1.00 93.00 338 VAL A N 1
ATOM 2587 C CA . VAL A 1 338 ? -5.707 10.748 28.452 1.00 93.00 338 VAL A CA 1
ATOM 2588 C C . VAL A 1 338 ? -5.109 9.554 29.211 1.00 93.00 338 VAL A C 1
ATOM 2590 O O . VAL A 1 338 ? -4.717 8.571 28.589 1.00 93.00 338 VAL A O 1
ATOM 2593 N N . ALA A 1 339 ? -5.108 9.597 30.548 1.00 93.62 339 ALA A N 1
ATOM 2594 C CA . ALA A 1 339 ? -4.620 8.513 31.409 1.00 93.62 339 ALA A CA 1
ATOM 2595 C C . ALA A 1 339 ? -5.424 7.201 31.285 1.00 93.62 339 ALA A C 1
ATOM 2597 O O . ALA A 1 339 ? -4.956 6.138 31.699 1.00 93.62 339 ALA A O 1
ATOM 2598 N N . SER A 1 340 ? -6.632 7.263 30.720 1.00 96.75 340 SER A N 1
ATOM 2599 C CA . SER A 1 340 ? -7.429 6.082 30.387 1.00 96.75 340 SER A CA 1
ATOM 2600 C C . SER A 1 340 ? -6.978 5.443 29.072 1.00 96.75 340 SER A C 1
ATOM 2602 O O . SER A 1 340 ? -7.182 4.248 28.880 1.00 96.75 340 SER A O 1
ATOM 2604 N N . LYS A 1 341 ? -6.336 6.208 28.180 1.00 96.25 341 LYS A N 1
ATOM 2605 C CA . LYS A 1 341 ? -5.867 5.751 26.862 1.00 96.25 341 LYS A CA 1
ATOM 2606 C C . LYS A 1 341 ? -4.430 5.235 26.897 1.00 96.25 341 LYS A C 1
ATOM 2608 O O . LYS A 1 341 ? -4.143 4.214 26.285 1.00 96.25 341 LYS A O 1
ATOM 2613 N N . ILE A 1 342 ? -3.545 5.898 27.642 1.00 94.25 342 ILE A N 1
ATOM 2614 C CA . ILE A 1 342 ? -2.127 5.529 27.745 1.00 94.25 342 ILE A CA 1
ATOM 2615 C C . ILE A 1 342 ? -1.588 5.739 29.164 1.00 94.25 342 ILE A C 1
ATOM 2617 O O . ILE A 1 342 ? -1.940 6.707 29.839 1.00 94.25 342 ILE A O 1
ATOM 2621 N N . SER A 1 343 ? -0.689 4.854 29.592 1.00 92.12 343 SER A N 1
ATOM 2622 C CA . SER A 1 343 ? 0.110 4.980 30.812 1.00 92.12 343 SER A CA 1
ATOM 2623 C C . SER A 1 343 ? 1.593 5.053 30.451 1.00 92.12 343 SER A C 1
ATOM 2625 O O . SER A 1 343 ? 2.225 4.027 30.227 1.00 92.12 343 SER A O 1
ATOM 2627 N N . ILE A 1 344 ? 2.146 6.266 30.378 1.00 87.00 344 ILE A N 1
ATOM 2628 C CA . ILE A 1 344 ? 3.540 6.478 29.960 1.00 87.00 344 ILE A CA 1
ATOM 2629 C C . ILE A 1 344 ? 4.510 6.021 31.057 1.00 87.00 344 ILE A C 1
ATOM 2631 O O . ILE A 1 344 ? 4.410 6.461 32.203 1.00 87.00 344 ILE A O 1
ATOM 2635 N N . SER A 1 345 ? 5.472 5.185 30.675 1.00 87.75 345 SER A N 1
ATOM 2636 C CA . SER A 1 345 ? 6.580 4.681 31.486 1.00 87.75 345 SER A CA 1
ATOM 2637 C C . SER A 1 345 ? 7.887 4.698 30.679 1.00 87.75 345 SER A C 1
ATOM 2639 O O . SER A 1 345 ? 7.880 4.939 29.469 1.00 87.75 345 SER A O 1
ATOM 2641 N N . ASP A 1 346 ? 9.013 4.380 31.323 1.00 84.94 346 ASP A N 1
ATOM 2642 C CA . ASP A 1 346 ? 10.307 4.217 30.638 1.00 84.94 346 ASP A CA 1
ATOM 2643 C C . ASP A 1 346 ? 10.277 3.103 29.574 1.00 84.94 346 ASP A C 1
ATOM 2645 O O . ASP A 1 346 ? 11.085 3.097 28.647 1.00 84.94 346 ASP A O 1
ATOM 2649 N N . ARG A 1 347 ? 9.316 2.174 29.675 1.00 90.25 347 ARG A N 1
ATOM 2650 C CA . ARG A 1 347 ? 9.114 1.065 28.733 1.00 90.25 347 ARG A CA 1
ATOM 2651 C C . ARG A 1 347 ? 8.242 1.452 27.535 1.00 90.25 347 ARG A C 1
ATOM 2653 O O . ARG A 1 347 ? 8.238 0.728 26.550 1.00 90.25 347 ARG A O 1
ATOM 2660 N N . THR A 1 348 ? 7.522 2.579 27.561 1.00 89.50 348 THR A N 1
ATOM 2661 C CA . THR A 1 348 ? 6.578 2.949 26.483 1.00 89.50 348 THR A CA 1
ATOM 2662 C C . THR A 1 348 ? 7.250 3.133 25.121 1.00 89.50 348 THR A C 1
ATOM 2664 O O . THR A 1 348 ? 6.627 2.861 24.101 1.00 89.50 348 THR A O 1
ATOM 2667 N N . LEU A 1 349 ? 8.503 3.596 25.090 1.00 87.44 349 LEU A N 1
ATOM 2668 C CA . LEU A 1 349 ? 9.268 3.798 23.852 1.00 87.44 349 LEU A CA 1
ATOM 2669 C C . LEU A 1 349 ? 10.123 2.587 23.454 1.00 87.44 349 LEU A C 1
ATOM 2671 O O . LEU A 1 349 ? 10.771 2.632 22.409 1.00 87.44 349 LEU A O 1
ATOM 2675 N N . ASP A 1 350 ? 10.142 1.527 24.264 1.00 88.69 350 ASP A N 1
ATOM 2676 C CA . ASP A 1 350 ? 10.861 0.297 23.946 1.00 88.69 350 ASP A CA 1
ATOM 2677 C C . ASP A 1 350 ? 10.034 -0.527 22.940 1.00 88.69 350 ASP A C 1
ATOM 2679 O O . ASP A 1 350 ? 8.946 -0.993 23.284 1.00 88.69 350 ASP A O 1
ATOM 2683 N N . PRO A 1 351 ? 10.517 -0.737 21.700 1.00 83.19 351 PRO A N 1
ATOM 2684 C CA . PRO A 1 351 ? 9.782 -1.495 20.686 1.00 83.19 351 PRO A CA 1
ATOM 2685 C C . PRO A 1 351 ? 9.611 -2.981 21.040 1.00 83.19 351 PRO A C 1
ATOM 2687 O O . PRO A 1 351 ? 8.807 -3.666 20.411 1.00 83.19 351 PRO A O 1
ATOM 2690 N N . SER A 1 352 ? 10.366 -3.492 22.018 1.00 88.31 352 SER A N 1
ATOM 2691 C CA . SER A 1 352 ? 10.248 -4.865 22.515 1.00 88.31 352 SER A CA 1
ATOM 2692 C C . SER A 1 352 ? 9.279 -5.010 23.690 1.00 88.31 352 SER A C 1
ATOM 2694 O O . SER A 1 352 ? 8.926 -6.137 24.038 1.00 88.31 352 SER A O 1
ATOM 2696 N N . ALA A 1 353 ? 8.830 -3.900 24.289 1.00 92.31 353 ALA A N 1
ATOM 2697 C CA . ALA A 1 353 ? 7.936 -3.940 25.437 1.00 92.31 353 ALA A CA 1
ATOM 2698 C C . ALA A 1 353 ? 6.560 -4.493 25.054 1.00 92.31 353 ALA A C 1
ATOM 2700 O O . ALA A 1 353 ? 5.971 -4.120 24.032 1.00 92.31 353 ALA A O 1
ATOM 2701 N N . SER A 1 354 ? 6.027 -5.364 25.909 1.00 93.81 354 SER A N 1
ATOM 2702 C CA . SER A 1 354 ? 4.692 -5.924 25.715 1.00 93.81 354 SER A CA 1
ATOM 2703 C C . SER A 1 354 ? 3.593 -4.865 25.880 1.00 93.81 354 SER A C 1
ATOM 2705 O O . SER A 1 354 ? 3.844 -3.744 26.341 1.00 93.81 354 SER A O 1
ATOM 2707 N N . TYR A 1 355 ? 2.347 -5.182 25.518 1.00 92.50 355 TYR A N 1
ATOM 2708 C CA . TYR A 1 355 ? 1.216 -4.279 25.770 1.00 92.50 355 TYR A CA 1
ATOM 2709 C C . TYR A 1 355 ? 1.101 -3.909 27.257 1.00 92.50 355 TYR A C 1
ATOM 2711 O O . TYR A 1 355 ? 0.882 -2.741 27.584 1.00 92.50 355 TYR A O 1
ATOM 2719 N N . SER A 1 356 ? 1.302 -4.880 28.153 1.00 92.94 356 SER A N 1
ATOM 2720 C CA . SER A 1 356 ? 1.274 -4.654 29.602 1.00 92.94 356 SER A CA 1
ATOM 2721 C C . SER A 1 356 ? 2.413 -3.749 30.086 1.00 92.94 356 SER A C 1
ATOM 2723 O O . SER A 1 356 ? 2.198 -2.913 30.961 1.00 92.94 356 SER A O 1
ATOM 2725 N N . GLU A 1 357 ? 3.615 -3.882 29.519 1.00 93.69 357 GLU A N 1
ATOM 2726 C CA . GLU A 1 357 ? 4.787 -3.092 29.922 1.00 93.69 357 GLU A CA 1
ATOM 2727 C C . GLU A 1 357 ? 4.781 -1.669 29.346 1.00 93.69 357 GLU A C 1
ATOM 2729 O O . GLU A 1 357 ? 5.114 -0.704 30.039 1.00 93.69 357 GLU A O 1
ATOM 2734 N N . SER A 1 358 ? 4.414 -1.532 28.070 1.00 92.62 358 SER A N 1
ATOM 2735 C CA . SER A 1 358 ? 4.441 -0.257 27.343 1.00 92.62 358 SER A CA 1
ATOM 2736 C C . SER A 1 358 ? 3.345 0.709 27.797 1.00 92.62 358 SER A C 1
ATOM 2738 O O . SER A 1 358 ? 3.529 1.925 27.709 1.00 92.62 358 SER A O 1
ATOM 2740 N N . GLY A 1 359 ? 2.210 0.187 28.275 1.00 93.19 359 GLY A N 1
ATOM 2741 C CA . GLY A 1 359 ? 1.075 0.977 28.753 1.00 93.19 359 GLY A CA 1
ATOM 2742 C C . GLY A 1 359 ? 0.269 1.673 27.651 1.00 93.19 359 GLY A C 1
ATOM 2743 O O . GLY A 1 359 ? -0.578 2.515 27.963 1.00 93.19 359 GLY A O 1
ATOM 2744 N N . VAL A 1 360 ? 0.513 1.353 26.375 1.00 94.00 360 VAL A N 1
ATOM 2745 C CA . VAL A 1 360 ? -0.271 1.864 25.238 1.00 94.00 360 VAL A CA 1
ATOM 2746 C C . VAL A 1 360 ? -1.654 1.210 25.181 1.00 94.00 360 VAL A C 1
ATOM 2748 O O . VAL A 1 360 ? -1.836 0.081 25.637 1.00 94.00 360 VAL A O 1
ATOM 2751 N N . LYS A 1 361 ? -2.639 1.912 24.605 1.00 94.94 361 LYS A N 1
ATOM 2752 C CA . LYS A 1 361 ? -4.015 1.413 24.408 1.00 94.94 361 LYS A CA 1
ATOM 2753 C C . LYS A 1 361 ? -4.689 0.862 25.666 1.00 94.94 361 LYS A C 1
ATOM 2755 O O . LYS A 1 361 ? -5.469 -0.084 25.588 1.00 94.94 361 LYS A O 1
ATOM 2760 N N . LYS A 1 362 ? -4.415 1.447 26.828 1.00 96.44 362 LYS A N 1
ATOM 2761 C CA . LYS A 1 362 ? -4.779 0.899 28.140 1.00 96.44 362 LYS A CA 1
ATOM 2762 C C . LYS A 1 362 ? -6.242 0.424 28.216 1.00 96.44 362 LYS A C 1
ATOM 2764 O O . LYS A 1 362 ? -6.489 -0.745 28.483 1.00 96.44 362 LYS A O 1
ATOM 2769 N N . ILE A 1 363 ? -7.208 1.295 27.904 1.00 98.19 363 ILE A N 1
ATOM 2770 C CA . ILE A 1 363 ? -8.640 0.938 27.919 1.00 98.19 363 ILE A CA 1
ATOM 2771 C C . ILE A 1 363 ? -9.021 -0.142 26.892 1.00 98.19 363 ILE A C 1
ATOM 2773 O O . ILE A 1 363 ? -9.883 -0.969 27.178 1.00 98.19 363 ILE A O 1
ATOM 2777 N N . VAL A 1 364 ? -8.374 -0.176 25.721 1.00 98.25 364 VAL A N 1
ATOM 2778 C CA . VAL A 1 364 ? -8.617 -1.206 24.695 1.00 98.25 364 VAL A CA 1
ATOM 2779 C C . VAL A 1 364 ? -8.105 -2.556 25.184 1.00 98.25 364 VAL A C 1
ATOM 2781 O O . VAL A 1 364 ? -8.831 -3.543 25.098 1.00 98.25 364 VAL A O 1
ATOM 2784 N N . CYS A 1 365 ? -6.900 -2.594 25.760 1.00 97.69 365 CYS A N 1
ATOM 2785 C CA . CYS A 1 365 ? -6.337 -3.794 26.371 1.00 97.69 365 CYS A CA 1
ATOM 2786 C C . CYS A 1 365 ? -7.233 -4.318 27.501 1.00 97.69 365 CYS A C 1
ATOM 2788 O O . CYS A 1 365 ? -7.546 -5.505 27.529 1.00 97.69 365 CYS A O 1
ATOM 2790 N N . ASP A 1 366 ? -7.723 -3.443 28.381 1.00 97.69 366 ASP A N 1
ATOM 2791 C CA . ASP A 1 366 ? -8.571 -3.843 29.511 1.00 97.69 366 ASP A CA 1
ATOM 2792 C C . ASP A 1 366 ? -9.953 -4.364 29.077 1.00 97.69 366 ASP A C 1
ATOM 2794 O O . ASP A 1 366 ? -10.499 -5.275 29.707 1.00 97.69 366 ASP A O 1
ATOM 2798 N N . VAL A 1 367 ? -10.512 -3.865 27.968 1.00 98.25 367 VAL A N 1
ATOM 2799 C CA . VAL A 1 367 ? -11.697 -4.481 27.347 1.00 98.25 367 VAL A CA 1
ATOM 2800 C C . VAL A 1 367 ? -11.343 -5.812 26.681 1.00 98.25 367 VAL A C 1
ATOM 2802 O O . VAL A 1 367 ? -12.069 -6.791 26.862 1.00 98.25 367 VAL A O 1
ATOM 2805 N N . ALA A 1 368 ? -10.225 -5.888 25.957 1.00 97.69 368 ALA A N 1
ATOM 2806 C CA . ALA A 1 368 ? -9.789 -7.097 25.262 1.00 97.69 368 ALA A CA 1
ATOM 2807 C C . ALA A 1 368 ? -9.461 -8.262 26.213 1.00 97.69 368 ALA A C 1
ATOM 2809 O O . ALA A 1 368 ? -9.734 -9.412 25.872 1.00 97.69 368 ALA A O 1
ATOM 2810 N N . ARG A 1 369 ? -8.995 -7.992 27.441 1.00 96.81 369 ARG A N 1
ATOM 2811 C CA . ARG A 1 369 ? -8.801 -9.004 28.503 1.00 96.81 369 ARG A CA 1
ATOM 2812 C C . ARG A 1 369 ? -10.077 -9.764 28.885 1.00 96.81 369 ARG A C 1
ATOM 2814 O O . ARG A 1 369 ? -9.996 -10.825 29.493 1.00 96.81 369 ARG A O 1
ATOM 2821 N N . ARG A 1 370 ? -11.265 -9.266 28.517 1.00 95.75 370 ARG A N 1
ATOM 2822 C CA . ARG A 1 370 ? -12.544 -9.988 28.692 1.00 95.75 370 ARG A CA 1
ATOM 2823 C C . ARG A 1 370 ? -12.738 -11.133 27.684 1.00 95.75 370 ARG A C 1
ATOM 2825 O O . ARG A 1 370 ? -13.687 -11.909 27.824 1.00 95.75 370 ARG A O 1
ATOM 2832 N N . TYR A 1 371 ? -11.890 -11.199 26.658 1.00 94.75 371 TYR A N 1
ATOM 2833 C CA . TYR A 1 371 ? -12.009 -12.111 25.518 1.00 94.75 371 TYR A CA 1
ATOM 2834 C C . TYR A 1 371 ? -10.713 -12.873 25.219 1.00 94.75 371 TYR A C 1
ATOM 2836 O O . TYR A 1 371 ? -10.774 -13.973 24.680 1.00 94.75 371 TYR A O 1
ATOM 2844 N N . LEU A 1 372 ? -9.558 -12.300 25.561 1.00 94.75 372 LEU A N 1
ATOM 2845 C CA . LEU A 1 372 ? -8.232 -12.846 25.274 1.00 94.75 372 LEU A CA 1
ATOM 2846 C C . LEU A 1 372 ? -7.489 -13.191 26.579 1.00 94.75 372 LEU A C 1
ATOM 2848 O O . LEU A 1 372 ? -7.671 -12.488 27.576 1.00 94.75 372 LEU A O 1
ATOM 2852 N N . PRO A 1 373 ? -6.640 -14.238 26.596 1.00 94.00 373 PRO A N 1
ATOM 2853 C CA . PRO A 1 373 ? -5.875 -14.631 27.780 1.00 94.00 373 PRO A CA 1
ATOM 2854 C C . PRO A 1 373 ? -4.873 -13.547 28.193 1.00 94.00 373 PRO A C 1
ATOM 2856 O O . PRO A 1 373 ? -4.343 -12.836 27.344 1.00 94.00 373 PRO A O 1
ATOM 2859 N N . ASN A 1 374 ? -4.561 -13.441 29.489 1.00 93.12 374 ASN A N 1
ATOM 2860 C CA . ASN A 1 374 ? -3.623 -12.423 29.987 1.00 93.12 374 ASN A CA 1
ATOM 2861 C C . ASN A 1 374 ? -2.230 -12.527 29.348 1.00 93.12 374 ASN A C 1
ATOM 2863 O O . ASN A 1 374 ? -1.672 -11.495 28.974 1.00 93.12 374 ASN A O 1
ATOM 2867 N N . ASP A 1 375 ? -1.748 -13.750 29.109 1.00 92.81 375 ASP A N 1
ATOM 2868 C CA . ASP A 1 375 ? -0.463 -14.019 28.455 1.00 92.81 375 ASP A CA 1
ATOM 2869 C C . ASP A 1 375 ? -0.345 -13.357 27.069 1.00 92.81 375 ASP A C 1
ATOM 2871 O O . ASP A 1 375 ? 0.755 -13.002 26.654 1.00 92.81 375 ASP A O 1
ATOM 2875 N N . PHE A 1 376 ? -1.462 -13.110 26.364 1.00 92.44 376 PHE A N 1
ATOM 2876 C CA . PHE A 1 376 ? -1.464 -12.342 25.111 1.00 92.44 376 PHE A CA 1
ATOM 2877 C C . PHE A 1 376 ? -0.843 -10.954 25.301 1.00 92.44 376 PHE A C 1
ATOM 2879 O O . PHE A 1 376 ? -0.054 -10.506 24.476 1.00 92.44 376 PHE A O 1
ATOM 2886 N N . PHE A 1 377 ? -1.200 -10.267 26.384 1.00 94.25 377 PHE A N 1
ATOM 2887 C CA . PHE A 1 377 ? -0.777 -8.891 26.642 1.00 94.25 377 PHE A CA 1
ATOM 2888 C C . PHE A 1 377 ? 0.613 -8.819 27.262 1.00 94.25 377 PHE A C 1
ATOM 2890 O O . PHE A 1 377 ? 1.309 -7.823 27.075 1.00 94.25 377 PHE A O 1
ATOM 2897 N N . ASP A 1 378 ? 1.003 -9.869 27.984 1.00 92.31 378 ASP A N 1
ATOM 2898 C CA . ASP A 1 378 ? 2.279 -9.943 28.689 1.00 92.31 378 ASP A CA 1
ATOM 2899 C C . ASP A 1 378 ? 3.412 -10.415 27.767 1.00 92.31 378 ASP A C 1
ATOM 2901 O O . ASP A 1 378 ? 4.545 -9.967 27.924 1.00 92.31 378 ASP A O 1
ATOM 2905 N N . ALA A 1 379 ? 3.109 -11.249 26.765 1.00 87.44 379 ALA A N 1
ATOM 2906 C CA . ALA A 1 379 ? 4.099 -11.798 25.838 1.00 87.44 379 ALA A CA 1
ATOM 2907 C C . ALA A 1 379 ? 4.228 -11.031 24.510 1.00 87.44 379 ALA A C 1
ATOM 2909 O O . ALA A 1 379 ? 5.226 -11.194 23.806 1.00 87.44 379 ALA A O 1
ATOM 2910 N N . ARG A 1 380 ? 3.230 -10.223 24.121 1.00 88.31 380 ARG A N 1
ATOM 2911 C CA . ARG A 1 380 ? 3.199 -9.586 22.792 1.00 88.31 380 ARG A CA 1
ATOM 2912 C C . ARG A 1 380 ? 3.483 -8.093 22.867 1.00 88.31 380 ARG A C 1
ATOM 2914 O O . ARG A 1 380 ? 2.799 -7.354 23.573 1.00 88.31 380 ARG A O 1
ATOM 2921 N N . ALA A 1 381 ? 4.457 -7.656 22.076 1.00 86.06 381 ALA A N 1
ATOM 2922 C CA . ALA A 1 381 ? 4.723 -6.248 21.808 1.00 86.06 381 ALA A CA 1
ATOM 2923 C C . ALA A 1 381 ? 3.796 -5.705 20.714 1.00 86.06 381 ALA A C 1
ATOM 2925 O O . ALA A 1 381 ? 3.320 -6.452 19.852 1.00 86.06 381 ALA A O 1
ATOM 2926 N N . LYS A 1 382 ? 3.570 -4.386 20.712 1.00 83.50 382 LYS A N 1
ATOM 2927 C CA . LYS A 1 382 ? 2.894 -3.724 19.592 1.00 83.50 382 LYS A CA 1
ATOM 2928 C C . LYS A 1 382 ? 3.785 -3.803 18.357 1.00 83.50 382 LYS A C 1
ATOM 2930 O O . LYS A 1 382 ? 4.878 -3.246 18.332 1.00 83.50 382 LYS A O 1
ATOM 2935 N N . ARG A 1 383 ? 3.275 -4.445 17.313 1.00 76.56 383 ARG A N 1
ATOM 2936 C CA . ARG A 1 383 ? 3.912 -4.523 16.001 1.00 76.56 383 ARG A CA 1
ATOM 2937 C C . ARG A 1 383 ? 2.975 -3.967 14.931 1.00 76.56 383 ARG A C 1
ATOM 2939 O O . ARG A 1 383 ? 1.775 -3.764 15.164 1.00 76.56 383 ARG A O 1
ATOM 2946 N N . GLY A 1 384 ? 3.575 -3.540 13.831 1.00 66.25 384 GLY A N 1
ATOM 2947 C CA . GLY A 1 384 ? 2.863 -3.098 12.642 1.00 66.25 384 GLY A CA 1
ATOM 2948 C C . GLY A 1 384 ? 2.963 -4.177 11.577 1.00 66.25 384 GLY A C 1
ATOM 2949 O O . GLY A 1 384 ? 3.952 -4.904 11.534 1.00 66.25 384 GLY A O 1
ATOM 2950 N N . PHE A 1 385 ? 1.974 -4.218 10.693 1.00 69.56 385 PHE A N 1
ATOM 2951 C CA . PHE A 1 385 ? 1.975 -5.141 9.572 1.00 69.56 385 PHE A CA 1
ATOM 2952 C C . PHE A 1 385 ? 3.109 -4.782 8.598 1.00 69.56 385 PHE A C 1
ATOM 2954 O O . PHE A 1 385 ? 3.064 -3.730 7.954 1.00 69.56 385 PHE A O 1
ATOM 2961 N N . ALA A 1 386 ? 4.139 -5.625 8.518 1.00 71.12 386 ALA A N 1
ATOM 2962 C CA . ALA A 1 386 ? 5.336 -5.371 7.724 1.00 71.12 386 ALA A CA 1
ATOM 2963 C C . ALA A 1 386 ? 5.423 -6.333 6.536 1.00 71.12 386 ALA A C 1
ATOM 2965 O O . ALA A 1 386 ? 5.419 -7.546 6.707 1.00 71.12 386 ALA A O 1
ATOM 2966 N N . LEU A 1 387 ? 5.548 -5.772 5.335 1.00 83.25 387 LEU A N 1
ATOM 2967 C CA . LEU A 1 387 ? 5.885 -6.506 4.116 1.00 83.25 387 LEU A CA 1
ATOM 2968 C C . LEU A 1 387 ? 7.404 -6.493 3.904 1.00 83.25 387 LEU A C 1
ATOM 2970 O O . LEU A 1 387 ? 8.063 -5.520 4.296 1.00 83.25 387 LEU A O 1
ATOM 2974 N N . PRO A 1 388 ? 7.968 -7.492 3.209 1.00 88.25 388 PRO A N 1
ATOM 2975 C CA . PRO A 1 388 ? 9.396 -7.565 2.911 1.00 88.25 388 PRO A CA 1
ATOM 2976 C C . PRO A 1 388 ? 9.796 -6.638 1.749 1.00 88.25 388 PRO A C 1
ATOM 2978 O O . PRO A 1 388 ? 10.520 -7.023 0.834 1.00 88.25 388 PRO A O 1
ATOM 2981 N N . TYR A 1 389 ? 9.336 -5.380 1.778 1.00 90.31 389 TYR A N 1
ATOM 2982 C CA . TYR A 1 389 ? 9.558 -4.393 0.718 1.00 90.31 389 TYR A CA 1
ATOM 2983 C C . TYR A 1 389 ? 11.033 -4.249 0.358 1.00 90.31 389 TYR A C 1
ATOM 2985 O O . TYR A 1 389 ? 11.374 -4.201 -0.816 1.00 90.31 389 TYR A O 1
ATOM 2993 N N . ALA A 1 390 ? 11.915 -4.176 1.359 1.00 91.12 390 ALA A N 1
ATOM 2994 C CA . ALA A 1 390 ? 13.340 -3.988 1.116 1.00 91.12 390 ALA A CA 1
ATOM 2995 C C . ALA A 1 390 ? 13.948 -5.161 0.334 1.00 91.12 390 ALA A C 1
ATOM 2997 O O . ALA A 1 390 ? 14.752 -4.934 -0.567 1.00 91.12 390 ALA A O 1
ATOM 2998 N N . ASP A 1 391 ? 13.543 -6.388 0.652 1.00 89.69 391 ASP A N 1
ATOM 2999 C CA . ASP A 1 391 ? 14.067 -7.597 0.020 1.00 89.69 391 ASP A CA 1
ATOM 3000 C C . ASP A 1 391 ? 13.461 -7.785 -1.369 1.00 89.69 391 ASP A C 1
ATOM 3002 O O . ASP A 1 391 ? 14.190 -8.023 -2.331 1.00 89.69 391 ASP A O 1
ATOM 3006 N N . TRP A 1 392 ? 12.160 -7.522 -1.523 1.00 89.38 392 TRP A N 1
ATOM 3007 C CA . TRP A 1 392 ? 11.526 -7.455 -2.837 1.00 89.38 392 TRP A CA 1
ATOM 3008 C C . TRP A 1 392 ? 12.190 -6.416 -3.739 1.00 89.38 392 TRP A C 1
ATOM 3010 O O . TRP A 1 392 ? 12.527 -6.730 -4.872 1.00 89.38 392 TRP A O 1
ATOM 3020 N N . MET A 1 393 ? 12.462 -5.211 -3.241 1.00 91.50 393 MET A N 1
ATOM 3021 C CA . MET A 1 393 ? 13.125 -4.144 -4.001 1.00 91.50 393 MET A CA 1
ATOM 3022 C C . MET A 1 393 ? 14.588 -4.423 -4.348 1.00 91.50 393 MET A C 1
ATOM 3024 O O . MET A 1 393 ? 15.092 -3.843 -5.305 1.00 91.50 393 MET A O 1
ATOM 3028 N N . ARG A 1 394 ? 15.280 -5.275 -3.585 1.00 90.50 394 ARG A N 1
ATOM 3029 C CA . ARG A 1 394 ? 16.660 -5.690 -3.887 1.00 90.50 394 ARG A CA 1
ATOM 3030 C C . ARG A 1 394 ? 16.743 -6.942 -4.756 1.00 90.50 394 ARG A C 1
ATOM 3032 O O . ARG A 1 394 ? 17.804 -7.189 -5.315 1.00 90.50 394 ARG A O 1
ATOM 3039 N N . GLY A 1 395 ? 15.666 -7.714 -4.854 1.00 88.81 395 GLY A N 1
ATOM 3040 C CA . GLY A 1 395 ? 15.590 -8.902 -5.696 1.00 88.81 395 GLY A CA 1
ATOM 3041 C C . GLY A 1 395 ? 14.486 -8.765 -6.750 1.00 88.81 395 GLY A C 1
ATOM 3042 O O . GLY A 1 395 ? 14.708 -8.088 -7.750 1.00 88.81 395 GLY A O 1
ATOM 3043 N N . PRO A 1 396 ? 13.302 -9.369 -6.549 1.00 83.25 396 PRO A N 1
ATOM 3044 C CA . PRO A 1 396 ? 12.228 -9.446 -7.549 1.00 83.25 396 PRO A CA 1
ATOM 3045 C C . PRO A 1 396 ? 11.843 -8.126 -8.248 1.00 83.25 396 PRO A C 1
ATOM 3047 O O . PRO A 1 396 ? 11.569 -8.117 -9.443 1.00 83.25 396 PRO A O 1
ATOM 3050 N N . LEU A 1 397 ? 11.826 -7.002 -7.526 1.00 85.69 397 LEU A N 1
ATOM 3051 C CA . LEU A 1 397 ? 11.493 -5.667 -8.042 1.00 85.69 397 LEU A CA 1
ATOM 3052 C C . LEU A 1 397 ? 12.719 -4.841 -8.450 1.00 85.69 397 LEU A C 1
ATOM 3054 O O . LEU A 1 397 ? 12.540 -3.690 -8.846 1.00 85.69 397 LEU A O 1
ATOM 3058 N N . ALA A 1 398 ? 13.940 -5.371 -8.354 1.00 86.00 398 ALA A N 1
ATOM 3059 C CA . ALA A 1 398 ? 15.156 -4.599 -8.606 1.00 86.00 398 ALA A CA 1
ATOM 3060 C C . ALA A 1 398 ? 15.179 -4.010 -10.023 1.00 86.00 398 ALA A C 1
ATOM 3062 O O . ALA A 1 398 ? 15.391 -2.810 -10.167 1.00 86.00 398 ALA A O 1
ATOM 3063 N N . GLU A 1 399 ? 14.850 -4.799 -11.055 1.00 81.31 399 GLU A N 1
ATOM 3064 C CA . GLU A 1 399 ? 14.809 -4.308 -12.445 1.00 81.31 399 GLU A CA 1
ATOM 3065 C C . GLU A 1 399 ? 13.757 -3.201 -12.623 1.00 81.31 399 GLU A C 1
ATOM 3067 O O . GLU A 1 399 ? 14.018 -2.189 -13.271 1.00 81.31 399 GLU A O 1
ATOM 3072 N N . ILE A 1 400 ? 12.578 -3.343 -12.005 1.00 84.50 400 ILE A N 1
ATOM 3073 C CA . ILE A 1 400 ? 11.510 -2.334 -12.080 1.00 84.50 400 ILE A CA 1
ATOM 3074 C C . ILE A 1 400 ? 11.943 -1.049 -11.371 1.00 84.50 400 ILE A C 1
ATOM 3076 O O . ILE A 1 400 ? 11.732 0.053 -11.887 1.00 84.50 400 ILE A O 1
ATOM 3080 N N . LEU A 1 401 ? 12.558 -1.173 -10.194 1.00 91.19 401 LEU A N 1
ATOM 3081 C CA . LEU A 1 401 ? 13.111 -0.041 -9.468 1.00 91.19 401 LEU A CA 1
ATOM 3082 C C . LEU A 1 401 ? 14.171 0.658 -10.322 1.00 91.19 401 LEU A C 1
ATOM 3084 O O . LEU A 1 401 ? 14.064 1.863 -10.542 1.00 91.19 401 LEU A O 1
ATOM 3088 N N . GLU A 1 402 ? 15.148 -0.079 -10.843 1.00 85.62 402 GLU A N 1
ATOM 3089 C CA . GLU A 1 402 ? 16.235 0.450 -11.669 1.00 85.62 402 GLU A CA 1
ATOM 3090 C C . GLU A 1 402 ? 15.721 1.137 -12.936 1.00 85.62 402 GLU A C 1
ATOM 3092 O O . GLU A 1 402 ? 16.142 2.258 -13.226 1.00 85.62 402 GLU A O 1
ATOM 3097 N N . ASP A 1 403 ? 14.775 0.535 -13.660 1.00 83.25 403 ASP A N 1
ATOM 3098 C CA . ASP A 1 403 ? 14.224 1.112 -14.888 1.00 83.25 403 ASP A CA 1
ATOM 3099 C C . ASP A 1 403 ? 13.441 2.401 -14.608 1.00 83.25 403 ASP A C 1
ATOM 3101 O O . ASP A 1 403 ? 13.710 3.453 -15.205 1.00 83.25 403 ASP A O 1
ATOM 3105 N N . THR A 1 404 ? 12.518 2.362 -13.640 1.00 88.19 404 THR A N 1
ATOM 3106 C CA . THR A 1 404 ? 11.652 3.505 -13.294 1.00 88.19 404 THR A CA 1
ATOM 3107 C C . THR A 1 404 ? 12.431 4.672 -12.695 1.00 88.19 404 THR A C 1
ATOM 3109 O O . THR A 1 404 ? 12.077 5.835 -12.907 1.00 88.19 404 THR A O 1
ATOM 3112 N N . THR A 1 405 ? 13.524 4.386 -11.991 1.00 93.00 405 THR A N 1
ATOM 3113 C CA . THR A 1 405 ? 14.365 5.396 -11.339 1.00 93.00 405 THR A CA 1
ATOM 3114 C C . THR A 1 405 ? 15.684 5.661 -12.070 1.00 93.00 405 THR A C 1
ATOM 3116 O O . THR A 1 405 ? 16.515 6.433 -11.582 1.00 93.00 405 THR A O 1
ATOM 3119 N N . SER A 1 406 ? 15.866 5.101 -13.272 1.00 90.75 406 SER A N 1
ATOM 3120 C CA . SER A 1 406 ? 17.041 5.360 -14.104 1.00 90.75 406 SER A CA 1
ATOM 3121 C C . SER A 1 406 ? 17.159 6.846 -14.443 1.00 90.75 406 SER A C 1
ATOM 3123 O O . SER A 1 406 ? 16.163 7.561 -14.598 1.00 90.75 406 SER A O 1
ATOM 3125 N N . ALA A 1 407 ? 18.389 7.332 -14.638 1.00 91.19 407 ALA A N 1
ATOM 3126 C CA . ALA A 1 407 ? 18.614 8.733 -14.994 1.00 91.19 407 ALA A CA 1
ATOM 3127 C C . ALA A 1 407 ? 17.833 9.147 -16.256 1.00 91.19 407 ALA A C 1
ATOM 3129 O O . ALA A 1 407 ? 17.332 10.271 -16.334 1.00 91.19 407 ALA A O 1
ATOM 3130 N N . LYS A 1 408 ? 17.684 8.221 -17.215 1.00 86.75 408 LYS A N 1
ATOM 3131 C CA . LYS A 1 408 ? 16.883 8.403 -18.428 1.00 86.75 408 LYS A CA 1
ATOM 3132 C C . LYS A 1 408 ? 15.396 8.532 -18.096 1.00 86.75 408 LYS A C 1
ATOM 3134 O O . LYS A 1 408 ? 14.797 9.531 -18.489 1.00 86.75 408 LYS A O 1
ATOM 3139 N N . SER A 1 409 ? 14.815 7.572 -17.376 1.00 83.88 409 SER A N 1
ATOM 3140 C CA . SER A 1 409 ? 13.387 7.573 -17.026 1.00 83.88 409 SER A CA 1
ATOM 3141 C C . SER A 1 409 ? 13.014 8.790 -16.185 1.00 83.88 409 SER A C 1
ATOM 3143 O O . SER A 1 409 ? 12.076 9.511 -16.529 1.00 83.88 409 SER A O 1
ATOM 3145 N N . VAL A 1 410 ? 13.822 9.111 -15.171 1.00 90.81 410 VAL A N 1
ATOM 3146 C CA . VAL A 1 410 ? 13.630 10.284 -14.307 1.00 90.81 410 VAL A CA 1
ATOM 3147 C C . VAL A 1 410 ? 13.697 11.585 -15.106 1.00 90.81 410 VAL A C 1
ATOM 3149 O O . VAL A 1 410 ? 12.799 12.427 -14.998 1.00 90.81 410 VAL A O 1
ATOM 3152 N N . ALA A 1 411 ? 14.716 11.751 -15.957 1.00 87.44 411 ALA A N 1
ATOM 3153 C CA . ALA A 1 411 ? 14.835 12.938 -16.803 1.00 87.44 411 ALA A CA 1
ATOM 3154 C C . ALA A 1 411 ? 13.657 13.063 -17.782 1.00 87.44 411 ALA A C 1
ATOM 3156 O O . ALA A 1 411 ? 13.159 14.164 -18.017 1.00 87.44 411 ALA A O 1
ATOM 3157 N N . GLN A 1 412 ? 13.184 11.940 -18.326 1.00 84.00 412 GLN A N 1
ATOM 3158 C CA . GLN A 1 412 ? 12.068 11.901 -19.269 1.00 84.00 412 GLN A CA 1
ATOM 3159 C C . GLN A 1 412 ? 10.704 12.133 -18.598 1.00 84.00 412 GLN A C 1
ATOM 3161 O O . GLN A 1 412 ? 9.761 12.564 -19.268 1.00 84.00 412 GLN A O 1
ATOM 3166 N N . ALA A 1 413 ? 10.563 11.812 -17.311 1.00 87.44 413 ALA A N 1
ATOM 3167 C CA . ALA A 1 413 ? 9.385 12.132 -16.510 1.00 87.44 413 ALA A CA 1
ATOM 3168 C C . ALA A 1 413 ? 9.360 13.617 -16.112 1.00 87.44 413 ALA A C 1
ATOM 3170 O O . ALA A 1 413 ? 8.292 14.222 -16.048 1.00 87.44 413 ALA A O 1
ATOM 3171 N N . GLY A 1 414 ? 10.532 14.213 -15.864 1.00 90.69 414 GLY A N 1
ATOM 3172 C CA . GLY A 1 414 ? 10.693 15.641 -15.569 1.00 90.69 414 GLY A CA 1
ATOM 3173 C C . GLY A 1 414 ? 10.255 16.071 -14.161 1.00 90.69 414 GLY A C 1
ATOM 3174 O O . GLY A 1 414 ? 10.345 17.256 -13.831 1.00 90.69 414 GLY A O 1
ATOM 3175 N N . LEU A 1 415 ? 9.805 15.129 -13.325 1.00 91.88 415 LEU A N 1
ATOM 3176 C CA . LEU A 1 415 ? 9.347 15.392 -11.956 1.00 91.88 415 LEU A CA 1
ATOM 3177 C C . LEU A 1 415 ? 10.504 15.518 -10.961 1.00 91.88 415 LEU A C 1
ATOM 3179 O O . LEU A 1 415 ? 10.496 16.405 -10.106 1.00 91.88 415 LEU A O 1
ATOM 3183 N N . PHE A 1 416 ? 11.516 14.662 -11.089 1.00 96.62 416 PHE A N 1
ATOM 3184 C CA . PHE A 1 416 ? 12.607 14.564 -10.123 1.00 96.62 416 PHE A CA 1
ATOM 3185 C C . PHE A 1 416 ? 13.964 14.906 -10.741 1.00 96.62 416 PHE A C 1
ATOM 3187 O O . PHE A 1 416 ? 14.133 14.900 -11.961 1.00 96.62 416 PHE A O 1
ATOM 3194 N N . ASP A 1 417 ? 14.930 15.245 -9.891 1.00 96.69 417 ASP A N 1
ATOM 3195 C CA . ASP A 1 417 ? 16.324 15.432 -10.278 1.00 96.69 417 ASP A CA 1
ATOM 3196 C C . ASP A 1 417 ? 17.037 14.066 -10.388 1.00 96.69 417 ASP A C 1
ATOM 3198 O O . ASP A 1 417 ? 17.105 13.338 -9.392 1.00 96.69 417 ASP A O 1
ATOM 3202 N N . PRO A 1 418 ? 17.592 13.701 -11.563 1.00 96.44 418 PRO A N 1
ATOM 3203 C CA . PRO A 1 418 ? 18.226 12.397 -11.763 1.00 96.44 418 PRO A CA 1
ATOM 3204 C C . PRO A 1 418 ? 19.364 12.088 -10.784 1.00 96.44 418 PRO A C 1
ATOM 3206 O O . PRO A 1 418 ? 19.494 10.949 -10.344 1.00 96.44 418 PRO A O 1
ATOM 3209 N N . ALA A 1 419 ? 20.179 13.083 -10.416 1.00 96.69 419 ALA A N 1
ATOM 3210 C CA . ALA A 1 419 ? 21.302 12.871 -9.505 1.00 96.69 419 ALA A CA 1
ATOM 3211 C C . ALA A 1 419 ? 20.818 12.668 -8.063 1.00 96.69 419 ALA A C 1
ATOM 3213 O O . ALA A 1 419 ? 21.369 11.848 -7.326 1.00 96.69 419 ALA A O 1
ATOM 3214 N N . ALA A 1 420 ? 19.768 13.386 -7.658 1.00 97.19 420 ALA A N 1
ATOM 3215 C CA . ALA A 1 420 ? 19.151 13.199 -6.354 1.00 97.19 420 ALA A CA 1
ATOM 3216 C C . ALA A 1 420 ? 18.483 11.817 -6.224 1.00 97.19 420 ALA A C 1
ATOM 3218 O O . ALA A 1 420 ? 18.661 11.167 -5.195 1.00 97.19 420 ALA A O 1
ATOM 3219 N N . VAL A 1 421 ? 17.786 11.344 -7.266 1.00 97.81 421 VAL A N 1
ATOM 3220 C CA . VAL A 1 421 ? 17.190 9.994 -7.299 1.00 97.81 421 VAL A CA 1
ATOM 3221 C C . VAL A 1 421 ? 18.268 8.907 -7.289 1.00 97.81 421 VAL A C 1
ATOM 3223 O O . VAL A 1 421 ? 18.198 7.995 -6.469 1.00 97.81 421 VAL A O 1
ATOM 3226 N N . ALA A 1 422 ? 19.318 9.045 -8.106 1.00 97.06 422 ALA A N 1
ATOM 3227 C CA . ALA A 1 422 ? 20.437 8.101 -8.113 1.00 97.06 422 ALA A CA 1
ATOM 3228 C C . ALA A 1 422 ? 21.098 7.973 -6.729 1.00 97.06 422 ALA A C 1
ATOM 3230 O O . ALA A 1 422 ? 21.418 6.869 -6.292 1.00 97.06 422 ALA A O 1
ATOM 3231 N N . ARG A 1 423 ? 21.240 9.089 -5.998 1.00 97.38 423 ARG A N 1
ATOM 3232 C CA . ARG A 1 423 ? 21.731 9.081 -4.613 1.00 97.38 423 ARG A CA 1
ATOM 3233 C C . ARG A 1 423 ? 20.787 8.333 -3.667 1.00 97.38 423 ARG A C 1
ATOM 3235 O O . ARG A 1 423 ? 21.268 7.585 -2.824 1.00 97.38 423 ARG A O 1
ATOM 3242 N N . VAL A 1 424 ? 19.468 8.512 -3.796 1.00 97.81 424 VAL A N 1
ATOM 3243 C CA . VAL A 1 424 ? 18.487 7.768 -2.981 1.00 97.81 424 VAL A CA 1
ATOM 3244 C C . VAL A 1 424 ? 18.636 6.263 -3.190 1.00 97.81 424 VAL A C 1
ATOM 3246 O O . VAL A 1 424 ? 18.679 5.532 -2.203 1.00 97.81 424 VAL A O 1
ATOM 3249 N N . ASN A 1 425 ? 18.772 5.814 -4.438 1.00 97.06 425 ASN A N 1
ATOM 3250 C CA . ASN A 1 425 ? 18.958 4.397 -4.745 1.00 97.06 425 ASN A CA 1
ATOM 3251 C C . ASN A 1 425 ? 20.289 3.869 -4.207 1.00 97.06 425 ASN A C 1
ATOM 3253 O O . ASN A 1 425 ? 20.305 2.849 -3.525 1.00 97.06 425 ASN A O 1
ATOM 3257 N N . ALA A 1 426 ? 21.395 4.581 -4.446 1.00 96.81 426 ALA A N 1
ATOM 3258 C CA . ALA A 1 426 ? 22.710 4.182 -3.949 1.00 96.81 426 ALA A CA 1
ATOM 3259 C C . ALA A 1 426 ? 22.720 4.032 -2.417 1.00 96.81 426 ALA A C 1
ATOM 3261 O O . ALA A 1 426 ? 23.213 3.037 -1.893 1.00 96.81 426 ALA A O 1
ATOM 3262 N N . GLU A 1 427 ? 22.113 4.983 -1.702 1.00 96.88 427 GLU A N 1
ATOM 3263 C CA . GLU A 1 427 ? 22.007 4.937 -0.242 1.00 96.88 427 GLU A CA 1
ATOM 3264 C C . GLU A 1 427 ? 21.032 3.845 0.251 1.00 96.88 427 GLU A C 1
ATOM 3266 O O . GLU A 1 427 ? 21.193 3.315 1.347 1.00 96.88 427 GLU A O 1
ATOM 3271 N N . PHE A 1 428 ? 20.021 3.465 -0.533 1.00 96.94 428 PHE A N 1
ATOM 3272 C CA . PHE A 1 428 ? 19.154 2.327 -0.205 1.00 96.94 428 PHE A CA 1
ATOM 3273 C C . PHE A 1 428 ? 19.878 0.983 -0.364 1.00 96.94 428 PHE A C 1
ATOM 3275 O O . PHE A 1 428 ? 19.831 0.145 0.543 1.00 96.94 428 PHE A O 1
ATOM 3282 N N . HIS A 1 429 ? 20.587 0.786 -1.480 1.00 92.88 429 HIS A N 1
ATOM 3283 C CA . HIS A 1 429 ? 21.379 -0.425 -1.713 1.00 92.88 429 HIS A CA 1
ATOM 3284 C C . HIS A 1 429 ? 22.541 -0.547 -0.720 1.00 92.88 429 HIS A C 1
ATOM 3286 O O . HIS A 1 429 ? 22.856 -1.651 -0.287 1.00 92.88 429 HIS A O 1
ATOM 3292 N N . GLY A 1 430 ? 23.124 0.577 -0.290 1.00 93.12 430 GLY A N 1
ATOM 3293 C CA . GLY A 1 430 ? 24.138 0.610 0.765 1.00 93.12 430 GLY A CA 1
ATOM 3294 C C . GLY A 1 430 ? 23.593 0.494 2.197 1.00 93.12 430 GLY A C 1
ATOM 3295 O O . GLY A 1 430 ? 24.382 0.483 3.140 1.00 93.12 430 GLY A O 1
ATOM 3296 N N . GLY A 1 431 ? 22.270 0.416 2.387 1.00 92.19 431 GLY A N 1
ATOM 3297 C CA . GLY A 1 431 ? 21.636 0.266 3.703 1.00 92.19 431 GLY A CA 1
ATOM 3298 C C . GLY A 1 431 ? 21.568 1.546 4.546 1.00 92.19 431 GLY A C 1
ATOM 3299 O O . GLY A 1 431 ? 21.223 1.483 5.722 1.00 92.19 431 GLY A O 1
ATOM 3300 N N . GLN A 1 432 ? 21.871 2.714 3.971 1.00 93.12 432 GLN A N 1
ATOM 3301 C CA . GLN A 1 432 ? 21.780 4.014 4.649 1.00 93.12 432 GLN A CA 1
ATOM 3302 C C . GLN A 1 432 ? 20.384 4.654 4.564 1.00 93.12 432 GLN A C 1
ATOM 3304 O O . GLN A 1 432 ? 20.133 5.668 5.218 1.00 93.12 432 GLN A O 1
ATOM 3309 N N . ARG A 1 433 ? 19.467 4.094 3.763 1.00 92.31 433 ARG A N 1
ATOM 3310 C CA . ARG A 1 433 ? 18.082 4.572 3.631 1.00 92.31 433 ARG A CA 1
ATOM 3311 C C . ARG A 1 433 ? 17.039 3.471 3.805 1.00 92.31 433 ARG A C 1
ATOM 3313 O O . ARG A 1 433 ? 17.283 2.334 3.403 1.00 92.31 433 ARG A O 1
ATOM 3320 N N . PRO A 1 434 ? 15.850 3.817 4.335 1.00 93.25 434 PRO A N 1
ATOM 3321 C CA . PRO A 1 434 ? 14.726 2.893 4.391 1.00 93.25 434 PRO A CA 1
ATOM 3322 C C . PRO A 1 434 ? 14.158 2.626 2.990 1.00 93.25 434 PRO A C 1
ATOM 3324 O O . PRO A 1 434 ? 14.261 3.465 2.092 1.00 93.25 434 PRO A O 1
ATOM 3327 N N . TRP A 1 435 ? 13.493 1.480 2.832 1.00 94.00 435 TRP A N 1
ATOM 3328 C CA . TRP A 1 435 ? 12.840 1.056 1.585 1.00 94.00 435 TRP A CA 1
ATOM 3329 C C . TRP A 1 435 ? 11.778 2.045 1.085 1.00 94.00 435 TRP A C 1
ATOM 3331 O O . TRP A 1 435 ? 11.606 2.212 -0.120 1.00 94.00 435 TRP A O 1
ATOM 3341 N N . SER A 1 436 ? 11.103 2.755 1.995 1.00 94.69 436 SER A N 1
ATOM 3342 C CA . SER A 1 436 ? 9.983 3.651 1.673 1.00 94.69 436 SER A CA 1
ATOM 3343 C C . SER A 1 436 ? 10.375 4.807 0.748 1.00 94.69 436 SER A C 1
ATOM 3345 O O . SER A 1 436 ? 9.539 5.322 0.008 1.00 94.69 436 SER A O 1
ATOM 3347 N N . HIS A 1 437 ? 11.652 5.198 0.753 1.00 96.81 437 HIS A N 1
ATOM 3348 C CA . HIS A 1 437 ? 12.176 6.290 -0.061 1.00 96.81 437 HIS A CA 1
ATOM 3349 C C . HIS A 1 437 ? 12.218 5.936 -1.560 1.00 96.81 437 HIS A C 1
ATOM 3351 O O . HIS A 1 437 ? 11.493 6.569 -2.333 1.00 96.81 437 HIS A O 1
ATOM 3357 N N . PRO A 1 438 ? 13.020 4.949 -2.009 1.00 97.50 438 PRO A N 1
ATOM 3358 C CA . PRO A 1 438 ? 12.998 4.519 -3.407 1.00 97.50 438 PRO A CA 1
ATOM 3359 C C . PRO A 1 438 ? 11.631 3.960 -3.816 1.00 97.50 438 PRO A C 1
ATOM 3361 O O . PRO A 1 438 ? 11.225 4.149 -4.961 1.00 97.50 438 PRO A O 1
ATOM 3364 N N . TRP A 1 439 ? 10.882 3.363 -2.881 1.00 97.19 439 TRP A N 1
ATOM 3365 C CA . TRP A 1 439 ? 9.532 2.870 -3.140 1.00 97.19 439 TRP A CA 1
ATOM 3366 C C . TRP A 1 439 ? 8.610 4.001 -3.591 1.00 97.19 439 TRP A C 1
ATOM 3368 O O . TRP A 1 439 ? 8.014 3.911 -4.658 1.00 97.19 439 TRP A O 1
ATOM 3378 N N . LEU A 1 440 ? 8.554 5.115 -2.850 1.00 97.31 440 LEU A N 1
ATOM 3379 C CA . LEU A 1 440 ? 7.708 6.251 -3.224 1.00 97.31 440 LEU A CA 1
ATOM 3380 C C . LEU A 1 440 ? 8.049 6.800 -4.614 1.00 97.31 440 LEU A C 1
ATOM 3382 O O . LEU A 1 440 ? 7.150 7.182 -5.363 1.00 97.31 440 LEU A O 1
ATOM 3386 N N . LEU A 1 441 ? 9.338 6.849 -4.964 1.00 97.50 441 LEU A N 1
ATOM 3387 C CA . LEU A 1 441 ? 9.791 7.323 -6.274 1.00 97.50 441 LEU A CA 1
ATOM 3388 C C . LEU A 1 441 ? 9.348 6.372 -7.393 1.00 97.50 441 LEU A C 1
ATOM 3390 O O . LEU A 1 441 ? 8.758 6.829 -8.373 1.00 97.50 441 LEU A O 1
ATOM 3394 N N . MET A 1 442 ? 9.562 5.067 -7.207 1.00 95.94 442 MET A N 1
ATOM 3395 C CA . MET A 1 442 ? 9.131 4.016 -8.131 1.00 95.94 442 MET A CA 1
ATOM 3396 C C . MET A 1 442 ? 7.609 4.026 -8.321 1.00 95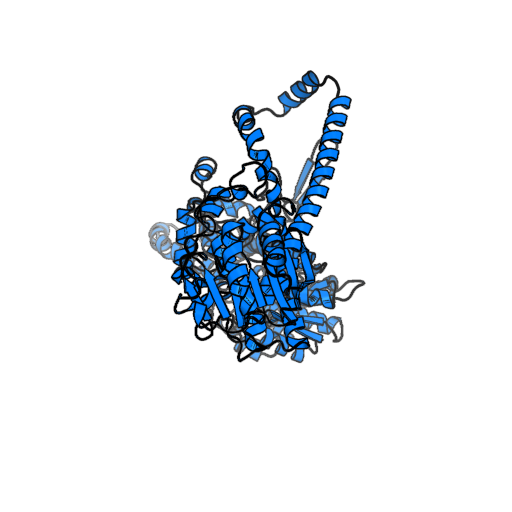.94 442 MET A C 1
ATOM 3398 O O . MET A 1 442 ? 7.134 4.127 -9.449 1.00 95.94 442 MET A O 1
ATOM 3402 N N . ILE A 1 443 ? 6.830 4.000 -7.234 1.00 95.44 443 ILE A N 1
ATOM 3403 C CA . ILE A 1 443 ? 5.360 4.010 -7.288 1.00 95.44 443 ILE A CA 1
ATOM 3404 C C . ILE A 1 443 ? 4.837 5.286 -7.943 1.00 95.44 443 ILE A C 1
ATOM 3406 O O . ILE A 1 443 ? 3.888 5.226 -8.721 1.00 95.44 443 ILE A O 1
ATOM 3410 N N . THR A 1 444 ? 5.461 6.439 -7.687 1.00 94.94 444 THR A N 1
ATOM 3411 C CA . THR A 1 444 ? 5.075 7.690 -8.354 1.00 94.94 444 THR A CA 1
ATOM 3412 C C . THR A 1 444 ? 5.263 7.595 -9.864 1.00 94.94 444 THR A C 1
ATOM 3414 O O . THR A 1 444 ? 4.372 7.996 -10.615 1.00 94.94 444 THR A O 1
ATOM 3417 N N . GLU A 1 445 ? 6.400 7.070 -10.322 1.00 92.50 445 GLU A N 1
ATOM 3418 C CA . GLU A 1 445 ? 6.667 6.933 -11.753 1.00 92.50 445 GLU A CA 1
ATOM 3419 C C . GLU A 1 445 ? 5.754 5.889 -12.403 1.00 92.50 445 GLU A C 1
ATOM 3421 O O . GLU A 1 445 ? 5.154 6.177 -13.437 1.00 92.50 445 GLU A O 1
ATOM 3426 N N . LEU A 1 446 ? 5.566 4.726 -11.778 1.00 90.06 446 LEU A N 1
ATOM 3427 C CA . LEU A 1 446 ? 4.660 3.685 -12.270 1.00 90.06 446 LEU A CA 1
ATOM 3428 C C . LEU A 1 446 ? 3.210 4.175 -12.332 1.00 90.06 446 LEU A C 1
ATOM 3430 O O . LEU A 1 446 ? 2.531 3.985 -13.343 1.00 90.06 446 LEU A O 1
ATOM 3434 N N . TRP A 1 447 ? 2.742 4.875 -11.296 1.00 91.81 447 TRP A N 1
ATOM 3435 C CA . TRP A 1 447 ? 1.420 5.496 -11.300 1.00 91.81 447 TRP A CA 1
ATOM 3436 C C . TRP A 1 447 ? 1.313 6.524 -12.431 1.00 91.81 447 TRP A C 1
ATOM 3438 O O . TRP A 1 447 ? 0.369 6.478 -13.222 1.00 91.81 447 TRP A O 1
ATOM 3448 N N . ARG A 1 448 ? 2.313 7.400 -12.599 1.00 88.81 448 ARG A N 1
ATOM 3449 C CA . ARG A 1 448 ? 2.337 8.392 -13.684 1.00 88.81 448 ARG A CA 1
ATOM 3450 C C . ARG A 1 448 ? 2.300 7.727 -15.059 1.00 88.81 448 ARG A C 1
ATOM 3452 O O . ARG A 1 448 ? 1.577 8.199 -15.936 1.00 88.81 448 ARG A O 1
ATOM 3459 N N . GLN A 1 449 ? 3.061 6.655 -15.264 1.00 82.06 449 GLN A N 1
ATOM 3460 C CA . GLN A 1 449 ? 3.042 5.882 -16.504 1.00 82.06 449 GLN A CA 1
ATOM 3461 C C . GLN A 1 449 ? 1.655 5.280 -16.741 1.00 82.06 449 GLN A C 1
ATOM 3463 O O . GLN A 1 449 ? 1.098 5.488 -17.814 1.00 82.06 449 GLN A O 1
ATOM 3468 N N . SER A 1 450 ? 1.044 4.668 -15.721 1.00 81.00 450 SER A N 1
ATOM 3469 C CA . SER A 1 450 ? -0.296 4.071 -15.824 1.00 81.00 450 SER A CA 1
ATOM 3470 C C . SER A 1 450 ? -1.415 5.072 -16.154 1.00 81.00 450 SER A C 1
ATOM 3472 O O . SER A 1 450 ? -2.439 4.675 -16.698 1.00 81.00 450 SER A O 1
ATOM 3474 N N . ARG A 1 451 ? -1.238 6.368 -15.841 1.00 73.75 451 ARG A N 1
ATOM 3475 C CA . ARG A 1 451 ? -2.252 7.422 -16.059 1.00 73.75 451 ARG A CA 1
ATOM 3476 C C . ARG A 1 451 ? -1.969 8.348 -17.246 1.00 73.75 451 ARG A C 1
ATOM 3478 O O . ARG A 1 451 ? -2.899 8.926 -17.801 1.00 73.75 451 ARG A O 1
ATOM 3485 N N . PHE A 1 452 ? -0.703 8.546 -17.626 1.00 59.19 452 PHE A N 1
ATOM 3486 C CA . PHE A 1 452 ? -0.294 9.608 -18.564 1.00 59.19 452 PHE A CA 1
ATOM 3487 C C . PHE A 1 452 ? 0.555 9.134 -19.751 1.00 59.19 452 PHE A C 1
ATOM 3489 O O . PHE A 1 452 ? 1.083 9.975 -20.491 1.00 59.19 452 PHE A O 1
ATOM 3496 N N . TRP A 1 453 ? 0.667 7.822 -19.987 1.00 40.91 453 TRP A N 1
ATOM 3497 C CA . TRP A 1 453 ? 1.335 7.262 -21.173 1.00 40.91 453 TRP A CA 1
ATOM 3498 C C . TRP A 1 453 ? 0.826 7.879 -22.496 1.00 40.91 453 TRP A C 1
ATOM 3500 O O . TRP A 1 453 ? 1.606 8.112 -23.420 1.00 40.91 453 TRP A O 1
ATOM 3510 N N . HIS A 1 454 ? -0.440 8.311 -22.550 1.00 40.03 454 HIS A N 1
ATOM 3511 C CA . HIS A 1 454 ? -1.073 8.881 -23.749 1.00 40.03 454 HIS A CA 1
ATOM 3512 C C . HIS A 1 454 ? -0.619 10.299 -24.164 1.00 40.03 454 HIS A C 1
ATOM 3514 O O . HIS A 1 454 ? -0.971 10.749 -25.255 1.00 40.03 454 HIS A O 1
ATOM 3520 N N . ARG A 1 455 ? 0.175 11.037 -23.363 1.00 38.94 455 ARG A N 1
ATOM 3521 C CA . ARG A 1 455 ? 0.564 12.435 -23.691 1.00 38.94 455 ARG A CA 1
ATOM 3522 C C . ARG A 1 455 ? 1.907 12.612 -24.415 1.00 38.94 455 ARG A C 1
ATOM 3524 O O . ARG A 1 455 ? 2.205 13.724 -24.860 1.00 38.94 455 ARG A O 1
ATOM 3531 N N . ARG A 1 456 ? 2.727 11.566 -24.587 1.00 36.31 456 ARG A N 1
ATOM 3532 C CA . ARG A 1 456 ? 4.050 11.708 -25.242 1.00 36.31 456 ARG A CA 1
ATOM 3533 C C . ARG A 1 456 ? 3.979 11.968 -26.756 1.00 36.31 456 ARG A C 1
ATOM 3535 O O . ARG A 1 456 ? 4.889 12.599 -27.288 1.00 36.31 456 ARG A O 1
ATOM 3542 N N . SER A 1 457 ? 2.882 11.618 -27.428 1.00 30.14 457 SER A N 1
ATOM 3543 C CA . SER A 1 457 ? 2.699 11.881 -28.870 1.00 30.14 457 SER A CA 1
ATOM 3544 C C . SER A 1 457 ? 2.179 13.293 -29.182 1.00 30.14 457 SER A C 1
ATOM 3546 O O . SER A 1 457 ? 2.332 13.782 -30.299 1.00 30.14 457 SER A O 1
ATOM 3548 N N . SER A 1 458 ? 1.595 13.985 -28.200 1.00 32.53 458 SER A N 1
ATOM 3549 C CA . SER A 1 458 ? 0.944 15.298 -28.362 1.00 32.53 458 SER A CA 1
ATOM 3550 C C . SER A 1 458 ? 1.758 16.473 -27.793 1.00 32.53 458 SER A C 1
ATOM 3552 O O . SER A 1 458 ? 1.474 17.635 -28.098 1.00 32.53 458 SER A O 1
ATOM 3554 N N . ALA A 1 459 ? 2.831 16.203 -27.040 1.00 32.91 459 ALA A N 1
ATOM 3555 C CA . ALA A 1 459 ? 3.654 17.227 -26.387 1.00 32.91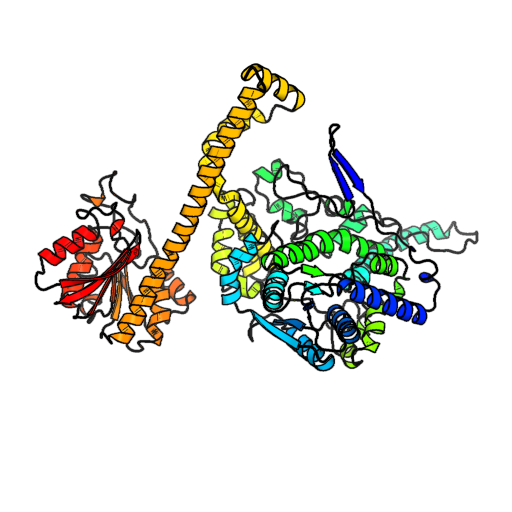 459 ALA A CA 1
ATOM 3556 C C . ALA A 1 459 ? 4.420 18.158 -27.354 1.00 32.91 459 ALA A C 1
ATOM 3558 O O . ALA A 1 459 ? 4.737 19.289 -26.981 1.00 32.91 459 ALA A O 1
ATOM 3559 N N . LYS A 1 460 ? 4.660 17.753 -28.613 1.00 30.30 460 LYS A N 1
ATOM 3560 C CA . LYS A 1 460 ? 5.308 18.625 -29.616 1.00 30.30 460 LYS A CA 1
ATOM 3561 C C . LYS A 1 460 ? 4.389 19.712 -30.192 1.00 30.30 460 LYS A C 1
ATOM 3563 O O . LYS A 1 460 ? 4.905 20.722 -30.657 1.00 30.30 460 LYS A O 1
ATOM 3568 N N . LEU A 1 461 ? 3.060 19.568 -30.130 1.00 28.75 461 LEU A N 1
ATOM 3569 C CA . LEU A 1 461 ? 2.132 20.597 -30.635 1.00 28.75 461 LEU A CA 1
ATOM 3570 C C . LEU A 1 461 ? 1.668 21.592 -29.561 1.00 28.75 461 LEU A C 1
ATOM 3572 O O . LEU A 1 461 ? 1.314 22.724 -29.885 1.00 28.75 461 LEU A O 1
ATOM 3576 N N . VAL A 1 462 ? 1.671 21.189 -28.289 1.00 35.09 462 VAL A N 1
ATOM 3577 C CA . VAL A 1 462 ? 1.146 22.020 -27.193 1.00 35.09 462 VAL A CA 1
ATOM 3578 C C . VAL A 1 462 ? 2.226 22.955 -26.631 1.00 35.09 462 VAL A C 1
ATOM 3580 O O . VAL A 1 462 ? 1.940 24.117 -26.358 1.00 35.09 462 VAL A O 1
ATOM 3583 N N . SER A 1 463 ? 3.494 22.527 -26.596 1.00 31.70 463 SER A N 1
ATOM 3584 C CA . SER A 1 463 ? 4.623 23.330 -26.088 1.00 31.70 463 SER A CA 1
ATOM 3585 C C . SER A 1 463 ? 4.822 24.677 -26.811 1.00 31.70 463 SER A C 1
ATOM 3587 O O . SER A 1 463 ? 5.219 25.649 -26.168 1.00 31.70 463 SER A O 1
ATOM 3589 N N . ALA A 1 464 ? 4.481 24.779 -28.101 1.00 27.69 464 ALA A N 1
ATOM 3590 C CA . ALA A 1 464 ? 4.590 26.031 -28.856 1.00 27.69 464 ALA A CA 1
ATOM 3591 C C . ALA A 1 464 ? 3.436 27.020 -28.588 1.00 27.69 464 ALA A C 1
ATOM 3593 O O . ALA A 1 464 ? 3.588 28.216 -28.824 1.00 27.69 464 ALA A O 1
ATOM 3594 N N . LYS A 1 465 ? 2.290 26.554 -28.068 1.00 34.66 465 LYS A N 1
ATOM 3595 C CA . LYS A 1 465 ? 1.148 27.418 -27.712 1.00 34.66 465 LYS A CA 1
ATOM 3596 C C . LYS A 1 465 ? 1.110 27.770 -26.228 1.00 34.66 465 LYS A C 1
ATOM 3598 O O . LYS A 1 465 ? 0.680 28.864 -25.880 1.00 34.66 465 LYS A O 1
ATOM 3603 N N . THR A 1 466 ? 1.615 26.906 -25.353 1.00 33.75 466 THR A N 1
ATOM 3604 C CA . THR A 1 466 ? 1.532 27.114 -23.902 1.00 33.75 466 THR A CA 1
ATOM 3605 C C . THR A 1 466 ? 2.402 28.279 -23.413 1.00 33.75 466 THR A C 1
ATOM 3607 O O . THR A 1 466 ? 1.982 29.014 -22.526 1.00 33.75 466 THR A O 1
ATOM 3610 N N . SER A 1 467 ? 3.541 28.563 -24.056 1.00 30.39 467 SER A N 1
ATOM 3611 C CA . SER A 1 467 ? 4.360 29.748 -23.731 1.00 30.39 467 SER A CA 1
ATOM 3612 C C . SER A 1 467 ? 3.661 31.086 -24.026 1.00 30.39 467 SER A C 1
ATOM 3614 O O . SER A 1 467 ? 4.048 32.099 -23.451 1.00 30.39 467 SER A O 1
ATOM 3616 N N . ALA A 1 468 ? 2.648 31.107 -24.897 1.00 28.23 468 ALA A N 1
ATOM 3617 C CA . ALA A 1 468 ? 1.862 32.306 -25.198 1.00 28.23 468 ALA A CA 1
ATOM 3618 C C . ALA A 1 468 ? 0.595 32.422 -24.328 1.00 28.23 468 ALA A C 1
ATOM 3620 O O . ALA A 1 468 ? -0.010 33.487 -24.261 1.00 28.23 468 ALA A O 1
ATOM 3621 N N . ILE A 1 469 ? 0.199 31.339 -23.649 1.00 32.91 469 ILE A N 1
ATOM 3622 C CA . ILE A 1 469 ? -1.019 31.262 -22.825 1.00 32.91 469 ILE A CA 1
ATOM 3623 C C . ILE A 1 469 ? -0.743 31.674 -21.365 1.00 32.91 469 ILE A C 1
ATOM 3625 O O . ILE A 1 469 ? -1.639 32.167 -20.682 1.00 32.91 469 ILE A O 1
ATOM 3629 N N . TYR A 1 470 ? 0.506 31.578 -20.893 1.00 30.31 470 TYR A N 1
ATOM 3630 C CA . TYR A 1 470 ? 0.873 31.877 -19.499 1.00 30.31 470 TYR A CA 1
ATOM 3631 C C . TYR A 1 470 ? 0.941 33.370 -19.115 1.00 30.31 470 TYR A C 1
ATOM 3633 O O . TYR A 1 470 ? 1.274 33.683 -17.974 1.00 30.31 470 TYR A O 1
ATOM 3641 N N . SER A 1 471 ? 0.564 34.302 -19.998 1.00 31.08 471 SER A N 1
ATOM 3642 C CA . SER A 1 471 ? 0.395 35.722 -19.639 1.00 31.08 471 SER A CA 1
ATOM 3643 C C . SER A 1 471 ? -1.065 36.164 -19.436 1.00 31.08 471 SER A C 1
ATOM 3645 O O . SER A 1 471 ? -1.309 37.347 -19.214 1.00 31.08 471 SER A O 1
ATOM 3647 N N . ALA A 1 472 ? -2.046 35.253 -19.444 1.00 28.92 472 ALA A N 1
ATOM 3648 C CA . ALA A 1 472 ? -3.466 35.614 -19.397 1.00 28.92 472 ALA A CA 1
ATOM 3649 C C . ALA A 1 472 ? -4.182 35.142 -18.115 1.00 28.92 472 ALA A C 1
ATOM 3651 O O . ALA A 1 472 ? -4.946 34.179 -18.116 1.00 28.92 472 ALA A O 1
ATOM 3652 N N . ARG A 1 473 ? -3.997 35.876 -17.012 1.00 39.78 473 ARG A N 1
ATOM 3653 C CA . ARG A 1 473 ? -4.983 35.917 -15.918 1.00 39.78 473 ARG A CA 1
ATOM 3654 C C . ARG A 1 473 ? -6.214 36.697 -16.403 1.00 39.78 473 ARG A C 1
ATOM 3656 O O . ARG A 1 473 ? -6.139 37.917 -16.451 1.00 39.78 473 ARG A O 1
ATOM 3663 N N . ASN A 1 474 ? -7.289 36.006 -16.798 1.00 36.47 474 ASN A N 1
ATOM 3664 C CA . ASN A 1 474 ? -8.697 36.457 -16.742 1.00 36.47 474 ASN A CA 1
ATOM 3665 C C . ASN A 1 474 ? -9.602 35.459 -17.488 1.00 36.47 474 ASN A C 1
ATOM 3667 O O . ASN A 1 474 ? -9.770 35.545 -18.706 1.00 36.47 474 ASN A O 1
ATOM 3671 N N . LEU A 1 475 ? -10.203 34.512 -16.762 1.00 37.62 475 LEU A N 1
ATOM 3672 C CA . LEU A 1 475 ? -11.116 33.517 -17.344 1.00 37.62 475 LEU A CA 1
ATOM 3673 C C . LEU A 1 475 ? -12.470 34.115 -17.780 1.00 37.62 475 LEU A C 1
ATOM 3675 O O . LEU A 1 475 ? -13.093 33.593 -18.699 1.00 37.62 475 LEU A O 1
ATOM 3679 N N . GLU A 1 476 ? -12.892 35.252 -17.219 1.00 41.12 476 GLU A N 1
ATOM 3680 C CA . GLU A 1 476 ? -14.117 35.950 -17.651 1.00 41.12 476 GLU A CA 1
ATOM 3681 C C . GLU A 1 476 ? -13.962 36.649 -19.013 1.00 41.12 476 GLU A C 1
ATOM 3683 O O . GLU A 1 476 ? -14.921 36.766 -19.772 1.00 41.12 476 GLU A O 1
ATOM 3688 N N . SER A 1 477 ? -12.743 37.047 -19.392 1.00 42.69 477 SER A N 1
ATOM 3689 C CA . SER A 1 477 ? -12.485 37.695 -20.685 1.00 42.69 477 SER A CA 1
ATOM 3690 C C . SER A 1 477 ? -12.398 36.701 -21.854 1.00 42.69 477 SER A C 1
ATOM 3692 O O . SER A 1 477 ? -12.598 37.092 -23.002 1.00 42.69 477 SER A O 1
ATOM 3694 N N . GLN A 1 478 ? -12.133 35.413 -21.596 1.00 43.16 478 GLN A N 1
ATOM 3695 C CA . GLN A 1 478 ? -11.963 34.404 -22.652 1.00 43.16 478 GLN A CA 1
ATOM 3696 C C . GLN A 1 478 ? -13.273 33.778 -23.139 1.00 43.16 478 GLN A C 1
ATOM 3698 O O . GLN A 1 478 ? -13.355 33.420 -24.315 1.00 43.16 478 GLN A O 1
ATOM 3703 N N . MET A 1 479 ? -14.320 33.719 -22.307 1.00 43.75 479 MET A N 1
ATOM 3704 C CA . MET A 1 479 ? -15.650 33.313 -22.785 1.00 43.75 479 MET A CA 1
ATOM 3705 C C . MET A 1 479 ? -16.176 34.284 -23.852 1.00 43.75 479 MET A C 1
ATOM 3707 O O . MET A 1 479 ? -16.642 33.842 -24.898 1.00 43.75 479 MET A O 1
ATOM 3711 N N . ALA A 1 480 ? -15.965 35.591 -23.667 1.00 48.34 480 ALA A N 1
ATOM 3712 C CA . ALA A 1 480 ? -16.333 36.617 -24.646 1.00 48.34 480 ALA A CA 1
ATOM 3713 C C . ALA A 1 480 ? -15.506 36.552 -25.949 1.00 48.34 480 ALA A C 1
ATOM 3715 O O . ALA A 1 480 ? -15.994 36.907 -27.021 1.00 48.34 480 ALA A O 1
ATOM 3716 N N . ILE A 1 481 ? -14.254 36.086 -25.885 1.00 50.06 481 ILE A N 1
ATOM 3717 C CA . ILE A 1 481 ? -13.383 35.915 -27.062 1.00 50.06 481 ILE A CA 1
ATOM 3718 C C . ILE A 1 481 ? -13.770 34.656 -27.851 1.00 50.06 481 ILE A C 1
ATOM 3720 O O . ILE A 1 481 ? -13.810 34.690 -29.080 1.00 50.06 481 ILE A O 1
ATOM 3724 N N . LEU A 1 482 ? -14.102 33.560 -27.165 1.00 44.31 482 LEU A N 1
ATOM 3725 C CA . LEU A 1 482 ? -14.539 32.310 -27.796 1.00 44.31 482 LEU A CA 1
ATOM 3726 C C . LEU A 1 482 ? -15.950 32.424 -28.395 1.00 44.31 482 LEU A C 1
ATOM 3728 O O . LEU A 1 482 ? -16.198 31.878 -29.472 1.00 44.31 482 LEU A O 1
ATOM 3732 N N . GLU A 1 483 ? -16.847 33.192 -27.771 1.00 49.97 483 GLU A N 1
ATOM 3733 C CA . GLU A 1 483 ? -18.144 33.547 -28.360 1.00 49.97 483 GLU A CA 1
ATOM 3734 C C . GLU A 1 483 ? -17.994 34.458 -29.590 1.00 49.97 483 GLU A C 1
ATOM 3736 O O . GLU A 1 483 ? -18.677 34.235 -30.591 1.00 49.97 483 GLU A O 1
ATOM 3741 N N . ASN A 1 484 ? -17.044 35.404 -29.581 1.00 51.12 484 ASN A N 1
ATOM 3742 C CA . ASN A 1 484 ? -16.742 36.258 -30.739 1.00 51.12 484 ASN A CA 1
ATOM 3743 C C . ASN A 1 484 ? -16.051 35.516 -31.900 1.00 51.12 484 ASN A C 1
ATOM 3745 O O . ASN A 1 484 ? -16.281 35.857 -33.058 1.00 51.12 484 ASN A O 1
ATOM 3749 N N . LEU A 1 485 ? -15.229 34.497 -31.625 1.00 49.69 485 LEU A N 1
ATOM 3750 C CA . LEU A 1 485 ? -14.525 33.716 -32.657 1.00 49.69 485 LEU A CA 1
ATOM 3751 C C . LEU A 1 485 ? -15.427 32.703 -33.380 1.00 49.69 485 LEU A C 1
ATOM 3753 O O . LEU A 1 485 ? -15.225 32.453 -34.568 1.00 49.69 485 LEU A O 1
ATOM 3757 N N . PHE A 1 486 ? -16.416 32.117 -32.693 1.00 53.44 486 PHE A N 1
ATOM 3758 C CA . PHE A 1 486 ? -17.269 31.056 -33.258 1.00 53.44 486 PHE A CA 1
ATOM 3759 C C . PHE A 1 486 ? -18.738 31.458 -33.460 1.00 53.44 486 PHE A C 1
ATOM 3761 O O . PHE A 1 486 ? -19.514 30.691 -34.041 1.00 53.44 486 PHE A O 1
ATOM 3768 N N . GLY A 1 487 ? -19.123 32.665 -33.035 1.00 48.69 487 GLY A N 1
ATOM 3769 C CA . GLY A 1 487 ? -20.361 33.363 -33.398 1.00 48.69 487 GLY A CA 1
ATOM 3770 C C . GLY A 1 487 ? -21.672 32.763 -32.873 1.00 48.69 487 GLY A C 1
ATOM 3771 O O . GLY A 1 487 ? -22.710 33.407 -32.973 1.00 48.69 487 GLY A O 1
ATOM 3772 N N . SER A 1 488 ? -21.675 31.541 -32.325 1.00 60.62 488 SER A N 1
ATOM 3773 C CA . SER A 1 488 ? -22.815 30.987 -31.584 1.00 60.62 488 SER A CA 1
ATOM 3774 C C . SER A 1 488 ? -22.412 29.791 -30.715 1.00 60.62 488 SER A C 1
ATOM 3776 O O . SER A 1 488 ? -21.653 28.918 -31.147 1.00 60.62 488 SER A O 1
ATOM 3778 N N . LYS A 1 489 ? -23.021 29.696 -29.529 1.00 52.88 489 LYS A N 1
ATOM 3779 C CA . LYS A 1 489 ? -22.903 28.577 -28.576 1.00 52.88 489 LYS A CA 1
ATOM 3780 C C . LYS A 1 489 ? -23.106 27.194 -29.221 1.00 52.88 489 LYS A C 1
ATOM 3782 O O . LYS A 1 489 ? -22.415 26.239 -28.889 1.00 52.88 489 LYS A O 1
ATOM 3787 N N . ARG A 1 490 ? -23.974 27.113 -30.234 1.00 57.38 490 ARG A N 1
ATOM 3788 C CA . ARG A 1 490 ? -24.314 25.875 -30.956 1.00 57.38 490 ARG A CA 1
ATOM 3789 C C . ARG A 1 490 ? -23.157 25.317 -31.800 1.00 57.38 490 ARG A C 1
ATOM 3791 O O . ARG A 1 490 ? -23.033 24.105 -31.941 1.00 57.38 490 ARG A O 1
ATOM 3798 N N . LYS A 1 491 ? -22.291 26.181 -32.350 1.00 53.72 491 LYS A N 1
ATOM 3799 C CA . LYS A 1 491 ? -21.085 25.756 -33.091 1.00 53.72 491 LYS A CA 1
ATOM 3800 C C . LYS A 1 491 ? -19.976 25.280 -32.155 1.00 53.72 491 LYS A C 1
ATOM 3802 O O . LYS A 1 491 ? -19.259 24.345 -32.499 1.00 53.72 491 LYS A O 1
ATOM 3807 N N . LEU A 1 492 ? -19.872 25.888 -30.974 1.00 52.22 492 LEU A N 1
ATOM 3808 C CA . LEU A 1 492 ? -18.934 25.472 -29.935 1.00 52.22 492 LEU A CA 1
ATOM 3809 C C . LEU A 1 492 ? -19.306 24.091 -29.372 1.00 52.22 492 LEU A C 1
ATOM 3811 O O . LEU A 1 492 ? -18.445 23.223 -29.278 1.00 52.22 492 LEU A O 1
ATOM 3815 N N . GLU A 1 493 ? -20.591 23.855 -29.094 1.00 55.34 493 GLU A N 1
ATOM 3816 C CA . GLU A 1 493 ? -21.105 22.546 -28.661 1.00 55.34 493 GLU A CA 1
ATOM 3817 C C . GLU A 1 493 ? -20.872 21.454 -29.719 1.00 55.34 493 GLU A C 1
ATOM 3819 O O . GLU A 1 493 ? -20.428 20.358 -29.384 1.00 55.34 493 GLU A O 1
ATOM 3824 N N . ALA A 1 494 ? -21.085 21.757 -31.004 1.00 61.31 494 ALA A N 1
ATOM 3825 C CA . ALA A 1 494 ? -20.799 20.820 -32.093 1.00 61.31 494 ALA A CA 1
ATOM 3826 C C . ALA A 1 494 ? -19.297 20.505 -32.226 1.00 61.31 494 ALA A C 1
ATOM 3828 O O . ALA A 1 494 ? -18.926 19.357 -32.466 1.00 61.31 494 ALA A O 1
ATOM 3829 N N . HIS A 1 495 ? -18.427 21.502 -32.036 1.00 61.31 495 HIS A N 1
ATOM 3830 C CA . HIS A 1 495 ? -16.978 21.309 -32.076 1.00 61.31 495 HIS A CA 1
ATOM 3831 C C . HIS A 1 495 ? -16.475 20.476 -30.889 1.00 61.31 495 HIS A C 1
ATOM 3833 O O . HIS A 1 495 ? -15.667 19.570 -31.077 1.00 61.31 495 HIS A O 1
ATOM 3839 N N . LEU A 1 496 ? -16.988 20.738 -29.682 1.00 54.75 496 LEU A N 1
ATOM 3840 C CA . LEU A 1 496 ? -16.672 19.965 -28.478 1.00 54.75 496 LEU A CA 1
ATOM 3841 C C . LEU A 1 496 ? -17.165 18.520 -28.588 1.00 54.75 496 LEU A C 1
ATOM 3843 O O . LEU A 1 496 ? -16.438 17.601 -28.221 1.00 54.75 496 LEU A O 1
ATOM 3847 N N . LYS A 1 497 ? -18.354 18.303 -29.159 1.00 60.69 497 LYS A N 1
ATOM 3848 C CA . LYS A 1 497 ? -18.884 16.958 -29.406 1.00 60.69 497 LYS A CA 1
ATOM 3849 C C . LYS A 1 497 ? -18.030 16.178 -30.412 1.00 60.69 497 LYS A C 1
ATOM 3851 O O . LYS A 1 497 ? -17.670 15.040 -30.138 1.00 60.69 497 LYS A O 1
ATOM 3856 N N . ALA A 1 498 ? -17.619 16.811 -31.512 1.00 61.44 498 ALA A N 1
ATOM 3857 C CA . ALA A 1 498 ? -16.722 16.193 -32.491 1.00 61.44 498 ALA A CA 1
ATOM 3858 C C . ALA A 1 498 ? -15.324 15.891 -31.913 1.00 61.44 498 ALA A C 1
ATOM 3860 O O . ALA A 1 498 ? -14.685 14.916 -32.302 1.00 61.44 498 ALA A O 1
ATOM 3861 N N . GLN A 1 499 ? -14.837 16.711 -30.974 1.00 56.12 499 GLN A N 1
ATOM 3862 C CA . GLN A 1 499 ? -13.594 16.437 -30.246 1.00 56.12 499 GLN A CA 1
ATOM 3863 C C . GLN A 1 499 ? -13.750 15.250 -29.288 1.00 56.12 499 GLN A C 1
ATOM 3865 O O . GLN A 1 499 ? -12.873 14.395 -29.256 1.00 56.12 499 GLN A O 1
ATOM 3870 N N . ALA A 1 500 ? -14.866 15.166 -28.558 1.00 50.00 500 ALA A N 1
ATOM 3871 C CA . ALA A 1 500 ? -15.155 14.061 -27.646 1.00 50.00 500 ALA A CA 1
ATOM 3872 C C . ALA A 1 500 ? -15.307 12.718 -28.383 1.00 50.00 500 ALA A C 1
ATOM 3874 O O . ALA A 1 500 ? -14.734 11.721 -27.957 1.00 50.00 500 ALA A O 1
ATOM 3875 N N . GLU A 1 501 ? -15.997 12.700 -29.527 1.00 61.31 501 GLU A N 1
ATOM 3876 C CA . GLU A 1 501 ? -16.121 11.505 -30.378 1.00 61.31 501 GLU A CA 1
ATOM 3877 C C . GLU A 1 501 ? -14.752 11.045 -30.903 1.00 61.31 501 GLU A C 1
ATOM 3879 O O . GLU A 1 501 ? -14.436 9.858 -30.878 1.00 61.31 501 GLU A O 1
ATOM 3884 N N . LYS A 1 502 ? -13.889 11.992 -31.288 1.00 55.31 502 LYS A N 1
ATOM 3885 C CA . LYS A 1 502 ? -12.533 11.691 -31.761 1.00 55.31 502 LYS A CA 1
ATOM 3886 C C . LYS A 1 502 ? -11.594 11.222 -30.647 1.00 55.31 502 LYS A C 1
ATOM 3888 O O . LYS A 1 502 ? -10.698 10.428 -30.911 1.00 55.31 502 LYS A O 1
ATOM 3893 N N . ILE A 1 503 ? -11.787 11.702 -29.418 1.00 49.66 503 ILE A N 1
ATOM 3894 C CA . ILE A 1 503 ? -11.073 11.212 -28.230 1.00 49.66 503 ILE A CA 1
ATOM 3895 C C . ILE A 1 503 ? -11.498 9.773 -27.929 1.00 49.66 503 ILE A C 1
ATOM 3897 O O . ILE A 1 503 ? -10.630 8.921 -27.795 1.00 49.66 503 ILE A O 1
ATOM 3901 N N . SER A 1 504 ? -12.800 9.482 -27.947 1.00 51.09 504 SER A N 1
ATOM 3902 C CA . SER A 1 504 ? -13.323 8.132 -27.713 1.00 51.09 504 SER A CA 1
ATOM 3903 C C . SER A 1 504 ? -12.855 7.121 -28.776 1.00 51.09 504 SER A C 1
ATOM 3905 O O . SER A 1 504 ? -12.462 6.005 -28.442 1.00 51.09 504 SER A O 1
ATOM 3907 N N . GLU A 1 505 ? -12.788 7.520 -30.053 1.00 57.44 505 GLU A N 1
ATOM 3908 C CA . GLU A 1 505 ? -12.228 6.685 -31.131 1.00 57.44 505 GLU A CA 1
ATOM 3909 C C . GLU A 1 505 ? -10.724 6.403 -30.936 1.00 57.44 505 GLU A C 1
ATOM 3911 O O . GLU A 1 505 ? -10.224 5.328 -31.275 1.00 57.44 505 GLU A O 1
ATOM 3916 N N . LEU A 1 506 ? -9.981 7.365 -30.381 1.00 46.91 506 LEU A N 1
ATOM 3917 C CA . LEU A 1 506 ? -8.557 7.209 -30.083 1.00 46.91 506 LEU A CA 1
ATOM 3918 C C . LEU A 1 506 ? -8.318 6.353 -28.834 1.00 46.91 506 LEU A C 1
ATOM 3920 O O . LEU A 1 506 ? -7.392 5.547 -28.848 1.00 46.91 506 LEU A O 1
ATOM 3924 N N . GLU A 1 507 ? -9.150 6.482 -27.800 1.00 46.62 507 GLU A N 1
ATOM 3925 C CA . GLU A 1 507 ? -9.114 5.648 -26.590 1.00 46.62 507 GLU A CA 1
ATOM 3926 C C . GLU A 1 507 ? -9.359 4.171 -26.931 1.00 46.62 507 GLU A C 1
ATOM 3928 O O . GLU A 1 507 ? -8.547 3.323 -26.566 1.00 46.62 507 GLU A O 1
ATOM 3933 N N . ALA A 1 508 ? -10.366 3.870 -27.759 1.00 46.34 508 ALA A N 1
ATOM 3934 C CA . ALA A 1 508 ? -10.631 2.505 -28.227 1.00 46.34 508 ALA A CA 1
ATOM 3935 C C . ALA A 1 508 ? -9.468 1.912 -29.053 1.00 46.34 508 ALA A C 1
ATOM 3937 O O . ALA A 1 508 ? -9.168 0.721 -28.978 1.00 46.34 508 ALA A O 1
ATOM 3938 N N . ARG A 1 509 ? -8.764 2.740 -29.840 1.00 45.41 509 ARG A N 1
ATOM 3939 C CA . ARG A 1 509 ? -7.568 2.304 -30.589 1.00 45.41 509 ARG A CA 1
ATOM 3940 C C . ARG A 1 509 ? -6.366 2.046 -29.689 1.00 45.41 509 ARG A C 1
ATOM 3942 O O . ARG A 1 509 ? -5.528 1.220 -30.033 1.00 45.41 509 ARG A O 1
ATOM 3949 N N . ILE A 1 510 ? -6.257 2.773 -28.587 1.00 43.22 510 ILE A N 1
ATOM 3950 C CA . ILE A 1 510 ? -5.167 2.657 -27.621 1.00 43.22 510 ILE A CA 1
ATOM 3951 C C . ILE A 1 510 ? -5.334 1.396 -26.774 1.00 43.22 510 ILE A C 1
ATOM 3953 O O . ILE A 1 510 ? -4.376 0.637 -26.658 1.00 43.22 510 ILE A O 1
ATOM 3957 N N . GLU A 1 511 ? -6.541 1.127 -26.278 1.00 39.78 511 GLU A N 1
ATOM 3958 C CA . GLU A 1 511 ? -6.872 -0.108 -25.555 1.00 39.78 511 GLU A CA 1
ATOM 3959 C C . GLU A 1 511 ? -6.548 -1.344 -26.416 1.00 39.78 511 GLU A C 1
ATOM 3961 O O . GLU A 1 511 ? -5.856 -2.265 -25.981 1.00 39.78 511 GLU A O 1
ATOM 3966 N N . HIS A 1 512 ? -6.881 -1.283 -27.710 1.00 42.81 512 HIS A N 1
ATOM 3967 C CA . HIS A 1 512 ? -6.530 -2.314 -28.688 1.00 42.81 512 HIS A CA 1
ATOM 3968 C C . HIS A 1 512 ? -5.010 -2.474 -28.927 1.00 42.81 512 HIS A C 1
ATOM 3970 O O . HIS A 1 512 ? -4.540 -3.555 -29.282 1.00 42.81 512 HIS A O 1
ATOM 3976 N N . ILE A 1 513 ? -4.208 -1.417 -28.753 1.00 42.59 513 ILE A N 1
ATOM 3977 C CA . ILE A 1 513 ? -2.739 -1.475 -28.874 1.00 42.59 513 ILE A CA 1
ATOM 3978 C C . ILE A 1 513 ? -2.102 -2.019 -27.587 1.00 42.59 513 ILE A C 1
ATOM 3980 O O . ILE A 1 513 ? -1.100 -2.732 -27.659 1.00 42.59 513 ILE A O 1
ATOM 3984 N N . GLU A 1 514 ? -2.679 -1.727 -26.422 1.00 38.91 514 GLU A N 1
ATOM 3985 C CA . GLU A 1 514 ? -2.213 -2.226 -25.123 1.00 38.91 514 GLU A CA 1
ATOM 3986 C C . GLU A 1 514 ? -2.463 -3.730 -24.961 1.00 38.91 514 GLU A C 1
ATOM 3988 O O . GLU A 1 514 ? -1.549 -4.460 -24.568 1.00 38.91 514 GLU A O 1
ATOM 3993 N N . GLU A 1 515 ? -3.632 -4.226 -25.380 1.00 40.94 515 GLU A N 1
ATOM 3994 C CA . GLU A 1 515 ? -3.887 -5.669 -25.516 1.00 40.94 515 GLU A CA 1
ATOM 3995 C C . GLU A 1 515 ? -2.864 -6.337 -26.446 1.00 40.94 515 GLU A C 1
ATOM 3997 O O . GLU A 1 515 ? -2.389 -7.447 -26.189 1.00 40.94 515 GLU A O 1
ATOM 4002 N N . ARG A 1 516 ? -2.452 -5.635 -27.506 1.00 43.34 516 ARG A N 1
ATOM 4003 C CA . ARG A 1 516 ? -1.492 -6.142 -28.491 1.00 43.34 516 ARG A CA 1
ATOM 4004 C C . ARG A 1 516 ? -0.058 -6.198 -27.953 1.00 43.34 516 ARG A C 1
ATOM 4006 O O . ARG A 1 516 ? 0.647 -7.159 -28.259 1.00 43.34 516 ARG A O 1
ATOM 4013 N N . PHE A 1 517 ? 0.358 -5.238 -27.124 1.00 40.12 517 PHE A N 1
ATOM 4014 C CA . PHE A 1 517 ? 1.667 -5.238 -26.448 1.00 40.12 517 PHE A CA 1
ATOM 4015 C C . PHE A 1 517 ? 1.766 -6.315 -25.355 1.00 40.12 517 PHE A C 1
ATOM 4017 O O . PHE A 1 517 ? 2.814 -6.936 -25.192 1.00 40.12 517 PHE A O 1
ATOM 4024 N N . LEU A 1 518 ? 0.669 -6.592 -24.645 1.00 43.41 518 LEU A N 1
ATOM 4025 C CA . LEU A 1 518 ? 0.574 -7.748 -23.747 1.00 43.41 518 LEU A CA 1
ATOM 4026 C C . LEU A 1 518 ? 0.589 -9.070 -24.529 1.00 43.41 518 LEU A C 1
ATOM 4028 O O . LEU A 1 518 ? 1.246 -10.019 -24.104 1.00 43.41 518 LEU A O 1
ATOM 4032 N N . SER A 1 519 ? -0.050 -9.123 -25.707 1.00 45.38 519 SER A N 1
ATOM 4033 C CA . SER A 1 519 ? 0.036 -10.292 -26.596 1.00 45.38 519 SER A CA 1
ATOM 4034 C C . SER A 1 519 ? 1.463 -10.548 -27.094 1.00 45.38 519 SER A C 1
ATOM 4036 O O . SER A 1 519 ? 1.856 -11.698 -27.221 1.00 45.38 519 SER A O 1
ATOM 4038 N N . TYR A 1 520 ? 2.261 -9.498 -27.320 1.00 47.78 520 TYR A N 1
ATOM 4039 C CA . TYR A 1 520 ? 3.642 -9.620 -27.796 1.00 47.78 520 TYR A CA 1
ATOM 4040 C C . TYR A 1 520 ? 4.510 -10.454 -26.843 1.00 47.78 520 TYR A C 1
ATOM 4042 O O . TYR A 1 520 ? 5.079 -11.464 -27.254 1.00 47.78 520 TYR A O 1
ATOM 4050 N N . TYR A 1 521 ? 4.548 -10.085 -25.559 1.00 51.62 521 TYR A N 1
ATOM 4051 C CA . TYR A 1 521 ? 5.295 -10.853 -24.562 1.00 51.62 521 TYR A CA 1
ATOM 4052 C C . TYR A 1 521 ? 4.659 -12.220 -24.315 1.00 51.62 521 TYR A C 1
ATOM 4054 O O . TYR A 1 521 ? 5.372 -13.213 -24.220 1.00 51.62 521 TYR A O 1
ATOM 4062 N N . LYS A 1 522 ? 3.323 -12.296 -24.285 1.00 61.34 522 LYS A N 1
ATOM 4063 C CA . LYS A 1 522 ? 2.612 -13.565 -24.104 1.00 61.34 522 LYS A CA 1
ATOM 4064 C C . LYS A 1 522 ? 2.957 -14.583 -25.197 1.00 61.34 522 LYS A C 1
ATOM 4066 O O . LYS A 1 522 ? 3.194 -15.735 -24.872 1.00 61.34 522 LYS A O 1
ATOM 4071 N N . ASN A 1 523 ? 3.032 -14.164 -26.459 1.00 69.75 523 ASN A N 1
ATOM 4072 C CA . ASN A 1 523 ? 3.252 -15.067 -27.589 1.00 69.75 523 ASN A CA 1
ATOM 4073 C C . ASN A 1 523 ? 4.702 -15.570 -27.679 1.00 69.75 523 ASN A C 1
ATOM 4075 O O . ASN A 1 523 ? 4.912 -16.721 -28.050 1.00 69.75 523 ASN A O 1
ATOM 4079 N N . ARG A 1 524 ? 5.702 -14.741 -27.332 1.00 78.75 524 ARG A N 1
ATOM 4080 C CA . ARG A 1 524 ? 7.115 -15.168 -27.315 1.00 78.75 524 ARG A CA 1
ATOM 4081 C C . ARG A 1 524 ? 7.364 -16.226 -26.237 1.00 78.75 524 ARG A C 1
ATOM 4083 O O . ARG A 1 524 ? 7.969 -17.251 -26.531 1.00 78.75 524 ARG A O 1
ATOM 4090 N N . TRP A 1 525 ? 6.878 -15.996 -25.015 1.00 83.56 525 TRP A N 1
ATOM 4091 C CA . TRP A 1 525 ? 7.029 -16.962 -23.920 1.00 83.56 525 TRP A CA 1
ATOM 4092 C C . TRP A 1 525 ? 6.234 -18.246 -24.186 1.00 83.56 525 TRP A C 1
ATOM 4094 O O . TRP A 1 525 ? 6.790 -19.331 -24.066 1.00 83.56 525 TRP A O 1
ATOM 4104 N N . ASP A 1 526 ? 5.006 -18.125 -24.702 1.00 83.56 526 ASP A N 1
ATOM 4105 C CA . ASP A 1 526 ? 4.178 -19.263 -25.129 1.00 83.56 526 ASP A CA 1
ATOM 4106 C C . ASP A 1 526 ? 4.857 -20.125 -26.213 1.00 83.56 526 ASP A C 1
ATOM 4108 O O . ASP A 1 526 ? 4.678 -21.341 -26.240 1.00 83.56 526 ASP A O 1
ATOM 4112 N N . ALA A 1 527 ? 5.680 -19.539 -27.091 1.00 89.31 527 ALA A N 1
ATOM 4113 C CA . ALA A 1 527 ? 6.459 -20.310 -28.060 1.00 89.31 527 ALA A CA 1
ATOM 4114 C C . ALA A 1 527 ? 7.553 -21.165 -27.402 1.00 89.31 527 ALA A C 1
ATOM 4116 O O . ALA A 1 527 ? 7.784 -22.290 -27.846 1.00 89.31 527 ALA A O 1
ATOM 4117 N N . ILE A 1 528 ? 8.205 -20.657 -26.350 1.00 91.44 528 ILE A N 1
ATOM 4118 C CA . ILE A 1 528 ? 9.222 -21.401 -25.592 1.00 91.44 528 ILE A CA 1
ATOM 4119 C C . ILE A 1 528 ? 8.563 -22.479 -24.724 1.00 91.44 528 ILE A C 1
ATOM 4121 O O . ILE A 1 528 ? 9.074 -23.595 -24.658 1.00 91.44 528 ILE A O 1
ATOM 4125 N N . ASP A 1 529 ? 7.397 -22.193 -24.144 1.00 87.31 529 ASP A N 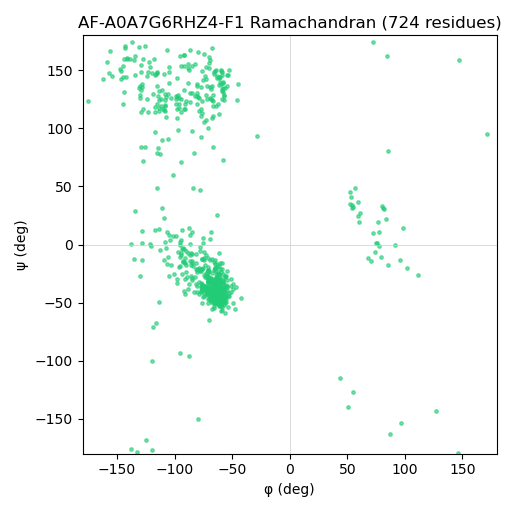1
ATOM 4126 C CA . ASP A 1 529 ? 6.605 -23.182 -23.405 1.00 87.31 529 ASP A CA 1
ATOM 4127 C C . ASP A 1 529 ? 6.194 -24.345 -24.316 1.00 87.31 529 ASP A C 1
ATOM 4129 O O . ASP A 1 529 ? 6.482 -25.508 -24.033 1.00 87.31 529 ASP A O 1
ATOM 4133 N N . LYS A 1 530 ? 5.628 -24.032 -25.489 1.00 91.31 530 LYS A N 1
ATOM 4134 C CA . LYS A 1 530 ? 5.273 -25.037 -26.504 1.00 91.31 530 LYS A CA 1
ATOM 4135 C C . LYS A 1 530 ? 6.481 -25.798 -27.030 1.00 91.31 530 LYS A C 1
ATOM 4137 O O . LYS A 1 530 ? 6.355 -26.979 -27.353 1.00 91.31 530 LYS A O 1
ATOM 4142 N N . LEU A 1 531 ? 7.634 -25.139 -27.150 1.00 95.50 531 LEU A N 1
ATOM 4143 C CA . LEU A 1 531 ? 8.884 -25.798 -27.507 1.00 95.50 531 LEU A CA 1
ATOM 4144 C C . LEU A 1 531 ? 9.263 -26.835 -26.448 1.00 95.50 531 LEU A C 1
ATOM 4146 O O . LEU A 1 531 ? 9.515 -27.983 -26.807 1.00 95.50 531 LEU A O 1
ATOM 4150 N N . ALA A 1 532 ? 9.279 -26.456 -25.169 1.00 91.44 532 ALA A N 1
ATOM 4151 C CA . ALA A 1 532 ? 9.607 -27.369 -24.082 1.00 91.44 532 ALA A CA 1
ATOM 4152 C C . ALA A 1 532 ? 8.642 -28.564 -24.053 1.00 91.44 532 ALA A C 1
ATOM 4154 O O . ALA A 1 532 ? 9.099 -29.707 -24.049 1.00 91.44 532 ALA A O 1
ATOM 4155 N N . ASP A 1 533 ? 7.333 -28.320 -24.151 1.00 90.69 533 ASP A N 1
ATOM 4156 C CA . ASP A 1 533 ? 6.310 -29.372 -24.213 1.00 90.69 533 ASP A CA 1
ATOM 4157 C C . ASP A 1 533 ? 6.523 -30.319 -25.402 1.00 90.69 533 ASP A C 1
ATOM 4159 O O . ASP A 1 533 ? 6.464 -31.545 -25.264 1.00 90.69 533 ASP A O 1
ATOM 4163 N N . TYR A 1 534 ? 6.807 -29.764 -26.582 1.00 95.75 534 TYR A N 1
ATOM 4164 C CA . TYR A 1 534 ? 7.073 -30.550 -27.781 1.00 95.75 534 TYR A CA 1
ATOM 4165 C C . TYR A 1 534 ? 8.336 -31.399 -27.633 1.00 95.75 534 TYR A C 1
ATOM 4167 O O . TYR A 1 534 ? 8.306 -32.587 -27.960 1.00 95.75 534 TYR A O 1
ATOM 4175 N N . LEU A 1 535 ? 9.430 -30.835 -27.113 1.00 94.94 535 LEU A N 1
ATOM 4176 C CA . LEU A 1 535 ? 10.671 -31.573 -26.877 1.00 94.94 535 LEU A CA 1
ATOM 4177 C C . LEU A 1 535 ? 10.478 -32.670 -25.824 1.00 94.94 535 LEU A C 1
ATOM 4179 O O . LEU A 1 535 ? 11.014 -33.764 -25.986 1.00 94.94 535 LEU A O 1
ATOM 4183 N N . VAL A 1 536 ? 9.660 -32.434 -24.793 1.00 91.44 536 VAL A N 1
ATOM 4184 C CA . VAL A 1 536 ? 9.307 -33.463 -23.804 1.00 91.44 536 VAL A CA 1
ATOM 4185 C C . VAL A 1 536 ? 8.514 -34.586 -24.474 1.00 91.44 536 VAL A C 1
ATOM 4187 O O . VAL A 1 536 ? 8.788 -35.761 -24.230 1.00 91.44 536 VAL A O 1
ATOM 4190 N N . GLY A 1 537 ? 7.562 -34.256 -25.347 1.00 89.81 537 GLY A N 1
ATOM 4191 C CA . GLY A 1 537 ? 6.746 -35.251 -26.044 1.00 89.81 537 GLY A CA 1
ATOM 4192 C C . GLY A 1 537 ? 7.505 -36.056 -27.103 1.00 89.81 537 GLY A C 1
ATOM 4193 O O . GLY A 1 537 ? 7.190 -37.224 -27.329 1.00 89.81 537 GLY A O 1
ATOM 4194 N N . THR A 1 538 ? 8.496 -35.449 -27.755 1.00 93.25 538 THR A N 1
ATOM 4195 C CA . THR A 1 538 ? 9.212 -36.046 -28.896 1.00 93.25 538 THR A CA 1
ATOM 4196 C C . THR A 1 538 ? 10.589 -36.599 -28.551 1.00 93.25 538 THR A C 1
ATOM 4198 O O . THR A 1 538 ? 11.094 -37.429 -29.304 1.00 93.25 538 THR A O 1
ATOM 4201 N N . GLN A 1 539 ? 11.170 -36.192 -27.416 1.00 89.81 539 GLN A N 1
ATOM 4202 C CA . GLN A 1 539 ? 12.473 -36.648 -26.919 1.00 89.81 539 GLN A CA 1
ATOM 4203 C C . GLN A 1 539 ? 13.596 -36.487 -27.960 1.00 89.81 539 GLN A C 1
ATOM 4205 O O . GLN A 1 539 ? 14.435 -37.368 -28.135 1.00 89.81 539 GLN A O 1
ATOM 4210 N N . ILE A 1 540 ? 13.598 -35.362 -28.683 1.00 92.38 540 ILE A N 1
ATOM 4211 C CA . ILE A 1 540 ? 14.654 -35.052 -29.654 1.00 92.38 540 ILE A CA 1
ATOM 4212 C C . ILE A 1 540 ? 15.976 -34.837 -28.916 1.00 92.38 540 ILE A C 1
ATOM 4214 O O . ILE A 1 540 ? 16.082 -33.973 -28.047 1.00 92.38 540 ILE A O 1
ATOM 4218 N N . GLU A 1 541 ? 16.995 -35.607 -29.291 1.00 92.00 541 GLU A N 1
ATOM 4219 C CA . GLU A 1 541 ? 18.344 -35.467 -28.748 1.00 92.00 541 GLU A CA 1
ATOM 4220 C C . GLU A 1 541 ? 19.077 -34.270 -29.368 1.00 92.00 541 GLU A C 1
ATOM 4222 O O . GLU A 1 541 ? 19.085 -34.081 -30.589 1.00 92.00 541 GLU A O 1
ATOM 4227 N N . GLY A 1 542 ? 19.744 -33.488 -28.520 1.00 95.50 542 GLY A N 1
ATOM 4228 C CA . GLY A 1 542 ? 20.586 -32.372 -28.929 1.00 95.50 542 GLY A CA 1
ATOM 4229 C C . GLY A 1 542 ? 20.560 -31.212 -27.939 1.00 95.50 542 GLY A C 1
ATOM 4230 O O . GLY A 1 542 ? 19.873 -31.253 -26.918 1.00 95.50 542 GLY A O 1
ATOM 4231 N N . ASP A 1 543 ? 21.308 -30.170 -28.279 1.00 97.75 543 ASP A N 1
ATOM 4232 C CA . ASP A 1 543 ? 21.476 -28.977 -27.451 1.00 97.75 543 ASP A CA 1
ATOM 4233 C C . ASP A 1 543 ? 20.507 -27.853 -27.847 1.00 97.75 543 ASP A C 1
ATOM 4235 O O . ASP A 1 543 ? 19.938 -27.857 -28.948 1.00 97.75 543 ASP A O 1
ATOM 4239 N N . TYR A 1 544 ? 20.330 -26.885 -26.944 1.00 98.31 544 TYR A N 1
ATOM 4240 C CA . TYR A 1 544 ? 19.648 -25.624 -27.231 1.00 98.31 544 TYR A CA 1
ATOM 4241 C C . TYR A 1 544 ? 20.672 -24.583 -27.685 1.00 98.31 544 TYR A C 1
ATOM 4243 O O . TYR A 1 544 ? 21.607 -24.265 -26.947 1.00 98.31 544 TYR A O 1
ATOM 4251 N N . LEU A 1 545 ? 20.501 -24.054 -28.895 1.00 98.44 545 LEU A N 1
ATOM 4252 C CA . LEU A 1 545 ? 21.365 -23.021 -29.464 1.00 98.44 545 LEU A CA 1
ATOM 4253 C C . LEU A 1 545 ? 20.571 -21.721 -29.614 1.00 98.44 545 LEU A C 1
ATOM 4255 O O . LEU A 1 545 ? 19.482 -21.739 -30.177 1.00 98.44 545 LEU A O 1
ATOM 4259 N N . GLU A 1 546 ? 21.125 -20.593 -29.180 1.00 98.25 546 GLU A N 1
ATOM 4260 C CA . GLU A 1 546 ? 20.548 -19.262 -29.408 1.00 98.25 546 GLU A CA 1
ATOM 4261 C C . GLU A 1 546 ? 21.567 -18.369 -30.114 1.00 98.25 546 GLU A C 1
ATOM 4263 O O . GLU A 1 546 ? 22.701 -18.215 -29.651 1.00 98.25 546 GLU A O 1
ATOM 4268 N N . PHE A 1 547 ? 21.161 -17.807 -31.250 1.00 97.81 547 PHE A N 1
ATOM 4269 C CA . PHE A 1 547 ? 21.961 -16.930 -32.095 1.00 97.81 547 PHE A CA 1
ATOM 4270 C C . PHE A 1 547 ? 21.418 -15.510 -31.973 1.00 97.81 547 PHE A C 1
ATOM 4272 O O . PHE A 1 547 ? 20.295 -15.271 -32.405 1.00 97.81 547 PHE A O 1
ATOM 4279 N N . GLY A 1 548 ? 22.216 -14.597 -31.417 1.00 95.44 548 GLY A N 1
ATOM 4280 C CA . GLY A 1 548 ? 21.767 -13.246 -31.070 1.00 95.44 548 GLY A CA 1
ATOM 4281 C C . GLY A 1 548 ? 21.126 -13.241 -29.686 1.00 95.44 548 GLY A C 1
ATOM 4282 O O . GLY A 1 548 ? 19.918 -13.319 -29.535 1.00 95.44 548 GLY A O 1
ATOM 4283 N N . VAL A 1 549 ? 21.944 -13.208 -28.638 1.00 94.19 549 VAL A N 1
ATOM 4284 C CA . VAL A 1 549 ? 21.476 -13.384 -27.252 1.00 94.19 549 VAL A CA 1
ATOM 4285 C C . VAL A 1 549 ? 21.204 -12.065 -26.533 1.00 94.19 549 VAL A C 1
ATOM 4287 O O . VAL A 1 549 ? 20.504 -12.045 -25.517 1.00 94.19 549 VAL A O 1
ATOM 4290 N N . PHE A 1 550 ? 21.753 -10.952 -27.032 1.00 92.81 550 PHE A N 1
ATOM 4291 C CA . PHE A 1 550 ? 21.621 -9.613 -26.452 1.00 92.81 550 PHE A CA 1
ATOM 4292 C C . PHE A 1 550 ? 21.800 -9.611 -24.916 1.00 92.81 550 PHE A C 1
ATOM 4294 O O . PHE A 1 550 ? 22.876 -9.910 -24.399 1.00 92.81 550 PHE A O 1
ATOM 4301 N N . MET A 1 551 ? 20.758 -9.270 -24.149 1.00 91.06 551 MET A N 1
ATOM 4302 C CA . MET A 1 551 ? 20.799 -9.244 -22.680 1.00 91.06 551 MET A CA 1
ATOM 4303 C C . MET A 1 551 ? 20.532 -10.607 -22.024 1.00 91.06 551 MET A C 1
ATOM 4305 O O . MET A 1 551 ? 20.680 -10.712 -20.808 1.00 91.06 551 MET A O 1
ATOM 4309 N N . GLY A 1 552 ? 20.138 -11.627 -22.791 1.00 90.25 552 GLY A N 1
ATOM 4310 C CA . GLY A 1 552 ? 19.907 -12.996 -22.323 1.00 90.25 552 GLY A CA 1
ATOM 4311 C C . GLY A 1 552 ? 18.540 -13.278 -21.718 1.00 90.25 552 GLY A C 1
ATOM 4312 O O . GLY A 1 552 ? 18.410 -14.237 -20.961 1.00 90.25 552 GLY A O 1
ATOM 4313 N N . LYS A 1 553 ? 17.515 -12.471 -22.023 1.00 87.25 553 LYS A N 1
ATOM 4314 C CA . LYS A 1 553 ? 16.152 -12.674 -21.495 1.00 87.25 553 LYS A CA 1
ATOM 4315 C C . LYS A 1 553 ? 15.520 -13.970 -22.017 1.00 87.25 553 LYS A C 1
ATOM 4317 O O . LYS A 1 553 ? 15.079 -14.788 -21.212 1.00 87.25 553 LYS A O 1
ATOM 4322 N N . THR A 1 554 ? 15.513 -14.156 -23.339 1.00 91.25 554 THR A N 1
ATOM 4323 C CA . THR A 1 554 ? 15.024 -15.375 -24.009 1.00 91.25 554 THR A CA 1
ATOM 4324 C C . THR A 1 554 ? 15.838 -16.584 -23.553 1.00 91.25 554 THR A C 1
ATOM 4326 O O . THR A 1 554 ? 15.271 -17.510 -22.972 1.00 91.25 554 THR A O 1
ATOM 4329 N N . PHE A 1 555 ? 17.166 -16.491 -23.663 1.00 96.81 555 PHE A N 1
ATOM 4330 C CA . PHE A 1 555 ? 18.100 -17.509 -23.189 1.00 96.81 555 PHE A CA 1
ATOM 4331 C C . PHE A 1 555 ? 17.852 -17.969 -21.747 1.00 96.81 555 PHE A C 1
ATOM 4333 O O . PHE A 1 555 ? 17.744 -19.163 -21.477 1.00 96.81 555 PHE A O 1
ATOM 4340 N N . SER A 1 556 ? 17.722 -17.033 -20.799 1.00 94.12 556 SER A N 1
ATOM 4341 C CA . SER A 1 556 ? 17.515 -17.360 -19.380 1.00 94.12 556 SER A CA 1
ATOM 4342 C C . SER A 1 556 ? 16.158 -18.009 -19.122 1.00 94.12 556 SER A C 1
ATOM 4344 O O . SER A 1 556 ? 16.017 -18.817 -18.205 1.00 94.12 556 SER A O 1
ATOM 4346 N N . TYR A 1 557 ? 15.134 -17.644 -19.894 1.00 92.81 557 TYR A N 1
ATOM 4347 C CA . TYR A 1 557 ? 13.816 -18.259 -19.785 1.00 92.81 557 TYR A CA 1
ATOM 4348 C C . TYR A 1 557 ? 13.827 -19.691 -20.326 1.00 92.81 557 TYR A C 1
ATOM 4350 O O . TYR A 1 557 ? 13.457 -20.615 -19.603 1.00 92.81 557 TYR A O 1
ATOM 4358 N N . ALA A 1 558 ? 14.352 -19.879 -21.541 1.00 95.12 558 ALA A N 1
ATOM 4359 C CA . ALA A 1 558 ? 14.558 -21.188 -22.153 1.00 95.12 558 ALA A CA 1
ATOM 4360 C C . ALA A 1 558 ? 15.372 -22.113 -21.235 1.00 95.12 558 ALA A C 1
ATOM 4362 O O . ALA A 1 558 ? 14.980 -23.255 -20.999 1.00 95.12 558 ALA A O 1
ATOM 4363 N N . TYR A 1 559 ? 16.451 -21.594 -20.641 1.00 96.81 559 TYR A N 1
ATOM 4364 C CA . TYR A 1 559 ? 17.254 -22.312 -19.659 1.00 96.81 559 TYR A CA 1
ATOM 4365 C C . TYR A 1 559 ? 16.439 -22.754 -18.443 1.00 96.81 559 TYR A C 1
ATOM 4367 O O . TYR A 1 559 ? 16.403 -23.940 -18.129 1.00 96.81 559 TYR A O 1
ATOM 4375 N N . ARG A 1 560 ? 15.773 -21.826 -17.745 1.00 93.12 560 ARG A N 1
ATOM 4376 C CA . ARG A 1 560 ? 15.049 -22.150 -16.502 1.00 93.12 560 ARG A CA 1
ATOM 4377 C C . ARG A 1 560 ? 13.942 -23.173 -16.725 1.00 93.12 560 ARG A C 1
ATOM 4379 O O . ARG A 1 560 ? 13.698 -23.992 -15.844 1.00 93.12 560 ARG A O 1
ATOM 4386 N N . LEU A 1 561 ? 13.308 -23.135 -17.893 1.00 90.38 561 LEU A N 1
ATOM 4387 C CA . LEU A 1 561 ? 12.259 -24.074 -18.252 1.00 90.38 561 LEU A CA 1
ATOM 4388 C C . LEU A 1 561 ? 12.820 -25.448 -18.643 1.00 90.38 561 LEU A C 1
ATOM 4390 O O . LEU A 1 561 ? 12.372 -26.469 -18.130 1.00 90.38 561 LEU A O 1
ATOM 4394 N N . MET A 1 562 ? 13.807 -25.489 -19.541 1.00 94.25 562 MET A N 1
ATOM 4395 C CA . MET A 1 562 ? 14.262 -26.739 -20.156 1.00 94.25 562 MET A CA 1
ATOM 4396 C C . MET A 1 562 ? 15.396 -27.425 -19.390 1.00 94.25 562 MET A C 1
ATOM 4398 O O . MET A 1 562 ? 15.476 -28.650 -19.404 1.00 94.25 562 MET A O 1
ATOM 4402 N N . ALA A 1 563 ? 16.264 -26.694 -18.687 1.00 94.31 563 ALA A N 1
ATOM 4403 C CA . ALA A 1 563 ? 17.405 -27.288 -17.988 1.00 94.31 563 ALA A CA 1
ATOM 4404 C C . ALA A 1 563 ? 17.003 -28.326 -16.917 1.00 94.31 563 ALA A C 1
ATOM 4406 O O . ALA A 1 563 ? 17.696 -29.348 -16.825 1.00 94.31 563 ALA A O 1
ATOM 4407 N N . PRO A 1 564 ? 15.910 -28.138 -16.141 1.00 91.25 564 PRO A N 1
ATOM 4408 C CA . PRO A 1 564 ? 15.394 -29.170 -15.237 1.00 91.25 564 PRO A CA 1
ATOM 4409 C C . PRO A 1 564 ? 14.780 -30.374 -15.967 1.00 91.25 564 PRO A C 1
ATOM 4411 O O . PRO A 1 564 ? 14.860 -31.494 -15.467 1.00 91.25 564 PRO A O 1
ATOM 4414 N N . LEU A 1 565 ? 14.181 -30.154 -17.142 1.00 91.06 565 LEU A N 1
ATOM 4415 C CA . LEU A 1 565 ? 13.510 -31.189 -17.940 1.00 91.06 565 LEU A CA 1
ATOM 4416 C C . LEU A 1 565 ? 14.502 -32.054 -18.731 1.00 91.06 565 LEU A C 1
ATOM 4418 O O . LEU A 1 565 ? 14.274 -33.249 -18.910 1.00 91.06 565 LEU A O 1
ATOM 4422 N N . PHE A 1 566 ? 15.624 -31.470 -19.159 1.00 93.94 566 PHE A N 1
ATOM 4423 C CA . PHE A 1 566 ? 16.659 -32.121 -19.962 1.00 93.94 566 PHE A CA 1
ATOM 4424 C C . PHE A 1 566 ? 18.032 -31.985 -19.284 1.00 93.94 566 PHE A C 1
ATOM 4426 O O . PHE A 1 566 ? 18.817 -31.093 -19.619 1.00 93.94 566 PHE A O 1
ATOM 4433 N N . PRO A 1 567 ? 18.379 -32.873 -18.333 1.00 90.94 567 PRO A N 1
ATOM 4434 C CA . PRO A 1 567 ? 19.622 -32.763 -17.564 1.00 90.94 567 PRO A CA 1
ATOM 4435 C C . PRO A 1 567 ? 20.909 -32.827 -18.400 1.00 90.94 567 PRO A C 1
ATOM 4437 O O . PRO A 1 567 ? 21.931 -32.301 -17.974 1.00 90.94 567 PRO A O 1
ATOM 4440 N N . GLN A 1 568 ? 20.864 -33.465 -19.576 1.00 91.06 568 GLN A N 1
ATOM 4441 C CA . GLN A 1 568 ? 22.027 -33.633 -20.461 1.00 91.06 568 GLN A CA 1
ATOM 4442 C C . GLN A 1 568 ? 22.167 -32.524 -21.513 1.00 91.06 568 GLN A C 1
ATOM 4444 O O . GLN A 1 568 ? 23.236 -32.384 -22.101 1.00 91.06 568 GLN A O 1
ATOM 4449 N N . MET A 1 569 ? 21.118 -31.726 -21.734 1.00 94.88 569 MET A N 1
ATOM 4450 C CA . MET A 1 569 ? 21.117 -30.650 -22.727 1.00 94.88 569 MET A CA 1
ATOM 4451 C C . MET A 1 569 ? 22.092 -29.542 -22.317 1.00 94.88 569 MET A C 1
ATOM 4453 O O . MET A 1 569 ? 22.029 -29.048 -21.183 1.00 94.88 569 MET A O 1
ATOM 4457 N N . GLN A 1 570 ? 22.976 -29.141 -23.228 1.00 95.75 570 GLN A N 1
ATOM 4458 C CA . GLN A 1 570 ? 23.769 -27.924 -23.088 1.00 95.75 570 GLN A CA 1
ATOM 4459 C C . GLN A 1 570 ? 23.018 -26.728 -23.674 1.00 95.75 570 GLN A C 1
ATOM 4461 O O . GLN A 1 570 ? 22.206 -26.863 -24.592 1.00 95.75 570 GLN A O 1
ATOM 4466 N N . PHE A 1 571 ? 23.305 -25.548 -23.130 1.00 98.06 571 PHE A N 1
ATOM 4467 C CA . PHE A 1 571 ? 22.741 -24.286 -23.595 1.00 98.06 571 PHE A CA 1
ATOM 4468 C C . PHE A 1 571 ? 23.859 -23.441 -24.190 1.00 98.06 571 PHE A C 1
ATOM 4470 O O . PHE A 1 571 ? 24.817 -23.083 -23.503 1.00 98.06 571 PHE A O 1
ATOM 4477 N N . ILE A 1 572 ? 23.756 -23.141 -25.479 1.00 98.25 572 ILE A N 1
ATOM 4478 C CA . ILE A 1 572 ? 24.844 -22.546 -26.248 1.00 98.25 572 ILE A CA 1
ATOM 4479 C C . ILE A 1 572 ? 24.405 -21.165 -26.733 1.00 98.25 572 ILE A C 1
ATOM 4481 O O . ILE A 1 572 ? 23.493 -21.040 -27.546 1.00 98.25 572 ILE A O 1
ATOM 4485 N N . ALA A 1 573 ? 25.066 -20.130 -26.223 1.00 97.94 573 ALA A N 1
ATOM 4486 C CA . ALA A 1 573 ? 24.867 -18.734 -26.590 1.00 97.94 573 ALA A CA 1
ATOM 4487 C C . ALA A 1 573 ? 25.895 -18.325 -27.654 1.00 97.94 573 ALA A C 1
ATOM 4489 O O . ALA A 1 573 ? 27.099 -18.346 -27.384 1.00 97.94 573 ALA A O 1
ATOM 4490 N N . LEU A 1 574 ? 25.442 -17.942 -28.849 1.00 97.81 574 LEU A N 1
ATOM 4491 C CA . LEU A 1 574 ? 26.302 -17.496 -29.948 1.00 97.81 574 LEU A CA 1
ATOM 4492 C C . LEU A 1 574 ? 25.988 -16.037 -30.295 1.00 97.81 574 LEU A C 1
ATOM 4494 O O . LEU A 1 574 ? 24.876 -15.719 -30.712 1.00 97.81 574 LEU A O 1
ATOM 4498 N N . ASP A 1 575 ? 26.967 -15.145 -30.141 1.00 96.62 575 ASP A N 1
ATOM 4499 C CA . ASP A 1 575 ? 26.795 -13.708 -30.400 1.00 96.62 575 ASP A CA 1
ATOM 4500 C C . ASP A 1 575 ? 28.150 -13.021 -30.651 1.00 96.62 575 ASP A C 1
ATOM 4502 O O . ASP A 1 575 ? 29.201 -13.492 -30.205 1.00 96.62 575 ASP A O 1
ATOM 4506 N N . SER A 1 576 ? 28.152 -11.880 -31.343 1.00 94.94 576 SER A N 1
ATOM 4507 C CA . SER A 1 576 ? 29.325 -11.003 -31.417 1.00 94.94 576 SER A CA 1
ATOM 4508 C C . SER A 1 576 ? 29.605 -10.312 -30.077 1.00 94.94 576 SER A C 1
ATOM 4510 O O . SER A 1 576 ? 30.764 -10.039 -29.763 1.00 94.94 576 SER A O 1
ATOM 4512 N N . PHE A 1 577 ? 28.561 -10.063 -29.277 1.00 95.06 577 PHE A N 1
ATOM 4513 C CA . PHE A 1 577 ? 28.547 -9.204 -28.089 1.00 95.06 577 PHE A CA 1
ATOM 4514 C C . PHE A 1 577 ? 28.914 -7.741 -28.400 1.00 95.06 577 PHE A C 1
ATOM 4516 O O . PHE A 1 577 ? 29.292 -6.967 -27.520 1.00 95.06 577 PHE A O 1
ATOM 4523 N N . GLU A 1 578 ? 28.805 -7.359 -29.673 1.00 93.69 578 GLU A N 1
ATOM 4524 C CA . GLU A 1 578 ? 29.155 -6.038 -30.210 1.00 93.69 578 GLU A CA 1
ATOM 4525 C C . GLU A 1 578 ? 27.944 -5.342 -30.863 1.00 93.69 578 GLU A C 1
ATOM 4527 O O . GLU A 1 578 ? 28.038 -4.186 -31.276 1.00 93.69 578 GLU A O 1
ATOM 4532 N N . GLY A 1 579 ? 26.786 -6.011 -30.889 1.00 90.00 579 GLY A N 1
ATOM 4533 C CA . GLY A 1 579 ? 25.546 -5.528 -31.496 1.00 90.00 579 GLY A CA 1
ATOM 4534 C C . GLY A 1 579 ? 25.450 -5.870 -32.979 1.00 90.00 579 GLY A C 1
ATOM 4535 O O . GLY A 1 579 ? 26.165 -6.739 -33.477 1.00 90.00 579 GLY A O 1
ATOM 4536 N N . LEU A 1 580 ? 24.549 -5.197 -33.690 1.00 89.25 580 LEU A N 1
ATOM 4537 C CA . LEU A 1 580 ? 24.307 -5.432 -35.109 1.00 89.25 580 LEU A CA 1
ATOM 4538 C C . LEU A 1 580 ? 25.448 -4.906 -35.986 1.00 89.25 580 LEU A C 1
ATOM 4540 O O . LEU A 1 580 ? 25.972 -3.817 -35.726 1.00 89.25 580 LEU A O 1
ATOM 4544 N N . PRO A 1 581 ? 25.802 -5.617 -37.072 1.00 89.75 581 PRO A N 1
ATOM 4545 C CA . PRO A 1 581 ? 26.686 -5.055 -38.078 1.00 89.75 581 PRO A CA 1
ATOM 4546 C C . PRO A 1 581 ? 25.951 -3.945 -38.845 1.00 89.75 581 PRO A C 1
ATOM 4548 O O . PRO A 1 581 ? 24.720 -3.880 -38.857 1.00 89.75 581 PRO A O 1
ATOM 4551 N N . ALA A 1 582 ? 26.695 -3.077 -39.533 1.00 87.50 582 ALA A N 1
ATOM 4552 C CA . ALA A 1 582 ? 26.083 -2.107 -40.437 1.00 87.50 582 ALA A CA 1
ATOM 4553 C C . ALA A 1 582 ? 25.222 -2.829 -41.499 1.00 87.50 582 ALA A C 1
ATOM 4555 O O . ALA A 1 582 ? 25.771 -3.676 -42.216 1.00 87.50 582 ALA A O 1
ATOM 4556 N N . PRO A 1 583 ? 23.918 -2.501 -41.637 1.00 84.81 583 PRO A N 1
ATOM 4557 C CA . PRO A 1 583 ? 23.063 -3.112 -42.651 1.00 84.81 583 PRO A CA 1
ATOM 4558 C C . PRO A 1 583 ? 23.619 -2.889 -44.061 1.00 84.81 583 PRO A C 1
ATOM 4560 O O . PRO A 1 583 ? 24.118 -1.805 -44.383 1.00 84.81 583 PRO A O 1
ATOM 4563 N N . LYS A 1 584 ? 23.540 -3.912 -44.916 1.00 83.81 584 LYS A N 1
ATOM 4564 C CA . LYS A 1 584 ? 24.042 -3.884 -46.299 1.00 83.81 584 LYS A CA 1
ATOM 4565 C C . LYS A 1 584 ? 22.934 -4.284 -47.275 1.00 83.81 584 LYS A C 1
ATOM 4567 O O . LYS A 1 584 ? 21.837 -4.659 -46.886 1.00 83.81 584 LYS A O 1
ATOM 4572 N N . GLY A 1 585 ? 23.192 -4.124 -48.574 1.00 81.25 585 GLY A N 1
ATOM 4573 C CA . GLY A 1 585 ? 22.305 -4.634 -49.624 1.00 81.25 585 GLY A CA 1
ATOM 4574 C C . GLY A 1 585 ? 20.849 -4.161 -49.509 1.00 81.25 585 GLY A C 1
ATOM 4575 O O . GLY A 1 585 ? 20.579 -2.959 -49.465 1.00 81.25 585 GLY A O 1
ATOM 4576 N N . LEU A 1 586 ? 19.911 -5.115 -49.513 1.00 74.19 586 LEU A N 1
ATOM 4577 C CA . LEU A 1 586 ? 18.478 -4.838 -49.356 1.00 74.19 586 LEU A CA 1
ATOM 4578 C C . LEU A 1 586 ? 18.117 -4.400 -47.930 1.00 74.19 586 LEU A C 1
ATOM 4580 O O . LEU A 1 586 ? 17.205 -3.589 -47.769 1.00 74.19 586 LEU A O 1
ATOM 4584 N N . ASP A 1 587 ? 18.879 -4.841 -46.931 1.00 74.81 587 ASP A N 1
ATOM 4585 C CA . ASP A 1 587 ? 18.685 -4.482 -45.524 1.00 74.81 587 ASP A CA 1
ATOM 4586 C C . ASP A 1 587 ? 19.140 -3.034 -45.229 1.00 74.81 587 ASP A C 1
ATOM 4588 O O . ASP A 1 587 ? 18.767 -2.440 -44.222 1.00 74.81 587 ASP A O 1
ATOM 4592 N N . ALA A 1 588 ? 19.881 -2.396 -46.143 1.00 75.06 588 ALA A N 1
ATOM 4593 C CA . ALA A 1 588 ? 20.230 -0.973 -46.070 1.00 75.06 588 ALA A CA 1
ATOM 4594 C C . ALA A 1 588 ? 19.197 -0.036 -46.734 1.00 75.06 588 ALA A C 1
ATOM 4596 O O . ALA A 1 588 ? 19.329 1.191 -46.668 1.00 75.06 588 ALA A O 1
ATOM 4597 N N . GLN A 1 589 ? 18.180 -0.566 -47.429 1.00 70.50 589 GLN A N 1
ATOM 4598 C CA . GLN A 1 589 ? 17.214 0.270 -48.146 1.00 70.50 589 GLN A CA 1
ATOM 4599 C C . GLN A 1 589 ? 16.199 0.896 -47.176 1.00 70.50 589 GLN A C 1
ATOM 4601 O O . GLN A 1 589 ? 15.308 0.223 -46.657 1.00 70.50 589 GLN A O 1
ATOM 4606 N N . ASN A 1 590 ? 16.299 2.219 -46.994 1.00 54.44 590 ASN A N 1
ATOM 4607 C CA . ASN A 1 590 ? 15.590 3.048 -45.999 1.00 54.44 590 ASN A CA 1
ATOM 4608 C C . ASN A 1 590 ? 14.046 3.130 -46.097 1.00 54.44 590 ASN A C 1
ATOM 4610 O O . ASN A 1 590 ? 13.451 4.094 -45.629 1.00 54.44 590 ASN A O 1
ATOM 4614 N N . ASN A 1 591 ? 13.363 2.139 -46.671 1.00 57.66 591 ASN A N 1
ATOM 4615 C CA . ASN A 1 591 ? 11.901 2.112 -46.773 1.00 57.66 591 ASN A CA 1
ATOM 4616 C C . ASN A 1 591 ? 11.253 0.750 -46.480 1.00 57.66 591 ASN A C 1
ATOM 4618 O O . ASN A 1 591 ? 10.023 0.679 -46.533 1.00 57.66 591 ASN A O 1
ATOM 4622 N N . TYR A 1 592 ? 12.022 -0.297 -46.157 1.00 56.44 592 TYR A N 1
ATOM 4623 C CA . TYR A 1 592 ? 11.491 -1.653 -45.922 1.00 56.44 592 TYR A CA 1
ATOM 4624 C C . TYR A 1 592 ? 11.926 -2.289 -44.596 1.00 56.44 592 TYR A C 1
ATOM 4626 O O . TYR A 1 592 ? 11.310 -3.265 -44.177 1.00 56.44 592 TYR A O 1
ATOM 4634 N N . THR A 1 593 ? 12.927 -1.721 -43.921 1.00 57.59 593 THR A N 1
ATOM 4635 C CA . THR A 1 593 ? 13.499 -2.271 -42.685 1.00 57.59 593 THR A CA 1
ATOM 4636 C C . THR A 1 593 ? 12.826 -1.706 -41.433 1.00 57.59 593 THR A C 1
ATOM 4638 O O . THR A 1 593 ? 12.186 -0.650 -41.479 1.00 57.59 593 THR A O 1
ATOM 4641 N N . SER A 1 594 ? 13.016 -2.375 -40.292 1.00 59.72 594 SER A N 1
ATOM 4642 C CA . SER A 1 594 ? 12.612 -1.893 -38.960 1.00 59.72 594 SER A CA 1
ATOM 4643 C C . SER A 1 594 ? 13.430 -0.689 -38.458 1.00 59.72 594 SER A C 1
ATOM 4645 O O . SER A 1 594 ? 13.234 -0.248 -37.328 1.00 59.72 594 SER A O 1
ATOM 4647 N N . GLY A 1 595 ? 14.332 -0.133 -39.278 1.00 71.50 595 GLY A N 1
ATOM 4648 C CA . GLY A 1 595 ? 15.219 0.966 -38.888 1.00 71.50 595 GLY A CA 1
ATOM 4649 C C . GLY A 1 595 ? 16.461 0.517 -38.114 1.00 71.50 595 GLY A C 1
ATOM 4650 O O . GLY A 1 595 ? 16.942 1.273 -37.271 1.00 71.50 595 GLY A O 1
ATOM 4651 N N . PHE A 1 596 ? 16.959 -0.695 -38.382 1.00 81.44 596 PHE A N 1
ATOM 4652 C CA . PHE A 1 596 ? 18.161 -1.231 -37.743 1.00 81.44 596 PHE A CA 1
ATOM 4653 C C . PHE A 1 596 ? 19.417 -0.411 -38.070 1.00 81.44 596 PHE A C 1
ATOM 4655 O O . PHE A 1 596 ? 19.553 0.109 -39.181 1.00 81.44 596 PHE A O 1
ATOM 4662 N N . TYR A 1 597 ? 20.340 -0.294 -37.112 1.00 85.12 597 TYR A N 1
ATOM 4663 C CA . TYR A 1 597 ? 21.602 0.435 -37.277 1.00 85.12 597 TYR A CA 1
ATOM 4664 C C . TYR A 1 597 ? 22.782 -0.269 -36.590 1.00 85.12 597 TYR A C 1
ATOM 4666 O O . TYR A 1 597 ? 22.605 -1.086 -35.691 1.00 85.12 597 TYR A O 1
ATOM 4674 N N . GLU A 1 598 ? 24.002 0.064 -37.018 1.00 89.88 598 GLU A N 1
ATOM 4675 C CA . GLU A 1 598 ? 25.241 -0.530 -36.499 1.00 89.88 598 GLU A CA 1
ATOM 4676 C C . GLU A 1 598 ? 25.395 -0.325 -34.981 1.00 89.88 598 GLU A C 1
ATOM 4678 O O . GLU A 1 598 ? 25.197 0.777 -34.463 1.00 89.88 598 GLU A O 1
ATOM 4683 N N . GLY A 1 599 ? 25.756 -1.390 -34.264 1.00 86.31 599 GLY A N 1
ATOM 4684 C CA . GLY A 1 599 ? 25.926 -1.395 -32.809 1.00 86.31 599 GLY A CA 1
ATOM 4685 C C . GLY A 1 599 ? 24.615 -1.402 -32.014 1.00 86.31 599 GLY A C 1
ATOM 4686 O O . GLY A 1 599 ? 24.640 -1.382 -30.781 1.00 86.31 599 GLY A O 1
ATOM 4687 N N . GLN A 1 600 ? 23.455 -1.436 -32.679 1.00 85.19 600 GLN A N 1
ATOM 4688 C CA . GLN A 1 600 ? 22.183 -1.683 -32.004 1.00 85.19 600 GLN A CA 1
ATOM 4689 C C . GLN A 1 600 ? 22.203 -3.073 -31.349 1.00 85.19 600 GLN A C 1
ATOM 4691 O O . GLN A 1 600 ? 22.794 -3.999 -31.890 1.00 85.19 600 GLN A O 1
ATOM 4696 N N . PHE A 1 601 ? 21.591 -3.209 -30.171 1.00 88.69 601 PHE A N 1
ATOM 4697 C CA . PHE A 1 601 ? 21.570 -4.456 -29.387 1.00 88.69 601 PHE A CA 1
ATOM 4698 C C . PHE A 1 601 ? 22.951 -4.971 -28.940 1.00 88.69 601 PHE A C 1
ATOM 4700 O O . PHE A 1 601 ? 23.131 -6.158 -28.689 1.00 88.69 601 PHE A O 1
ATOM 4707 N N . ALA A 1 602 ? 23.939 -4.086 -28.775 1.00 89.56 602 ALA A N 1
ATOM 4708 C CA . ALA A 1 602 ? 25.211 -4.464 -28.166 1.00 89.56 602 ALA A CA 1
ATOM 4709 C C . ALA A 1 602 ? 25.055 -4.795 -26.670 1.00 89.56 602 ALA A C 1
ATOM 4711 O O . ALA A 1 602 ? 24.450 -4.036 -25.907 1.00 89.56 602 ALA A O 1
ATOM 4712 N N . CYS A 1 603 ? 25.652 -5.905 -26.244 1.00 91.38 603 CYS A N 1
ATOM 4713 C CA . CYS A 1 603 ? 25.757 -6.318 -24.848 1.00 91.38 603 CYS A CA 1
ATOM 4714 C C . CYS A 1 603 ? 27.106 -7.011 -24.654 1.00 91.38 603 CYS A C 1
ATOM 4716 O O . CYS A 1 603 ? 27.370 -8.003 -25.322 1.00 91.38 603 CYS A O 1
ATOM 4718 N N . ASP A 1 604 ? 27.962 -6.501 -23.764 1.00 93.00 604 ASP A N 1
ATOM 4719 C CA . ASP A 1 604 ? 29.266 -7.117 -23.492 1.00 93.00 604 ASP A CA 1
ATOM 4720 C C . ASP A 1 604 ? 29.110 -8.545 -22.937 1.00 93.00 604 ASP A C 1
ATOM 4722 O O . ASP A 1 604 ? 28.219 -8.812 -22.133 1.00 93.00 604 ASP A O 1
ATOM 4726 N N . ILE A 1 605 ? 30.015 -9.460 -23.295 1.00 95.38 605 ILE A N 1
ATOM 4727 C CA . ILE A 1 605 ? 29.934 -10.871 -22.879 1.00 95.38 605 ILE A CA 1
ATOM 4728 C C . ILE A 1 605 ? 29.995 -11.061 -21.356 1.00 95.38 605 ILE A C 1
ATOM 4730 O O . ILE A 1 605 ? 29.364 -11.973 -20.820 1.00 95.38 605 ILE A O 1
ATOM 4734 N N . ASN A 1 606 ? 30.713 -10.199 -20.627 1.00 94.56 606 ASN A N 1
ATOM 4735 C CA . ASN A 1 606 ? 30.729 -10.266 -19.166 1.00 94.56 606 ASN A CA 1
ATOM 4736 C C . ASN A 1 606 ? 29.417 -9.743 -18.585 1.00 94.56 606 ASN A C 1
ATOM 4738 O O . ASN A 1 606 ? 28.927 -10.304 -17.606 1.00 94.56 606 ASN A O 1
ATOM 4742 N N . GLN A 1 607 ? 28.828 -8.717 -19.208 1.00 91.38 607 GLN A N 1
ATOM 4743 C CA . GLN A 1 607 ? 27.497 -8.240 -18.843 1.00 91.38 607 GLN A CA 1
ATOM 4744 C C . GLN A 1 607 ? 26.447 -9.326 -19.092 1.00 91.38 607 GLN A C 1
ATOM 4746 O O . GLN A 1 607 ? 25.649 -9.610 -18.205 1.00 91.38 607 GLN A O 1
ATOM 4751 N N . PHE A 1 608 ? 26.493 -9.996 -20.244 1.00 94.69 608 PHE A N 1
ATOM 4752 C CA . PHE A 1 608 ? 25.632 -11.135 -20.547 1.00 94.69 608 PHE A CA 1
ATOM 4753 C C . PHE A 1 608 ? 25.785 -12.255 -19.507 1.00 94.69 608 PHE A C 1
ATOM 4755 O O . PHE A 1 608 ? 24.797 -12.682 -18.912 1.00 94.69 608 PHE A O 1
ATOM 4762 N N . ARG A 1 609 ? 27.021 -12.667 -19.189 1.00 95.94 609 ARG A N 1
ATOM 4763 C CA . ARG A 1 609 ? 27.294 -13.657 -18.129 1.00 95.94 609 ARG A CA 1
ATOM 4764 C C . ARG A 1 609 ? 26.736 -13.219 -16.770 1.00 95.94 609 ARG A C 1
ATOM 4766 O O . ARG A 1 609 ? 26.175 -14.042 -16.044 1.00 95.94 609 ARG A O 1
ATOM 4773 N N . SER A 1 610 ? 26.883 -11.942 -16.418 1.00 90.69 610 SER A N 1
ATOM 4774 C CA . SER A 1 610 ? 26.324 -11.386 -15.183 1.00 90.69 610 SER A CA 1
ATOM 4775 C C . SER A 1 610 ? 24.796 -11.452 -15.177 1.00 90.69 610 SER A C 1
ATOM 4777 O O . SER A 1 610 ? 24.218 -11.829 -14.161 1.00 90.69 610 SER A O 1
ATOM 4779 N N . ASN A 1 611 ? 24.144 -11.152 -16.303 1.00 86.88 611 ASN A N 1
ATOM 4780 C CA . ASN A 1 611 ? 22.688 -11.221 -16.434 1.00 86.88 611 ASN A CA 1
ATOM 4781 C C . ASN A 1 611 ? 22.175 -12.657 -16.271 1.00 86.88 611 ASN A C 1
ATOM 4783 O O . ASN A 1 611 ? 21.199 -12.878 -15.556 1.00 86.88 611 ASN A O 1
ATOM 4787 N N . LEU A 1 612 ? 22.853 -13.636 -16.885 1.00 93.38 612 LEU A N 1
ATOM 4788 C CA . LEU A 1 612 ? 22.509 -15.053 -16.736 1.00 93.38 612 LEU A CA 1
ATOM 4789 C C . LEU A 1 612 ? 22.633 -15.501 -15.274 1.00 93.38 612 LEU A C 1
ATOM 4791 O O . LEU A 1 612 ? 21.712 -16.107 -14.728 1.00 93.38 612 LEU A O 1
ATOM 4795 N N . THR A 1 613 ? 23.737 -15.135 -14.617 1.00 91.19 613 THR A N 1
ATOM 4796 C CA . THR A 1 613 ? 23.975 -15.482 -13.207 1.00 91.19 613 THR A CA 1
ATOM 4797 C C . THR A 1 613 ? 22.904 -14.865 -12.302 1.00 91.19 613 THR A C 1
ATOM 4799 O O . THR A 1 613 ? 22.343 -15.549 -11.450 1.00 91.19 613 THR A O 1
ATOM 4802 N N . ALA A 1 614 ? 22.570 -13.589 -12.522 1.00 80.62 614 ALA A N 1
ATOM 4803 C CA . ALA A 1 614 ? 21.508 -12.897 -11.790 1.00 80.62 614 ALA A CA 1
ATOM 4804 C C . ALA A 1 614 ? 20.119 -13.515 -12.032 1.00 80.62 614 ALA A C 1
ATOM 4806 O O . ALA A 1 614 ? 19.265 -13.470 -11.152 1.00 80.62 614 ALA A O 1
ATOM 4807 N N . SER A 1 615 ? 19.911 -14.138 -13.195 1.00 78.00 615 SER A N 1
ATOM 4808 C CA . SER A 1 615 ? 18.665 -14.818 -13.569 1.00 78.00 615 SER A CA 1
ATOM 4809 C C . SER A 1 615 ? 18.591 -16.276 -13.093 1.00 78.00 615 SER A C 1
ATOM 4811 O O . SER A 1 615 ? 17.670 -16.994 -13.478 1.00 78.00 615 SER A O 1
ATOM 4813 N N . GLY A 1 616 ? 19.544 -16.733 -12.272 1.00 85.38 616 GLY A N 1
ATOM 4814 C CA . GLY A 1 616 ? 19.561 -18.089 -11.713 1.00 85.38 616 GLY A CA 1
ATOM 4815 C C . GLY A 1 616 ? 20.014 -19.177 -12.692 1.00 85.38 616 GLY A C 1
ATOM 4816 O O . GLY A 1 616 ? 19.729 -20.352 -12.472 1.00 85.38 616 GLY A O 1
ATOM 4817 N N . VAL A 1 617 ? 20.700 -18.808 -13.776 1.00 92.06 617 VAL A N 1
ATOM 4818 C CA . VAL A 1 617 ? 21.265 -19.764 -14.736 1.00 92.06 617 VAL A CA 1
ATOM 4819 C C . VAL A 1 617 ? 22.578 -20.330 -14.192 1.00 92.06 617 VAL A C 1
ATOM 4821 O O . VAL A 1 617 ? 23.490 -19.570 -13.859 1.00 92.06 617 VAL A O 1
ATOM 4824 N N . ASP A 1 618 ? 22.712 -21.660 -14.144 1.00 92.81 618 ASP A N 1
ATOM 4825 C CA . ASP A 1 618 ? 23.999 -22.292 -13.840 1.00 92.81 618 ASP A CA 1
ATOM 4826 C C . ASP A 1 618 ? 24.930 -22.179 -15.053 1.00 92.81 618 ASP A C 1
ATOM 4828 O O . ASP A 1 618 ? 24.790 -22.885 -16.056 1.00 92.81 618 ASP A O 1
ATOM 4832 N N . ILE A 1 619 ? 25.903 -21.276 -14.929 1.00 94.19 619 ILE A N 1
ATOM 4833 C CA . ILE A 1 619 ? 26.901 -20.968 -15.956 1.00 94.19 619 ILE A CA 1
ATOM 4834 C C . ILE A 1 619 ? 27.737 -22.197 -16.338 1.00 94.19 619 ILE A C 1
ATOM 4836 O O . ILE A 1 619 ? 28.244 -22.243 -17.455 1.00 94.19 619 ILE A O 1
ATOM 4840 N N . ALA A 1 620 ? 27.857 -23.217 -15.479 1.00 91.69 620 ALA A N 1
ATOM 4841 C CA . ALA A 1 620 ? 28.571 -24.447 -15.826 1.00 91.69 620 ALA A CA 1
ATOM 4842 C C . ALA A 1 620 ? 27.890 -25.241 -16.957 1.00 91.69 620 ALA A C 1
ATOM 4844 O O . ALA A 1 620 ? 28.548 -26.040 -17.620 1.00 91.69 620 ALA A O 1
ATOM 4845 N N . ARG A 1 621 ? 26.592 -25.004 -17.195 1.00 91.88 621 ARG A N 1
ATOM 4846 C CA . ARG A 1 621 ? 25.799 -25.603 -18.283 1.00 91.88 621 ARG A CA 1
ATOM 4847 C C . ARG A 1 621 ? 25.641 -24.688 -19.501 1.00 91.88 621 ARG A C 1
ATOM 4849 O O . ARG A 1 621 ? 24.858 -25.001 -20.400 1.00 91.88 621 ARG A O 1
ATOM 4856 N N . VAL A 1 622 ? 26.336 -23.549 -19.512 1.00 96.88 622 VAL A N 1
ATOM 4857 C CA . VAL A 1 622 ? 26.255 -22.552 -20.581 1.00 96.88 622 VAL A CA 1
ATOM 4858 C C . VAL A 1 622 ? 27.592 -22.427 -21.296 1.00 96.88 622 VAL A C 1
ATOM 4860 O O . VAL A 1 622 ? 28.593 -22.022 -20.705 1.00 96.88 622 VAL A O 1
ATOM 4863 N N . GLN A 1 623 ? 27.590 -22.683 -22.602 1.00 96.88 623 GLN A N 1
ATOM 4864 C CA . GLN A 1 623 ? 28.716 -22.368 -23.476 1.00 96.88 623 GLN A CA 1
ATOM 4865 C C . GLN A 1 623 ? 28.439 -21.050 -24.206 1.00 96.88 623 GLN A C 1
ATOM 4867 O O . GLN A 1 623 ? 27.393 -20.890 -24.824 1.00 96.88 623 GLN A O 1
ATOM 4872 N N . MET A 1 624 ? 29.372 -20.099 -24.147 1.00 97.00 624 MET A N 1
ATOM 4873 C CA . MET A 1 624 ? 29.282 -18.823 -24.867 1.00 97.00 624 MET A CA 1
ATOM 4874 C C . MET A 1 624 ? 30.342 -18.784 -25.960 1.00 97.00 624 MET A C 1
ATOM 4876 O O . MET A 1 624 ? 31.528 -18.816 -25.642 1.00 97.00 624 MET A O 1
ATOM 4880 N N . ILE A 1 625 ? 29.925 -18.672 -27.218 1.00 96.31 625 ILE A N 1
ATOM 4881 C CA . ILE A 1 625 ? 30.826 -18.562 -28.367 1.00 96.31 625 ILE A CA 1
ATOM 4882 C C . ILE A 1 625 ? 30.765 -17.129 -28.882 1.00 96.31 625 ILE A C 1
ATOM 4884 O O . ILE A 1 625 ? 29.753 -16.697 -29.437 1.00 96.31 625 ILE A O 1
ATOM 4888 N N . LYS A 1 626 ? 31.859 -16.388 -28.685 1.00 95.88 626 LYS A N 1
ATOM 4889 C CA . LYS A 1 626 ? 31.973 -14.993 -29.117 1.00 95.88 626 LYS A CA 1
ATOM 4890 C C . LYS A 1 626 ? 32.446 -14.891 -30.565 1.00 95.88 626 LYS A C 1
ATOM 4892 O O . LYS A 1 626 ? 33.498 -15.420 -30.913 1.00 95.88 626 LYS A O 1
ATOM 4897 N N . GLY A 1 627 ? 31.739 -14.103 -31.365 1.00 94.69 627 GLY A N 1
ATOM 4898 C CA . GLY A 1 627 ? 32.220 -13.588 -32.645 1.00 94.69 627 GLY A CA 1
ATOM 4899 C C . GLY A 1 627 ? 31.113 -13.426 -33.679 1.00 94.69 627 GLY A C 1
ATOM 4900 O O . GLY A 1 627 ? 30.073 -14.077 -33.605 1.00 94.69 627 GLY A O 1
ATOM 4901 N N . TRP A 1 628 ? 31.364 -12.575 -34.673 1.00 94.94 628 TRP A N 1
ATOM 4902 C CA . TRP A 1 628 ? 30.484 -12.396 -35.828 1.00 94.94 628 TRP A CA 1
ATOM 4903 C C . TRP A 1 628 ? 30.243 -13.725 -36.547 1.00 94.94 628 TRP A C 1
ATOM 4905 O O . TRP A 1 628 ? 31.188 -14.479 -36.768 1.00 94.94 628 TRP A O 1
ATOM 4915 N N . PHE A 1 629 ? 28.993 -14.023 -36.910 1.00 95.31 629 PHE A N 1
ATOM 4916 C CA . PHE A 1 629 ? 28.602 -15.357 -37.382 1.00 95.31 629 PHE A CA 1
ATOM 4917 C C . PHE A 1 629 ? 29.330 -15.826 -38.647 1.00 95.31 629 PHE A C 1
ATOM 4919 O O . PHE A 1 629 ? 29.589 -17.017 -38.801 1.00 95.31 629 PHE A O 1
ATOM 4926 N N . ASP A 1 630 ? 29.738 -14.909 -39.524 1.00 91.25 630 ASP A N 1
ATOM 4927 C CA . ASP A 1 630 ? 30.549 -15.214 -40.707 1.00 91.25 630 ASP A CA 1
ATOM 4928 C C . ASP A 1 630 ? 31.979 -15.684 -40.372 1.00 91.25 630 ASP A C 1
ATOM 4930 O O . ASP A 1 630 ? 32.680 -16.207 -41.241 1.00 91.25 630 ASP A O 1
ATOM 4934 N N . GLN A 1 631 ? 32.414 -15.520 -39.120 1.00 92.88 631 GLN A N 1
ATOM 4935 C CA . GLN A 1 631 ? 33.714 -15.929 -38.588 1.00 92.88 631 GLN A CA 1
ATOM 4936 C C . GLN A 1 631 ? 33.574 -17.044 -37.548 1.00 92.88 631 GLN A C 1
ATOM 4938 O O . GLN A 1 631 ? 34.254 -18.064 -37.657 1.00 92.88 631 GLN A O 1
ATOM 4943 N N . SER A 1 632 ? 32.688 -16.868 -36.567 1.00 94.56 632 SER A N 1
ATOM 4944 C CA . SER A 1 632 ? 32.519 -17.776 -35.429 1.00 94.56 632 SER A CA 1
ATOM 4945 C C . SER A 1 632 ? 31.826 -19.085 -35.798 1.00 94.56 632 SER A C 1
ATOM 4947 O O . SER A 1 632 ? 31.959 -20.059 -35.062 1.00 94.56 632 SER A O 1
ATOM 4949 N N . LEU A 1 633 ? 31.133 -19.158 -36.940 1.00 94.75 633 LEU A N 1
ATOM 4950 C CA . LEU A 1 633 ? 30.434 -20.368 -37.397 1.00 94.75 633 LEU A CA 1
ATOM 4951 C C . LEU A 1 633 ? 31.131 -21.087 -38.562 1.00 94.75 633 LEU A C 1
ATOM 4953 O O . LEU A 1 633 ? 30.557 -21.998 -39.164 1.00 94.75 633 LEU A O 1
ATOM 4957 N N . LYS A 1 634 ? 32.370 -20.706 -38.899 1.00 90.38 634 LYS A N 1
ATOM 4958 C CA . LYS A 1 634 ? 33.130 -21.392 -39.952 1.00 90.38 634 LYS A CA 1
ATOM 4959 C C . LYS A 1 634 ? 33.446 -22.847 -39.566 1.00 90.38 634 LYS A C 1
ATOM 4961 O O . LYS A 1 634 ? 33.661 -23.127 -38.387 1.00 90.38 634 LYS A O 1
ATOM 4966 N N . PRO A 1 635 ? 33.544 -23.777 -40.539 1.00 85.56 635 PRO A N 1
ATOM 4967 C CA . PRO A 1 635 ? 33.801 -25.194 -40.261 1.00 85.56 635 PRO A CA 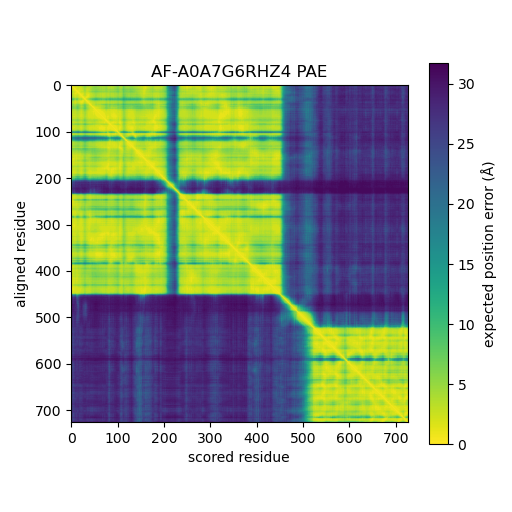1
ATOM 4968 C C . PRO A 1 635 ? 35.091 -25.489 -39.481 1.00 85.56 635 PRO A C 1
ATOM 4970 O O . PRO A 1 635 ? 35.176 -26.525 -38.830 1.00 85.56 635 PRO A O 1
ATOM 4973 N N . ASP A 1 636 ? 36.088 -24.609 -39.560 1.00 87.19 636 ASP A N 1
ATOM 4974 C CA . ASP A 1 636 ? 37.392 -24.717 -38.903 1.00 87.19 636 ASP A CA 1
ATOM 4975 C C . ASP A 1 636 ? 37.476 -23.968 -37.560 1.00 87.19 636 ASP A C 1
ATOM 4977 O O . ASP A 1 636 ? 38.518 -24.006 -36.902 1.00 87.19 636 ASP A O 1
ATOM 4981 N N . HIS A 1 637 ? 36.401 -23.304 -37.118 1.00 91.38 637 HIS A N 1
ATOM 4982 C CA . HIS A 1 637 ? 36.392 -22.582 -35.849 1.00 91.38 637 HIS A CA 1
ATOM 4983 C C . HIS A 1 637 ? 36.370 -23.568 -34.661 1.00 91.38 637 HIS A C 1
ATOM 4985 O O . HIS A 1 637 ? 35.486 -24.427 -34.588 1.00 91.38 637 HIS A O 1
ATOM 4991 N N . PRO A 1 638 ? 37.315 -23.479 -33.706 1.00 85.44 638 PRO A N 1
ATOM 4992 C CA . PRO A 1 638 ? 37.578 -24.547 -32.738 1.00 85.44 638 PRO A CA 1
ATOM 4993 C C . PRO A 1 638 ? 36.408 -24.835 -31.789 1.00 85.44 638 PRO A C 1
ATOM 4995 O O . PRO A 1 638 ? 36.167 -25.991 -31.459 1.00 85.44 638 PRO A O 1
ATOM 4998 N N . GLU A 1 639 ? 35.662 -23.811 -31.369 1.00 90.25 639 GLU A N 1
ATOM 4999 C CA . GLU A 1 639 ? 34.565 -23.985 -30.404 1.00 90.25 639 GLU A CA 1
ATOM 5000 C C . GLU A 1 639 ? 33.259 -24.433 -31.066 1.00 90.25 639 GLU A C 1
ATOM 5002 O O . GLU A 1 639 ? 32.558 -25.297 -30.549 1.00 90.25 639 GLU A O 1
ATOM 5007 N N . SER A 1 640 ? 32.933 -23.866 -32.228 1.00 90.44 640 SER A N 1
ATOM 5008 C CA . SER A 1 640 ? 31.653 -24.106 -32.906 1.00 90.44 640 SER A CA 1
ATOM 5009 C C . SER A 1 640 ? 31.682 -25.364 -33.773 1.00 90.44 640 SER A C 1
ATOM 5011 O O . SER A 1 640 ? 30.659 -26.035 -33.913 1.00 90.44 640 SER A O 1
ATOM 5013 N N . SER A 1 641 ? 32.847 -25.749 -34.309 1.00 88.06 641 SER A N 1
ATOM 5014 C CA . SER A 1 641 ? 33.013 -27.014 -35.040 1.00 88.06 641 SER A CA 1
ATOM 5015 C C . SER A 1 641 ? 32.765 -28.241 -34.158 1.00 88.06 641 SER A C 1
ATOM 5017 O O . SER A 1 641 ? 32.249 -29.240 -34.658 1.00 88.06 641 SER A O 1
ATOM 5019 N N . ALA A 1 642 ? 33.044 -28.140 -32.854 1.00 88.50 642 ALA A N 1
ATOM 5020 C CA . ALA A 1 642 ? 32.835 -29.202 -31.873 1.00 88.50 642 ALA A CA 1
ATOM 5021 C C . ALA A 1 642 ? 31.364 -29.392 -31.450 1.00 88.50 642 ALA A C 1
ATOM 5023 O O . ALA A 1 642 ? 31.046 -30.396 -30.815 1.00 88.50 642 ALA A O 1
ATOM 5024 N N . LEU A 1 643 ? 30.467 -28.458 -31.792 1.00 93.88 643 LEU A N 1
ATOM 5025 C CA . LEU A 1 643 ? 29.058 -28.535 -31.398 1.00 93.88 643 LEU A CA 1
ATOM 5026 C C . LEU A 1 643 ? 28.322 -29.673 -32.113 1.00 93.88 643 LEU A C 1
ATOM 5028 O O . LEU A 1 643 ? 28.446 -29.825 -33.335 1.00 93.88 643 LEU A O 1
ATOM 5032 N N . GLY A 1 644 ? 27.530 -30.420 -31.340 1.00 92.31 644 GLY A N 1
ATOM 5033 C CA . GLY A 1 644 ? 26.752 -31.576 -31.779 1.00 92.31 644 GLY A CA 1
ATOM 5034 C C . GLY A 1 644 ? 25.441 -31.228 -32.494 1.00 92.31 644 GLY A C 1
ATOM 5035 O O . GLY A 1 644 ? 25.326 -30.213 -33.184 1.00 92.31 644 GLY A O 1
ATOM 5036 N N . LYS A 1 645 ? 24.448 -32.118 -32.369 1.00 96.81 645 LYS A N 1
ATOM 5037 C CA . LYS A 1 645 ? 23.101 -31.914 -32.923 1.00 96.81 645 LYS A CA 1
ATOM 5038 C C . LYS A 1 645 ? 22.326 -30.879 -32.102 1.00 96.81 645 LYS A C 1
ATOM 5040 O O . LYS A 1 645 ? 22.454 -30.834 -30.884 1.00 96.81 645 LYS A O 1
ATOM 5045 N N . ALA A 1 646 ? 21.501 -30.081 -32.773 1.00 97.56 646 ALA A N 1
ATOM 5046 C CA . ALA A 1 646 ? 20.605 -29.117 -32.148 1.00 97.56 646 ALA A CA 1
ATOM 5047 C C . ALA A 1 646 ? 19.209 -29.732 -31.990 1.00 97.56 646 ALA A C 1
ATOM 5049 O O . ALA A 1 646 ? 18.570 -30.098 -32.984 1.00 97.56 646 ALA A O 1
ATOM 5050 N N . ALA A 1 647 ? 18.719 -29.812 -30.753 1.00 97.69 647 ALA A N 1
ATOM 5051 C CA . ALA A 1 647 ? 17.316 -30.131 -30.496 1.00 97.69 647 ALA A CA 1
ATOM 5052 C C . ALA A 1 647 ? 16.436 -28.928 -30.861 1.00 97.69 647 ALA A C 1
ATOM 5054 O O . ALA A 1 647 ? 15.400 -29.075 -31.515 1.00 97.69 647 ALA A O 1
ATOM 5055 N N . ALA A 1 648 ? 16.901 -27.726 -30.514 1.00 98.19 648 ALA A N 1
ATOM 5056 C CA . ALA A 1 648 ? 16.259 -26.474 -30.874 1.00 98.19 648 ALA A CA 1
ATOM 5057 C C . ALA A 1 648 ? 17.287 -25.372 -31.151 1.00 98.19 648 ALA A C 1
ATOM 5059 O O . ALA A 1 648 ? 18.325 -25.297 -30.493 1.00 98.19 648 ALA A O 1
ATOM 5060 N N . ALA A 1 649 ? 16.979 -24.515 -32.121 1.00 98.19 649 ALA A N 1
ATOM 5061 C CA . ALA A 1 649 ? 17.766 -23.340 -32.461 1.00 98.19 649 ALA A CA 1
ATOM 5062 C C . ALA A 1 649 ? 16.874 -22.094 -32.482 1.00 98.19 649 ALA A C 1
ATOM 5064 O O . ALA A 1 649 ? 15.965 -22.000 -33.309 1.00 98.19 649 ALA A O 1
ATOM 5065 N N . TRP A 1 650 ? 17.149 -21.146 -31.590 1.00 97.69 650 TRP A N 1
ATOM 5066 C CA . TRP A 1 650 ? 16.553 -19.816 -31.579 1.00 97.69 650 TRP A CA 1
ATOM 5067 C C . TRP A 1 650 ? 17.426 -18.858 -32.392 1.00 97.69 650 TRP A C 1
ATOM 5069 O O . TRP A 1 650 ? 18.592 -18.640 -32.079 1.00 97.69 650 TRP A O 1
ATOM 5079 N N . ILE A 1 651 ? 16.877 -18.335 -33.480 1.00 97.31 651 ILE A N 1
ATOM 5080 C CA . ILE A 1 651 ? 17.557 -17.535 -34.496 1.00 97.31 651 ILE A CA 1
ATOM 5081 C C . ILE A 1 651 ? 17.025 -16.106 -34.374 1.00 97.31 651 ILE A C 1
ATOM 5083 O O . ILE A 1 651 ? 16.034 -15.761 -35.014 1.00 97.31 651 ILE A O 1
ATOM 5087 N N . ASP A 1 652 ? 17.683 -15.297 -33.548 1.00 93.19 652 ASP A N 1
ATOM 5088 C CA . ASP A 1 652 ? 17.407 -13.869 -33.338 1.00 93.19 652 ASP A CA 1
ATOM 5089 C C . ASP A 1 652 ? 18.445 -13.048 -34.117 1.00 93.19 652 ASP A C 1
ATOM 5091 O O . ASP A 1 652 ? 19.322 -12.363 -33.595 1.00 93.19 652 ASP A O 1
ATOM 5095 N N . CYS A 1 653 ? 18.449 -13.276 -35.430 1.00 86.31 653 CYS A N 1
ATOM 5096 C CA . CYS A 1 653 ? 19.363 -12.634 -36.363 1.00 86.31 653 CYS A CA 1
ATOM 5097 C C . CYS A 1 653 ? 18.576 -11.578 -37.140 1.00 86.31 653 CYS A C 1
ATOM 5099 O O . CYS A 1 653 ? 18.002 -11.896 -38.180 1.00 86.31 653 CYS A O 1
ATOM 5101 N N . ASP A 1 654 ? 18.534 -10.335 -36.656 1.00 85.62 654 ASP A N 1
ATOM 5102 C CA . ASP A 1 654 ? 17.697 -9.254 -37.214 1.00 85.62 654 ASP A CA 1
ATOM 5103 C C . ASP A 1 654 ? 17.919 -8.996 -38.726 1.00 85.62 654 ASP A C 1
ATOM 5105 O O . ASP A 1 654 ? 17.069 -8.426 -39.420 1.00 85.62 654 ASP A O 1
ATOM 5109 N N . LEU A 1 655 ? 19.090 -9.381 -39.252 1.00 88.94 655 LEU A N 1
ATOM 5110 C CA . LEU A 1 655 ? 19.546 -9.115 -40.619 1.00 88.94 655 LEU A CA 1
ATOM 5111 C C . LEU A 1 655 ? 19.703 -10.397 -41.450 1.00 88.94 655 LEU A C 1
ATOM 5113 O O . LEU A 1 655 ? 20.113 -11.453 -40.952 1.00 88.94 655 LEU A O 1
ATOM 5117 N N . TYR A 1 656 ? 19.459 -10.280 -42.756 1.00 91.88 656 TYR A N 1
ATOM 5118 C CA . TYR A 1 656 ? 19.683 -11.330 -43.748 1.00 91.88 656 TYR A CA 1
ATOM 5119 C C . TYR A 1 656 ? 21.132 -11.829 -43.709 1.00 91.88 656 TYR A C 1
ATOM 5121 O O . TYR A 1 656 ? 21.366 -13.034 -43.602 1.00 91.88 656 TYR A O 1
ATOM 5129 N N . GLU A 1 657 ? 22.112 -10.919 -43.737 1.00 89.38 657 GLU A N 1
ATOM 5130 C CA . GLU A 1 657 ? 23.534 -11.280 -43.769 1.00 89.38 657 GLU A CA 1
ATOM 5131 C C . GLU A 1 657 ? 23.990 -12.017 -42.507 1.00 89.38 657 GLU A C 1
ATOM 5133 O O . GLU A 1 657 ? 24.890 -12.851 -42.586 1.00 89.38 657 GLU A O 1
ATOM 5138 N N . SER A 1 658 ? 23.357 -11.743 -41.364 1.00 92.50 658 SER A N 1
ATOM 5139 C CA . SER A 1 658 ? 23.601 -12.466 -40.112 1.00 92.50 658 SER A CA 1
ATOM 5140 C C . SER A 1 658 ? 22.940 -13.845 -40.119 1.00 92.50 658 SER A C 1
ATOM 5142 O O . SER A 1 658 ? 23.509 -14.802 -39.604 1.00 92.50 658 SER A O 1
ATOM 5144 N N . THR A 1 659 ? 21.766 -13.971 -40.742 1.00 95.06 659 THR A N 1
ATOM 5145 C CA . THR A 1 659 ? 20.979 -15.214 -40.758 1.00 95.06 659 THR A CA 1
ATOM 5146 C C . THR A 1 659 ? 21.585 -16.288 -41.666 1.00 95.06 659 THR A C 1
ATOM 5148 O O . THR A 1 659 ? 21.569 -17.471 -41.329 1.00 95.06 659 THR A O 1
ATOM 5151 N N . VAL A 1 660 ? 22.140 -15.906 -42.821 1.00 95.56 660 VAL A N 1
ATOM 5152 C CA . VAL A 1 660 ? 22.734 -16.849 -43.791 1.00 95.56 660 VAL A CA 1
ATOM 5153 C C . VAL A 1 660 ? 23.799 -17.777 -43.174 1.00 95.56 660 VAL A C 1
ATOM 5155 O O . VAL A 1 660 ? 23.644 -18.995 -43.302 1.00 95.56 660 VAL A O 1
ATOM 5158 N N . PRO A 1 661 ? 24.854 -17.278 -42.494 1.00 95.56 661 PRO A N 1
ATOM 5159 C CA . PRO A 1 661 ? 25.866 -18.149 -41.895 1.00 95.56 661 PRO A CA 1
ATOM 5160 C C . PRO A 1 661 ? 25.305 -19.036 -40.774 1.00 95.56 661 PRO A C 1
ATOM 5162 O O . PRO A 1 661 ? 25.770 -20.164 -40.617 1.00 95.56 661 PRO A O 1
ATOM 5165 N N . VAL A 1 662 ? 24.285 -18.578 -40.036 1.00 97.50 662 VAL A N 1
ATOM 5166 C CA . VAL A 1 662 ? 23.605 -19.379 -39.000 1.00 97.50 662 VAL A CA 1
ATOM 5167 C C . VAL A 1 662 ? 22.895 -20.585 -39.613 1.00 97.50 662 VAL A C 1
ATOM 5169 O O . VAL A 1 662 ? 23.070 -21.712 -39.151 1.00 97.50 662 VAL A O 1
ATOM 5172 N N . LEU A 1 663 ? 22.135 -20.380 -40.689 1.00 97.56 663 LEU A N 1
ATOM 5173 C CA . LEU A 1 663 ? 21.434 -21.471 -41.368 1.00 97.56 663 LEU A CA 1
ATOM 5174 C C . LEU A 1 663 ? 22.402 -22.460 -42.021 1.00 97.56 663 LEU A C 1
ATOM 5176 O O . LEU A 1 663 ? 22.244 -23.675 -41.875 1.00 97.56 663 LEU A O 1
ATOM 5180 N N . ASP A 1 664 ? 23.450 -21.957 -42.675 1.00 96.12 664 ASP A N 1
ATOM 5181 C CA . ASP A 1 664 ? 24.485 -22.805 -43.267 1.00 96.12 664 ASP A CA 1
ATOM 5182 C C . ASP A 1 664 ? 25.162 -23.673 -42.187 1.00 96.12 664 ASP A C 1
ATOM 5184 O O . ASP A 1 664 ? 25.319 -24.883 -42.381 1.00 96.12 664 ASP A O 1
ATOM 5188 N N . PHE A 1 665 ? 25.451 -23.101 -41.013 1.00 96.50 665 PHE A N 1
ATOM 5189 C CA . PHE A 1 665 ? 25.992 -23.813 -39.852 1.00 96.50 665 PHE A CA 1
ATOM 5190 C C . PHE A 1 665 ? 25.054 -24.898 -39.297 1.00 96.50 665 PHE A C 1
ATOM 5192 O O . PHE A 1 665 ? 25.513 -25.992 -38.935 1.00 96.50 665 PHE A O 1
ATOM 5199 N N . LEU A 1 666 ? 23.747 -24.619 -39.249 1.00 96.94 666 LEU A N 1
ATOM 5200 C CA . LEU A 1 666 ? 22.733 -25.546 -38.746 1.00 96.94 666 LEU A CA 1
ATOM 5201 C C . LEU A 1 666 ? 22.491 -26.735 -39.682 1.00 96.94 666 LEU A C 1
ATOM 5203 O O . LEU A 1 666 ? 22.152 -27.807 -39.193 1.00 96.94 666 LEU A O 1
ATOM 5207 N N . THR A 1 667 ? 22.729 -26.604 -40.992 1.00 95.38 667 THR A N 1
ATOM 5208 C CA . THR A 1 667 ? 22.478 -27.651 -42.012 1.00 95.38 667 THR A CA 1
ATOM 5209 C C . THR A 1 667 ? 22.903 -29.061 -41.581 1.00 95.38 667 THR A C 1
ATOM 5211 O O . THR A 1 667 ? 22.139 -30.010 -41.720 1.00 95.38 667 THR A O 1
ATOM 5214 N N . ASN A 1 668 ? 24.100 -29.210 -41.005 1.00 92.69 668 ASN A N 1
ATOM 5215 C CA . ASN A 1 668 ? 24.638 -30.518 -40.604 1.00 92.69 668 ASN A CA 1
ATOM 5216 C C . ASN A 1 668 ? 24.309 -30.908 -39.148 1.00 92.69 668 ASN A C 1
ATOM 5218 O O . ASN A 1 668 ? 24.623 -32.016 -38.702 1.00 92.69 668 ASN A O 1
ATOM 5222 N N . ARG A 1 669 ? 23.658 -30.015 -38.400 1.00 95.81 669 ARG A N 1
ATOM 5223 C CA . ARG A 1 669 ? 23.345 -30.152 -36.969 1.00 95.81 669 ARG A CA 1
ATOM 5224 C C . ARG A 1 669 ? 21.875 -30.419 -36.686 1.00 95.81 669 ARG A C 1
ATOM 5226 O O . ARG A 1 669 ? 21.526 -30.668 -35.541 1.00 95.81 669 ARG A O 1
ATOM 5233 N N . LEU A 1 670 ? 21.033 -30.436 -37.711 1.00 96.94 670 LEU A N 1
ATOM 5234 C CA . LEU A 1 670 ? 19.621 -30.766 -37.567 1.00 96.94 670 LEU A CA 1
ATOM 5235 C C . LEU A 1 670 ? 19.388 -32.278 -37.604 1.00 96.94 670 LEU A C 1
ATOM 5237 O O . LEU A 1 670 ? 20.175 -33.040 -38.181 1.00 96.94 670 LEU A O 1
ATOM 5241 N N . SER A 1 671 ? 18.300 -32.680 -36.961 1.00 96.62 671 SER A N 1
ATOM 5242 C CA . SER A 1 671 ? 17.706 -34.011 -36.987 1.00 96.62 671 SER A CA 1
ATOM 5243 C C . SER A 1 671 ? 16.224 -33.868 -37.341 1.00 96.62 671 SER A C 1
ATOM 5245 O O . SER A 1 671 ? 15.633 -32.801 -37.162 1.00 96.62 671 SER A O 1
ATOM 5247 N N . VAL A 1 672 ? 15.590 -34.942 -37.819 1.00 96.88 672 VAL A N 1
ATOM 5248 C CA . VAL A 1 672 ? 14.128 -34.948 -37.981 1.00 96.88 672 VAL A CA 1
ATOM 5249 C C . VAL A 1 672 ? 13.491 -34.677 -36.618 1.00 96.88 672 VAL A C 1
ATOM 5251 O O . VAL A 1 672 ? 13.791 -35.363 -35.646 1.00 96.88 672 VAL A O 1
ATOM 5254 N N . GLY A 1 673 ? 12.633 -33.662 -36.557 1.00 96.25 673 GLY A N 1
ATOM 5255 C CA . GLY A 1 673 ? 11.991 -33.183 -35.339 1.00 96.25 673 GLY A CA 1
ATOM 5256 C C . GLY A 1 673 ? 12.679 -31.996 -34.661 1.00 96.25 673 GLY A C 1
ATOM 5257 O O . GLY A 1 673 ? 12.015 -31.363 -33.844 1.00 96.25 673 GLY A O 1
ATOM 5258 N N . SER A 1 674 ? 13.923 -31.638 -35.021 1.00 98.19 674 SER A N 1
ATOM 5259 C CA . SER A 1 674 ? 14.581 -30.420 -34.518 1.00 98.19 674 SER A CA 1
ATOM 5260 C C . SER A 1 674 ? 13.720 -29.183 -34.777 1.00 98.19 674 SER A C 1
ATOM 5262 O O . SER A 1 674 ? 13.043 -29.100 -35.807 1.00 98.19 674 SER A O 1
ATOM 5264 N N . VAL A 1 675 ? 13.765 -28.207 -33.871 1.00 98.25 675 VAL A N 1
ATOM 5265 C CA . VAL A 1 675 ? 12.955 -26.985 -33.975 1.00 98.25 675 VAL A CA 1
ATOM 5266 C C . VAL A 1 675 ? 13.822 -25.780 -34.333 1.00 98.25 675 VAL A C 1
ATOM 5268 O O . VAL A 1 675 ? 14.830 -25.517 -33.686 1.00 98.25 675 VAL A O 1
ATOM 5271 N N . LEU A 1 676 ? 13.416 -25.030 -35.355 1.00 98.12 676 LEU A N 1
ATOM 5272 C CA . LEU A 1 676 ? 14.001 -23.746 -35.738 1.00 98.12 676 LEU A CA 1
ATOM 5273 C C . LEU A 1 676 ? 13.017 -22.637 -35.373 1.00 98.12 676 LEU A C 1
ATOM 5275 O O . LEU A 1 676 ? 11.897 -22.636 -35.883 1.00 98.12 676 LEU A O 1
ATOM 5279 N N . LEU A 1 677 ? 13.414 -21.704 -34.514 1.00 97.06 677 LEU A N 1
ATOM 5280 C CA . LEU A 1 677 ? 12.595 -20.573 -34.087 1.00 97.06 677 LEU A CA 1
ATOM 5281 C C . LEU A 1 677 ? 13.222 -19.292 -34.620 1.00 97.06 677 LEU A C 1
ATOM 5283 O O . LEU A 1 677 ? 14.332 -18.958 -34.241 1.00 97.06 677 LEU A O 1
ATOM 5287 N N . PHE A 1 678 ? 12.525 -18.597 -35.507 1.00 96.31 678 PHE A N 1
ATOM 5288 C CA . PHE A 1 678 ? 12.987 -17.348 -36.102 1.00 96.31 678 PHE A CA 1
ATOM 5289 C C . PHE A 1 678 ? 12.359 -16.167 -35.364 1.00 96.31 678 PHE A C 1
ATOM 5291 O O . PHE A 1 678 ? 11.148 -15.952 -35.486 1.00 96.31 678 PHE A O 1
ATOM 5298 N N . ASP A 1 679 ? 13.163 -15.435 -34.600 1.00 87.25 679 ASP A N 1
ATOM 5299 C CA . ASP A 1 679 ? 12.784 -14.189 -33.931 1.00 87.25 679 ASP A CA 1
ATOM 5300 C C . ASP A 1 679 ? 13.201 -13.049 -34.869 1.00 87.25 679 ASP A C 1
ATOM 5302 O O . ASP A 1 679 ? 14.373 -12.930 -35.194 1.00 87.25 679 ASP A O 1
ATOM 5306 N N . ASP A 1 680 ? 12.216 -12.321 -35.404 1.00 87.12 680 ASP A N 1
ATOM 5307 C CA . ASP A 1 680 ? 12.252 -11.365 -36.536 1.00 87.12 680 ASP A CA 1
ATOM 5308 C C . ASP A 1 680 ? 11.806 -11.862 -37.921 1.00 87.12 680 ASP A C 1
ATOM 5310 O O . ASP A 1 680 ? 11.930 -11.143 -38.923 1.00 87.12 680 ASP A O 1
ATOM 5314 N N . TRP A 1 681 ? 11.145 -13.023 -37.994 1.00 90.44 681 TRP A N 1
ATOM 5315 C CA . TRP A 1 681 ? 10.621 -13.594 -39.239 1.00 90.44 681 TRP A CA 1
ATOM 5316 C C . TRP A 1 681 ? 9.849 -12.594 -40.114 1.00 90.44 681 TRP A C 1
ATOM 5318 O O . TRP A 1 681 ? 9.936 -12.664 -41.334 1.00 90.44 681 TRP A O 1
ATOM 5328 N N . ARG A 1 682 ? 9.077 -11.653 -39.548 1.00 87.12 682 ARG A N 1
ATOM 5329 C CA . ARG A 1 682 ? 8.246 -10.710 -40.338 1.00 87.12 682 ARG A CA 1
ATOM 5330 C C . ARG A 1 682 ? 8.623 -9.238 -40.177 1.00 87.12 682 ARG A C 1
ATOM 5332 O O . ARG A 1 682 ? 7.887 -8.377 -40.671 1.00 87.12 682 ARG A O 1
ATOM 5339 N N . CYS A 1 683 ? 9.774 -8.939 -39.576 1.00 82.81 683 CYS A N 1
ATOM 5340 C CA . CYS A 1 683 ? 10.213 -7.569 -39.292 1.00 82.81 683 CYS A CA 1
ATOM 5341 C C . CYS A 1 683 ? 10.374 -6.699 -40.550 1.00 82.81 683 CYS A C 1
ATOM 5343 O O . CYS A 1 683 ? 10.067 -5.507 -40.532 1.00 82.81 683 CYS A O 1
ATOM 5345 N N . TYR A 1 684 ? 10.669 -7.305 -41.700 1.00 82.50 684 TYR A N 1
ATOM 5346 C CA . TYR A 1 684 ? 10.675 -6.636 -43.006 1.00 82.50 684 TYR A CA 1
ATOM 5347 C C . TYR A 1 684 ? 9.281 -6.581 -43.643 1.00 82.50 684 TYR A C 1
ATOM 5349 O O . TYR A 1 684 ? 9.079 -6.948 -44.800 1.00 82.50 684 TYR A O 1
ATOM 5357 N N . ARG A 1 685 ? 8.283 -6.149 -42.860 1.00 80.12 685 ARG A N 1
ATOM 5358 C CA . ARG A 1 685 ? 6.874 -6.012 -43.280 1.00 80.12 685 ARG A CA 1
ATOM 5359 C C . ARG A 1 685 ? 6.281 -7.295 -43.879 1.00 80.12 685 ARG A C 1
ATOM 5361 O O . ARG A 1 685 ? 5.411 -7.221 -44.745 1.00 80.12 685 ARG A O 1
ATOM 5368 N N . ASN A 1 686 ? 6.740 -8.456 -43.408 1.00 84.81 686 ASN A N 1
ATOM 5369 C CA . ASN A 1 686 ? 6.372 -9.775 -43.929 1.00 84.81 686 ASN A CA 1
ATOM 5370 C C . ASN A 1 686 ? 6.621 -9.951 -45.446 1.00 84.81 686 ASN A C 1
ATOM 5372 O O . ASN A 1 686 ? 5.857 -10.639 -46.124 1.00 84.81 686 ASN A O 1
ATOM 5376 N N . LEU A 1 687 ? 7.645 -9.293 -45.995 1.00 84.69 687 LEU A N 1
ATOM 5377 C CA . LEU A 1 687 ? 8.064 -9.478 -47.383 1.00 84.69 687 LEU A CA 1
ATOM 5378 C C . LEU A 1 687 ? 9.044 -10.653 -47.471 1.00 84.69 687 LEU A C 1
ATOM 5380 O O . LEU A 1 687 ? 10.097 -10.629 -46.839 1.00 84.69 687 LEU A O 1
ATOM 5384 N N . ALA A 1 688 ? 8.710 -11.655 -48.286 1.00 85.50 688 ALA A N 1
ATOM 5385 C CA . ALA A 1 688 ? 9.487 -12.892 -48.406 1.00 85.50 688 ALA A CA 1
ATOM 5386 C C . ALA A 1 688 ? 10.911 -12.687 -48.960 1.00 85.50 688 ALA A C 1
ATOM 5388 O O . ALA A 1 688 ? 11.793 -13.496 -48.694 1.00 85.50 688 ALA A O 1
ATOM 5389 N N . ASP A 1 689 ? 11.146 -11.591 -49.686 1.00 87.06 689 ASP A N 1
ATOM 5390 C CA . ASP A 1 689 ? 12.432 -11.268 -50.318 1.00 87.06 689 ASP A CA 1
ATOM 5391 C C . ASP A 1 689 ? 13.396 -10.490 -49.393 1.00 87.06 689 ASP A C 1
ATOM 5393 O O . ASP A 1 689 ? 14.385 -9.920 -49.859 1.00 87.06 689 ASP A O 1
ATOM 5397 N N . PHE A 1 690 ? 13.128 -10.439 -48.083 1.00 87.38 690 PHE A N 1
ATOM 5398 C CA . PHE A 1 690 ? 13.935 -9.694 -47.111 1.00 87.38 690 PHE A CA 1
ATOM 5399 C C . PHE A 1 690 ? 14.214 -10.495 -45.830 1.00 87.38 690 PHE A C 1
ATOM 5401 O O . PHE A 1 690 ? 13.485 -11.436 -45.497 1.00 87.38 690 PHE A O 1
ATOM 5408 N N . GLY A 1 691 ? 15.268 -10.095 -45.106 1.00 89.00 691 GLY A N 1
ATOM 5409 C CA . GLY A 1 691 ? 15.615 -10.610 -43.780 1.00 89.00 691 GLY A CA 1
ATOM 5410 C C . GLY A 1 691 ? 15.662 -12.139 -43.685 1.00 89.00 691 GLY A C 1
ATOM 5411 O O . GLY A 1 691 ? 16.108 -12.838 -44.599 1.00 89.00 691 GLY A O 1
ATOM 5412 N N . GLN A 1 692 ? 15.160 -12.666 -42.567 1.00 92.50 692 GLN A N 1
ATOM 5413 C CA . GLN A 1 692 ? 15.174 -14.099 -42.267 1.00 92.50 692 GLN A CA 1
ATOM 5414 C C . GLN A 1 692 ? 14.345 -14.949 -43.241 1.00 92.50 692 GLN A C 1
ATOM 5416 O O . GLN A 1 692 ? 14.745 -16.075 -43.540 1.00 92.50 692 GLN A O 1
ATOM 5421 N N . GLN A 1 693 ? 13.234 -14.428 -43.785 1.00 92.81 693 GLN A N 1
ATOM 5422 C CA . GLN A 1 693 ? 12.409 -15.192 -44.737 1.00 92.81 693 GLN A CA 1
ATOM 5423 C C . GLN A 1 693 ? 13.194 -15.517 -45.998 1.00 92.81 693 GLN A C 1
ATOM 5425 O O . GLN A 1 693 ? 13.210 -16.667 -46.442 1.00 92.81 693 GLN A O 1
ATOM 5430 N N . ARG A 1 694 ? 13.895 -14.515 -46.536 1.00 93.25 694 ARG A N 1
ATOM 5431 C CA . ARG A 1 694 ? 14.732 -14.694 -47.716 1.00 93.25 694 ARG A CA 1
ATOM 5432 C C . ARG A 1 694 ? 15.891 -15.635 -47.434 1.00 93.25 694 ARG A C 1
ATOM 5434 O O . ARG A 1 694 ? 16.123 -16.549 -48.220 1.00 93.25 694 ARG A O 1
ATOM 5441 N N . ALA A 1 695 ? 16.594 -15.436 -46.317 1.00 95.25 695 ALA A N 1
ATOM 5442 C CA . ALA A 1 695 ? 17.712 -16.297 -45.932 1.00 95.25 695 ALA A CA 1
ATOM 5443 C C . ALA A 1 695 ? 17.271 -17.765 -45.825 1.00 95.25 695 ALA A C 1
ATOM 5445 O O . ALA A 1 695 ? 17.931 -18.649 -46.371 1.00 95.25 695 ALA A O 1
ATOM 5446 N N . CYS A 1 696 ? 16.119 -18.019 -45.199 1.00 96.81 696 CYS A N 1
ATOM 5447 C CA . CYS A 1 696 ? 15.540 -19.353 -45.075 1.00 96.81 696 CYS A CA 1
ATOM 5448 C C . CYS A 1 696 ? 15.104 -19.932 -46.430 1.00 96.81 696 CYS A C 1
ATOM 5450 O O . CYS A 1 696 ? 15.433 -21.076 -46.740 1.00 96.81 696 CYS A O 1
ATOM 5452 N N . ALA A 1 697 ? 14.433 -19.147 -47.278 1.00 96.31 697 ALA A N 1
ATOM 5453 C CA . ALA A 1 697 ? 14.007 -19.592 -48.605 1.00 96.31 697 ALA A CA 1
ATOM 5454 C C . ALA A 1 697 ? 15.198 -19.976 -49.501 1.00 96.31 697 ALA A C 1
ATOM 5456 O O . ALA A 1 697 ? 15.204 -21.053 -50.102 1.00 96.31 697 ALA A O 1
ATOM 5457 N N . GLU A 1 698 ? 16.236 -19.136 -49.550 1.00 97.12 698 GLU A N 1
ATOM 5458 C CA . GLU A 1 698 ? 17.458 -19.419 -50.309 1.00 97.12 698 GLU A CA 1
ATOM 5459 C C . GLU A 1 698 ? 18.234 -20.608 -49.719 1.00 97.12 698 GLU A C 1
ATOM 5461 O O . GLU A 1 698 ? 18.799 -21.418 -50.457 1.00 97.12 698 GLU A O 1
ATOM 5466 N N . TRP A 1 699 ? 18.255 -20.755 -48.392 1.00 97.62 699 TRP A N 1
ATOM 5467 C CA . TRP A 1 699 ? 18.868 -21.902 -47.723 1.00 97.62 699 TRP A CA 1
ATOM 5468 C C . TRP A 1 699 ? 18.167 -23.223 -48.065 1.00 97.62 699 TRP A C 1
ATOM 5470 O O . TRP A 1 699 ? 18.848 -24.186 -48.421 1.00 97.62 699 TRP A O 1
ATOM 5480 N N . LEU A 1 700 ? 16.831 -23.266 -48.056 1.00 97.25 700 LEU A N 1
ATOM 5481 C CA . LEU A 1 700 ? 16.061 -24.448 -48.463 1.00 97.25 700 LEU A CA 1
ATOM 5482 C C . LEU A 1 700 ? 16.223 -24.760 -49.956 1.00 97.25 700 LEU A C 1
ATOM 5484 O O . LEU A 1 700 ? 16.297 -25.924 -50.340 1.00 97.25 700 LEU A O 1
ATOM 5488 N N . GLN A 1 701 ? 16.342 -23.738 -50.809 1.00 96.81 701 GLN A N 1
ATOM 5489 C CA . GLN A 1 701 ? 16.623 -23.941 -52.232 1.00 96.81 701 GLN A CA 1
ATOM 5490 C C . GLN A 1 701 ? 18.009 -24.565 -52.461 1.00 96.81 701 GLN A C 1
ATOM 5492 O O . GLN A 1 701 ? 18.160 -25.430 -53.326 1.00 96.81 701 GLN A O 1
ATOM 5497 N N . ARG A 1 702 ? 19.018 -24.142 -51.685 1.00 97.31 702 ARG A N 1
ATOM 5498 C CA . ARG A 1 702 ? 20.375 -24.713 -51.718 1.00 97.31 702 ARG A CA 1
ATOM 5499 C C . ARG A 1 702 ? 20.443 -26.122 -51.115 1.00 97.31 702 ARG A C 1
ATOM 5501 O O . ARG A 1 702 ? 21.354 -26.869 -51.460 1.00 97.31 702 ARG A O 1
ATOM 5508 N N . ASN A 1 703 ? 19.482 -26.490 -50.268 1.00 96.31 703 ASN A N 1
ATOM 5509 C CA . ASN A 1 703 ? 19.441 -27.755 -49.535 1.00 96.31 703 ASN A CA 1
ATOM 5510 C C . ASN A 1 703 ? 18.095 -28.483 -49.733 1.00 96.31 703 ASN A C 1
ATOM 5512 O O . ASN A 1 703 ? 17.293 -28.561 -48.801 1.00 96.31 703 ASN A O 1
ATOM 5516 N N . PRO A 1 704 ? 17.825 -29.052 -50.923 1.00 94.62 704 PRO A N 1
ATOM 5517 C CA . PRO A 1 704 ? 16.523 -29.644 -51.258 1.00 94.62 704 PRO A CA 1
ATOM 5518 C C . PRO A 1 704 ? 16.144 -30.883 -50.424 1.00 94.62 704 PRO A C 1
ATOM 5520 O O . PRO A 1 704 ? 14.993 -31.324 -50.463 1.00 94.62 704 PRO A O 1
ATOM 5523 N N . GLN A 1 705 ? 17.097 -31.466 -49.693 1.00 94.38 705 GLN A N 1
ATOM 5524 C CA . GLN A 1 705 ? 16.862 -32.533 -48.719 1.00 94.38 705 GLN A CA 1
ATOM 5525 C C . GLN A 1 705 ? 16.150 -32.034 -47.452 1.00 94.38 705 GLN A C 1
ATOM 5527 O O . GLN A 1 705 ? 15.451 -32.813 -46.803 1.00 94.38 705 GLN A O 1
ATOM 5532 N N . LEU A 1 706 ? 16.287 -30.743 -47.129 1.00 96.38 706 LEU A N 1
ATOM 5533 C CA . LEU A 1 706 ? 15.659 -30.138 -45.966 1.00 96.38 706 LEU A CA 1
ATOM 5534 C C . LEU A 1 706 ? 14.198 -29.801 -46.247 1.00 96.38 706 LEU A C 1
ATOM 5536 O O . LEU A 1 706 ? 13.858 -29.148 -47.234 1.00 96.38 706 LEU A O 1
ATOM 5540 N N . LYS A 1 707 ? 13.320 -30.222 -45.340 1.00 96.75 707 LYS A N 1
ATOM 5541 C CA . LYS A 1 707 ? 11.902 -29.852 -45.355 1.00 96.75 707 LYS A CA 1
ATOM 5542 C C . LYS A 1 707 ? 11.498 -29.346 -43.987 1.00 96.75 707 LYS A C 1
ATOM 5544 O O . LYS A 1 707 ? 11.832 -29.971 -42.986 1.00 96.75 707 LYS A O 1
ATOM 5549 N N . LEU A 1 708 ? 10.745 -28.252 -43.956 1.00 97.50 708 LEU A N 1
ATOM 5550 C CA . LEU A 1 708 ? 10.234 -27.646 -42.732 1.00 97.50 708 LEU A CA 1
ATOM 5551 C C . LEU A 1 708 ? 8.709 -27.725 -42.694 1.00 97.50 708 LEU A C 1
ATOM 5553 O O . LEU A 1 708 ? 8.047 -27.425 -43.688 1.00 97.50 708 LEU A O 1
ATOM 5557 N N . ASN A 1 709 ? 8.164 -28.076 -41.534 1.00 96.56 709 ASN A N 1
ATOM 5558 C CA . ASN A 1 709 ? 6.748 -27.934 -41.221 1.00 96.56 709 ASN A CA 1
ATOM 5559 C C . ASN A 1 709 ? 6.571 -26.748 -40.275 1.00 96.56 709 ASN A C 1
ATOM 5561 O O . ASN A 1 709 ? 7.358 -26.567 -39.350 1.00 96.56 709 ASN A O 1
ATOM 5565 N N . GLN A 1 710 ? 5.533 -25.938 -40.484 1.00 95.00 710 GLN A N 1
ATOM 5566 C CA . GLN A 1 710 ? 5.187 -24.890 -39.522 1.00 95.00 710 GLN A CA 1
ATOM 5567 C C . GLN A 1 710 ? 4.841 -25.514 -38.168 1.00 95.00 710 GLN A C 1
ATOM 5569 O O . GLN A 1 710 ? 4.127 -26.515 -38.111 1.00 95.00 710 GLN A O 1
ATOM 5574 N N . PHE A 1 711 ? 5.344 -24.908 -37.094 1.00 93.56 711 PHE A N 1
ATOM 5575 C CA . PHE A 1 711 ? 5.133 -25.380 -35.730 1.00 93.56 711 PHE A CA 1
ATOM 5576 C C . PHE A 1 711 ? 4.345 -24.366 -34.896 1.00 93.56 711 PHE A C 1
ATOM 5578 O O . PHE A 1 711 ? 3.186 -24.611 -34.574 1.00 93.56 711 PHE A O 1
ATOM 5585 N N . VAL A 1 712 ? 4.934 -23.204 -34.598 1.00 91.00 712 VAL A N 1
ATOM 5586 C CA . VAL A 1 712 ? 4.292 -22.151 -33.796 1.00 91.00 712 VAL A CA 1
ATOM 5587 C C . VAL A 1 712 ? 4.409 -20.817 -34.516 1.00 91.00 712 VAL A C 1
ATOM 5589 O O . VAL A 1 712 ? 5.503 -20.393 -34.873 1.00 91.00 712 VAL A O 1
ATOM 5592 N N . ASP A 1 713 ? 3.279 -20.148 -34.723 1.00 85.19 713 ASP A N 1
ATOM 5593 C CA . ASP A 1 713 ? 3.246 -18.734 -35.091 1.00 85.19 713 ASP A CA 1
ATOM 5594 C C . ASP A 1 713 ? 3.148 -17.911 -33.803 1.00 85.19 713 ASP A C 1
ATOM 5596 O O . ASP A 1 713 ? 2.166 -18.040 -33.070 1.00 85.19 713 ASP A O 1
ATOM 5600 N N . PHE A 1 714 ? 4.158 -17.087 -33.514 1.00 84.44 714 PHE A N 1
ATOM 5601 C CA . PHE A 1 714 ? 4.169 -16.229 -32.326 1.00 84.44 714 PHE A CA 1
ATOM 5602 C C . PHE A 1 714 ? 4.032 -14.737 -32.665 1.00 84.44 714 PHE A C 1
ATOM 5604 O O . PHE A 1 714 ? 4.478 -13.851 -31.934 1.00 84.44 714 PHE A O 1
ATOM 5611 N N . GLY A 1 715 ? 3.303 -14.443 -33.747 1.00 74.94 715 GLY A N 1
ATOM 5612 C CA . GLY A 1 715 ? 2.777 -13.119 -34.066 1.00 74.94 715 GLY A CA 1
ATOM 5613 C C . GLY A 1 715 ? 3.642 -12.322 -35.042 1.00 74.94 715 GLY A C 1
ATOM 5614 O O . GLY A 1 715 ? 4.359 -12.870 -35.871 1.00 74.94 715 GLY A O 1
ATOM 5615 N N . PHE A 1 716 ? 3.568 -10.987 -34.985 1.00 68.69 716 PHE A N 1
ATOM 5616 C CA . PHE A 1 716 ? 4.273 -10.118 -35.945 1.00 68.69 716 PHE A CA 1
ATOM 5617 C C . PHE A 1 716 ? 5.797 -10.328 -35.962 1.00 68.69 716 PHE A C 1
ATOM 5619 O O . PHE A 1 716 ? 6.427 -10.007 -36.958 1.00 68.69 716 PHE A O 1
ATOM 5626 N N . HIS A 1 717 ? 6.385 -10.882 -34.904 1.00 69.25 717 HIS A N 1
ATOM 5627 C CA . HIS A 1 717 ? 7.835 -10.952 -34.777 1.00 69.25 717 HIS A CA 1
ATOM 5628 C C . HIS A 1 717 ? 8.423 -12.289 -35.198 1.00 69.25 717 HIS A C 1
ATOM 5630 O O . HIS A 1 717 ? 9.483 -12.263 -35.795 1.00 69.25 717 HIS A O 1
ATOM 5636 N N . GLY A 1 718 ? 7.763 -13.437 -35.019 1.00 86.25 718 GLY A N 1
ATOM 5637 C CA . GLY A 1 718 ? 8.460 -14.691 -35.290 1.00 86.25 718 GLY A CA 1
ATOM 5638 C C . GLY A 1 718 ? 7.613 -15.904 -35.623 1.00 86.25 718 GLY A C 1
ATOM 5639 O O . GLY A 1 718 ? 6.386 -15.917 -35.493 1.00 86.25 718 GLY A O 1
ATOM 5640 N N . GLN A 1 719 ? 8.311 -16.911 -36.135 1.00 93.88 719 GLN A N 1
ATOM 5641 C CA . GLN A 1 719 ? 7.752 -18.152 -36.646 1.00 93.88 719 GLN A CA 1
ATOM 5642 C C . GLN A 1 719 ? 8.695 -19.303 -36.305 1.00 93.88 719 GLN A C 1
ATOM 5644 O O . GLN A 1 719 ? 9.891 -19.245 -36.577 1.00 93.88 719 GLN A O 1
ATOM 5649 N N . ALA A 1 720 ? 8.139 -20.375 -35.754 1.00 96.06 720 ALA A N 1
ATOM 5650 C CA . ALA A 1 720 ? 8.850 -21.615 -35.506 1.00 96.06 720 ALA A CA 1
ATOM 5651 C C . ALA A 1 720 ? 8.464 -22.695 -36.520 1.00 96.06 720 ALA A C 1
ATOM 5653 O O . ALA A 1 720 ? 7.315 -22.768 -36.982 1.00 96.06 720 ALA A O 1
ATOM 5654 N N . PHE A 1 721 ? 9.424 -23.563 -36.815 1.00 97.75 721 PHE A N 1
ATOM 5655 C CA . PHE A 1 721 ? 9.299 -24.695 -37.719 1.00 97.75 721 PHE A CA 1
ATOM 5656 C C . PHE A 1 721 ? 9.918 -25.948 -37.107 1.00 97.75 721 PHE A C 1
ATOM 5658 O O . PHE A 1 721 ? 10.946 -25.871 -36.442 1.00 97.75 721 PHE A O 1
ATOM 5665 N N . THR A 1 722 ? 9.339 -27.110 -37.391 1.00 97.81 722 THR A N 1
ATOM 5666 C CA . THR A 1 722 ? 9.971 -28.410 -37.148 1.00 97.81 722 THR A CA 1
ATOM 5667 C C . THR A 1 722 ? 10.615 -28.929 -38.427 1.00 97.81 722 THR A C 1
ATOM 5669 O O . THR A 1 722 ? 10.091 -28.758 -39.531 1.00 97.81 722 THR A O 1
ATOM 5672 N N . VAL A 1 723 ? 11.759 -29.591 -38.290 1.00 97.62 723 VAL A N 1
ATOM 5673 C CA . VAL A 1 723 ? 12.450 -30.253 -39.399 1.00 97.62 723 VAL A CA 1
ATOM 5674 C C . VAL A 1 723 ? 11.730 -31.559 -39.733 1.00 97.62 723 VAL A C 1
ATOM 5676 O O . VAL A 1 723 ? 11.713 -32.500 -38.945 1.00 97.62 723 VAL A O 1
ATOM 5679 N N . ALA A 1 724 ? 11.126 -31.625 -40.914 1.00 94.19 724 ALA A N 1
ATOM 5680 C CA . ALA A 1 724 ? 10.384 -32.783 -41.408 1.00 94.19 724 ALA A CA 1
ATOM 5681 C C . ALA A 1 724 ? 11.271 -33.787 -42.165 1.00 94.19 724 ALA A C 1
ATOM 5683 O O . ALA A 1 724 ? 10.960 -34.975 -42.212 1.00 94.19 724 ALA A O 1
ATOM 5684 N N . ALA A 1 725 ? 12.355 -33.307 -42.777 1.00 93.62 725 ALA A N 1
ATOM 5685 C CA . ALA A 1 725 ? 13.392 -34.106 -43.426 1.00 93.62 725 ALA A CA 1
ATOM 5686 C C . ALA A 1 725 ? 14.702 -33.308 -43.420 1.00 93.62 725 ALA A C 1
ATOM 5688 O O . ALA A 1 725 ? 14.643 -32.081 -43.528 1.00 93.62 725 ALA A O 1
ATOM 5689 N N . CYS A 1 726 ? 15.846 -33.980 -43.283 1.00 87.88 726 CYS A N 1
ATOM 5690 C CA . CYS A 1 726 ? 17.180 -33.382 -43.326 1.00 87.88 726 CYS A CA 1
ATOM 5691 C C . CYS A 1 726 ? 18.239 -34.387 -43.765 1.00 87.88 726 CYS A C 1
ATOM 5693 O O . CYS A 1 726 ? 18.089 -35.578 -43.398 1.00 87.88 726 CYS A O 1
#

Radius of gyration: 32.96 Å; Cα contacts (8 Å, |Δi|>4): 1122; chains: 1; bounding box: 65×74×98 Å

Organism: Rhizobium leguminosarum bv. viciae (NCBI:txid387)

Secondary structure (DSSP, 8-state):
-TTTSSPPTT--SSTT--PPPTTEEEEEETTEEEEEE-----TT-STTGGGS-HHHHHHHHHHHHHHHHHHHT--SS-EEEE--SSHHHHHHHHHHHHHHTS--EEEEEEE-TTSSS--THHHHHHHHHHTT-EEEEEEEPHHHHHHHHHHHHHH-SS--S--HHHHHHHHHHTTT-SEEE--TTHHHHTT-STHHHHHHHHHHHHHHHHHHHHHHHHTTT--S------------HHHHHHHHHHHS-SS-HHHHHHHB-HHHHTTSPPP-HHHHTGGG---TTS-HHHHHHHHHIIIIIIIIIIHHHHHHHHTTT-EEE-GGGSHHHHHHHHHS-HHHH----TTTT-TT-BHHHH-TTHHHHHHHTTTS-HHHHHH-B-------HHHHHHTTTHHHHHHHHSHHHHHHH-SB-HHHHHHHHHHHHTTSS-THHHHHHHHHHHHHHHHHGGGTTTHHHHHHHHHHHTT---HHHHHHHHHHHHSSHHHHHHHHHHHHHHHHHHHHHHHHHHHHHHHHHHHHHHHHHHHHHHHHHH---SEEEEE--TTSHHHHHHHHHHHHH-TT--EEEEE-SS-PPPP-TTTT-TTTS----TTTT---HHHHHHHHHHTT--GGGEEEEES-HHHHTSTT-HHHHT---EEEEEE---SHHHHHHHHHHHTTT--TT-EEEEETTTTTTT-TTSHHHHHHHHHHHH-TT-EEEEEEE-SSSEEEEEEEE-

Solvent-accessible surface area (backbone atoms only — not comparable to full-atom values): 39207 Å² total; per-residue (Å²): 61,58,29,54,36,23,47,56,75,40,54,53,97,48,88,96,46,65,48,82,51,85,52,47,50,79,48,75,56,99,94,46,75,50,78,43,75,80,60,76,91,54,75,53,68,38,77,68,48,59,76,47,57,69,73,56,45,36,50,54,48,47,53,53,52,47,50,36,44,55,61,71,63,69,63,101,58,53,62,30,30,46,32,58,50,44,72,46,19,46,40,52,50,50,49,49,20,64,76,66,72,44,71,38,38,33,30,25,58,30,57,55,91,86,52,84,45,73,62,44,29,60,53,18,50,53,48,29,62,76,54,54,35,51,65,47,77,43,68,53,47,71,65,58,47,62,74,42,42,68,59,52,48,68,33,43,89,63,58,42,60,67,33,68,68,37,28,54,44,26,53,58,39,40,76,78,24,47,33,30,39,37,35,57,46,40,45,44,62,26,49,43,51,44,61,56,57,49,52,50,49,58,56,54,58,61,42,58,68,51,47,64,58,50,52,70,62,48,74,79,70,81,87,76,97,68,86,82,72,79,76,63,86,83,61,59,68,52,61,48,33,39,54,53,39,69,78,63,43,56,55,28,42,71,56,31,47,61,34,33,10,78,70,52,53,74,75,48,80,82,61,49,44,31,68,76,44,50,91,25,54,86,42,79,83,50,59,69,64,63,29,50,26,46,30,38,43,56,36,54,39,50,38,37,55,52,45,28,38,51,30,26,12,50,68,47,67,23,48,77,43,44,45,46,62,33,68,69,47,48,29,43,50,45,13,46,49,65,74,52,24,32,46,88,49,92,38,24,71,41,76,77,30,15,39,67,61,15,20,39,22,40,43,59,52,64,44,34,55,78,78,44,65,68,64,58,37,63,74,34,44,78,79,76,96,54,74,40,56,54,56,38,48,70,49,86,36,27,65,58,43,50,54,48,50,27,56,65,44,23,55,74,67,54,60,37,25,37,69,50,45,47,49,48,46,53,32,35,78,71,66,76,42,66,53,58,57,55,44,35,55,31,38,40,44,53,34,47,48,75,76,50,65,84,50,76,86,52,52,81,68,47,61,75,51,49,76,73,54,78,80,66,94,55,77,78,62,47,56,60,49,54,45,67,74,57,72,41,74,69,55,53,53,51,50,52,49,56,49,51,54,53,48,52,57,48,50,58,54,46,55,57,47,52,57,48,57,55,44,50,58,51,29,54,53,50,49,50,52,52,46,47,54,47,44,69,75,66,64,60,74,41,24,42,38,32,36,51,47,48,68,31,65,67,59,42,48,52,42,68,64,39,46,79,77,35,79,84,46,43,38,36,42,34,30,52,42,57,34,37,68,68,59,53,79,78,67,50,43,95,84,54,56,83,73,80,48,59,47,44,69,49,30,48,65,68,57,28,53,49,43,31,49,76,65,72,45,65,61,92,52,48,48,76,48,73,31,53,46,85,58,40,47,34,81,84,27,80,75,53,52,69,57,70,43,32,26,31,38,41,39,38,34,82,38,31,82,54,30,42,39,50,53,63,52,41,66,83,21,59,45,71,63,17,34,44,33,31,44,39,42,26,50,39,78,64,41,61,88,35,34,38,38,28,34,50,52,54,49,39,68,76,36,76,65,48,37,75,38,86,68,44,80,38,59,74,40,21,42,27,28,29,27,72,34,106

Mean predicted aligned error: 16.69 Å

Sequence (726 aa):
MLSLGSIYQPTTLVEGVFALPSAHYLRVDRAGFHLKRYWSYGLDRVSGLRQLPYQEQVTAFADALKESVKLQMIADVPVGAFLSGGVDSSLIVALMAREAGGHIKTYSVGFEEGAGAVDESHEAADIARLLETDHTRVVVTADDMLANFSRFIRGLDQPSVDGLNSYFVSQAAATGVTVSLSGTGGDELFLGYPWFAGVKNSLDSGRGAERSRVARLLSHFSANGRNPGSVGDLVDPSAFREAFGRQYHCFGPSFGYSLLSRHLQRQVKQRSFAEDLESCDEFSEAGLLDRSSVMCLNGYTRNQLLRDIDACSMTHSLEVRVPFLDTAIADFAFSLPVASKISISDRTLDPSASYSESGVKKIVCDVARRYLPNDFFDARAKRGFALPYADWMRGPLAEILEDTTSAKSVAQAGLFDPAAVARVNAEFHGGQRPWSHPWLLMITELWRQSRFWHRRSSAKLVSAKTSAIYSARNLESQMAILENLFGSKRKLEAHLKAQAEKISELEARIEHIEERFLSYYKNRWDAIDKLADYLVGTQIEGDYLEFGVFMGKTFSYAYRLMAPLFPQMQFIALDSFEGLPAPKGLDAQNNYTSGFYEGQFACDINQFRSNLTASGVDIARVQMIKGWFDQSLKPDHPESSALGKAAAAWIDCDLYESTVPVLDFLTNRLSVGSVLLFDDWRCYRNLADFGQQRACAEWLQRNPQLKLNQFVDFGFHGQAFTVAAC

InterPro domains:
  IPR001962 Asparagine synthase [PF00733] (61-448)
  IPR001962 Asparagine synthase [cd01991] (75-388)
  IPR008884 Macrocin-O-methyltransferase [PF05711] (522-690)
  IPR014729 Rossmann-like alpha/beta/alpha sandwich fold [G3DSA:3.40.50.620] (51-427)
  IPR029063 S-adenosyl-L-methionine-dependent methyltransferase superfamily [G3DSA:3.40.50.150] (469-715)
  IPR029063 S-adenosyl-L-methionine-dependent methyltransferase superfamily [SSF53335] (494-706)
  IPR051786 Asparagine Synthetase/Amidase [PTHR43284] (3-447)

Foldseek 3Di:
DQWFQFDAFQDAPDPPHGNQAPQWDWDQDPVGIDIDRNDDFDFQPPPCLAVDDLVVLLVVLLVLLLVLLVVLCDDPWAEAAEFQLDLLRLSSLLSVLVVVVAEHEYEYEAEDPPLPDDGSVVSRVVSCVLSRYNYDYHYQYLVNCVVCVLLLLLLAPHFGLDQSRLQVRLLRPLVPTQEYEYSPQLCLLLVFDLCLVVLVVVLVVVVVVVCVVVVVVCVVPDDDDDDDPDPFPQDPLLVSQQSLSVSRTNCRQVLSLQFFFPVVNVVDDRDHSSRVQVVQQPCSRDHSSLRSSSSCCSPVCVGPVVSSSCSSNVSSSHHYHYSCPPPSNSNSSSHYDSLSRFDPDPCLNPQQAFQVGNRHRNSSVVSSVVRDPPCSRRRDGDDDDDDSLLSSCVAVCVVLLCVCLPLVNCVVVNTTHNVSSVVQVVCSVVVNHDSSNSSSSSSNSSSCCSPPVPCPVPVVPVVVVVVVVVVDPDPPVVVVVVCVVQVDPVSVVVVVVVVVVVVVVVVVVVVVVVVVVVLLVVLLLVVLVLLLVLCLVPVDDFAEAEEQCQLNPSVLSNQVRNCVVDVPHAYEYEYQLQADQAADDPCNPPPQALPDGGSPSRHHPVSSVVSSVSSVHDCVRYHYQHDQLVPRLDCPRPPLVPGAAAQEYHAARQFLVSQQSVLVSNLVRYDQFRKYKYFQCCRRVNDCCTGNNVSVVVSCVVPVQWDWDWDGDSPNGITMTGTRGD